Protein AF-A0A2V1C523-F1 (afdb_monomer_lite)

Radius of gyration: 30.16 Å; chains: 1; bounding box: 106×84×99 Å

Secondary structure (DSSP, 8-state):
---------PPP---------------PPPP---------------------------------PPP--------SSSTTTSSSS-S---HHHHHHHHHHHHHHTSTTTTTTSS-BGGGEESTT--TTS-----EE--PPBTTBSS--EEE--S--TTSHHHHTTB-S---PPEETTEEPPPEEEEESEEGGGSS-SBS-SGGGT--TTEEB-HHHHHGGGT---TT-SSSS--TTS-S-PPPP-GGG--HHHHHHHHHHHHGGGBS------S-TT---S------------S---------------------------PPP-TTS-----BPBP-EEEEEEEETTPPPPHHHHHHHHHHIIIIIITTTSSEEEEEEEE-S-S----STT-HHHHHHHHHHS-GGGGGGEEEE-HHHHHHH-TTS-TTT-STTT-THHHHHHHHHH-TT-SEEEEEETT-EESS-HHHHHHHHHHHHHH--STTHHHHHTS---HHHH-SHHHHHHHHHHHHTT----SPPP-TT----SPPPPSS-TTT--S-TTTTPPPSEEESS--B--TTS--TTTT-EESSSGGGS---B-SS--EEEEHHHHHHHHHHHHTT-EE-TTTHHHHHHHHHT--EEE----B-BSS---HHHHHHHH--STTS-SSSSTT-TTSTTTGGGGTTBSBSTT-SHHHHHHHHHTT--BTTB-SHHHHHHH--B-B-S-EEB---S--PPPTT---------

Foldseek 3Di:
DDDDDDDDDDDDDDDDDDDDDDDDDDDDDDDDDDDDDDDDDDDDDDDDDDDDDDDDDDDDDDDDDDDDDDDDDDPPPPVVVPPPPDDDDDPLNVVLVVVVVVLCPDPLFQVLFQFFPVAFPPFPVQPLFPQQDWAFDPADFPFDPHGWTFGHNAPPCADPVNQLQFWFGADFAQDLVGGDGTFTWGFGAHPQQPAFQFADPNLLSHRQRIWFFCCSQQVSLPDDDPPPPDDDPGVSPDPPDDRDPLLPAALLVSLVVLCVVGVRRADCPDPVPDDPPDDLDDDDDDDPPDDPDDPPDDDDDDDDDDDDDDDDDDDDDDPDPDDDPPDDPNNHHDRQAAEEEEAEEEQPDDQDSVLSSQQSLCSVQPRNRNSGSYDYAYEYEYPDLCQDDPPPDPVNVVSLPSRDRSNRSSRYDYDYLNVLCVLQVLAPSVQSDCFFNVCSSVLVVCVVVVRGQKYFYAYSQKDWSDRPNSVVVSLFLSLLQAFLQLFLQLLQFIHRCLQQPDPVSVSVLSNVLCDQVTQQFQDDWPPDDAPDDDRDPDDSVRDPRPHRRNPTAQKEAQFGFHQAPAEQFPQNQFWWLTPGNVQGWTFGADPRMMGGSVLSVQLSVCSNSSGGGGPRIRSRSSCRNNGTRHHYRTFRKHFSGDDRSVSCQCQQQVAPSRGLHPHRSRCNHPPNVVSQCGMQDDQQHFVQQSNVCLSSQADAQNHGDPVNCVVSGHRIRGGHMGPRHPDDDRDDPPHHTDRPDDD

pLDDT: mean 79.04, std 27.5, range [21.17, 98.88]

Sequence (743 aa):
MKDGGGLEVAPILDDIPLLLATTKASRPTPTYGHIYSTSVSSAAVKVSTKTSSAHVAPTSSLRRKPSTTASTAQSSSTKEASNTIQEGSSKLQDQFQKESDALGLGETAGLIYGKTLSRLVDVGAHEGFNAAHLTATKSLTAFHDTPPYTYNPYPDYNSKSWISGNQGVYRACNGPEGSIKDWTVFSGHPKVFGYPHIGSYVPFDIDSNLCFERETRLGSYGFQEAGVLGVGNSSFSRENKRSIDWDSVDWGFLQHDCLRENSNRYADIEEDKRKTGTPLVGMNSSSPSNSTTILRRLEKVNDTMSEDGTESQGEADDNDSGPALHGMPEFTITPKSRTAVLIRTHSNQTYTENDKQNIRSLITELCLRSGAEYQVFLLVQAKDDNLPSPAGSAAYNTILQASVPAEFQNMTVLWSDAQMKELYPLIPAEVNNVHQSQWLSVQKFAQDHPKFDHYFNWEFDTRFTGHHYNLLEKLTTFAKKQPRKGLWERNERYYIPSFHDRFSTFRLAVQKAAGDDTIWGPPPTPGVLPVGPKVPSLEPKDDSFHWGVGEEADYISLAPMFNPVNTSWVGKNDVWGYDGLDTPRRATIGTHSRCSKKLLDTMHAENLKGNHVSSEMTPQTVALLHGFKAVFAPVPMFMDRDWSGKSLEKFFNPGPKGESGSTVESPFSWGRESRFAGSTWYFRANPPMRLYNNWLGWEDSGIGGPEWEKSHGRMCLPAMLLHPIKNVVEPEPGFSSKSDLPY

Structure (mmCIF, N/CA/C/O backbone):
data_AF-A0A2V1C523-F1
#
_entry.id   AF-A0A2V1C523-F1
#
loop_
_atom_site.group_PDB
_atom_site.id
_atom_site.type_symbol
_atom_site.label_atom_id
_atom_site.label_alt_id
_atom_site.label_comp_id
_atom_site.label_asym_id
_atom_site.label_entity_id
_atom_site.label_seq_id
_atom_site.pdbx_PDB_ins_code
_atom_site.Cartn_x
_atom_site.Cartn_y
_atom_site.Cartn_z
_atom_site.occupancy
_atom_site.B_iso_or_equiv
_atom_site.auth_seq_id
_atom_site.auth_comp_id
_atom_site.auth_asym_id
_atom_site.auth_atom_id
_atom_site.pdbx_PDB_model_num
ATOM 1 N N . MET A 1 1 ? 0.162 -44.720 41.943 1.00 31.88 1 MET A N 1
ATOM 2 C CA . MET A 1 1 ? -0.735 -45.892 42.048 1.00 31.88 1 MET A CA 1
ATOM 3 C C . MET A 1 1 ? -2.085 -45.409 41.552 1.00 31.88 1 MET A C 1
ATOM 5 O O . MET A 1 1 ? -2.591 -44.468 42.140 1.00 31.88 1 MET A O 1
ATOM 9 N N . LYS A 1 2 ? -2.395 -45.697 40.282 1.00 28.11 2 LYS A N 1
ATOM 10 C CA . LYS A 1 2 ? -3.208 -46.849 39.824 1.00 28.11 2 LYS A CA 1
ATOM 11 C C . LYS A 1 2 ? -4.677 -46.650 40.195 1.00 28.11 2 LYS A C 1
ATOM 13 O O . LYS A 1 2 ? -4.932 -46.376 41.358 1.00 28.11 2 LYS A O 1
ATOM 18 N N . ASP A 1 3 ? -5.695 -46.820 39.366 1.00 30.92 3 ASP A N 1
ATOM 19 C CA . ASP A 1 3 ? -5.974 -47.169 37.954 1.00 30.92 3 ASP A CA 1
ATOM 20 C C . ASP A 1 3 ? -7.508 -46.876 37.848 1.00 30.92 3 ASP A C 1
ATOM 22 O O . ASP A 1 3 ? -8.174 -46.841 38.881 1.00 30.92 3 ASP A O 1
ATOM 26 N N . GLY A 1 4 ? -8.215 -46.616 36.749 1.00 28.20 4 GLY A N 1
ATOM 27 C CA . GLY A 1 4 ? -8.060 -46.940 35.335 1.00 28.20 4 GLY A CA 1
ATOM 28 C C . GLY A 1 4 ? -9.433 -47.398 34.787 1.00 28.20 4 GLY A C 1
ATOM 29 O O . GLY A 1 4 ? -10.131 -48.155 35.458 1.00 28.20 4 GLY A O 1
ATOM 30 N N . GLY A 1 5 ? -9.789 -46.948 33.573 1.00 26.00 5 GLY A N 1
ATOM 31 C CA . GLY A 1 5 ? -10.891 -47.451 32.725 1.00 26.00 5 GLY A CA 1
ATOM 32 C C . GLY A 1 5 ? -12.073 -46.475 32.574 1.00 26.00 5 GLY A C 1
ATOM 33 O O . GLY A 1 5 ? -12.790 -46.248 33.535 1.00 26.00 5 GLY A O 1
ATOM 34 N N . GLY A 1 6 ? -12.377 -45.839 31.438 1.00 25.55 6 GLY A N 1
ATOM 35 C CA . GLY A 1 6 ? -11.948 -46.023 30.049 1.00 25.55 6 GLY A CA 1
ATOM 36 C C . GLY A 1 6 ? -13.173 -46.272 29.159 1.00 25.55 6 GLY A C 1
ATOM 37 O O . GLY A 1 6 ? -13.659 -47.395 29.112 1.00 25.55 6 GLY A O 1
ATOM 38 N N . LEU A 1 7 ? -13.658 -45.240 28.458 1.00 25.56 7 LEU A N 1
ATOM 39 C CA . LEU A 1 7 ? -14.508 -45.385 27.271 1.00 25.56 7 LEU A CA 1
ATOM 40 C C . LEU A 1 7 ? -14.048 -44.362 26.219 1.00 25.56 7 LEU A C 1
ATOM 42 O O . LEU A 1 7 ? -14.096 -43.155 26.452 1.00 25.56 7 LEU A O 1
ATOM 46 N N . GLU A 1 8 ? -13.542 -44.876 25.099 1.00 26.45 8 GLU A N 1
ATOM 47 C CA . GLU A 1 8 ? -13.155 -44.135 23.895 1.00 26.45 8 GLU A CA 1
ATOM 48 C C . GLU A 1 8 ? -14.383 -43.547 23.189 1.00 26.45 8 GLU A C 1
ATOM 50 O O . GLU A 1 8 ? -15.379 -44.240 22.982 1.00 26.45 8 GLU A O 1
ATOM 55 N N . VAL A 1 9 ? -14.279 -42.291 22.747 1.00 27.89 9 VAL A N 1
ATOM 56 C CA . VAL A 1 9 ? -15.168 -41.704 21.737 1.00 27.89 9 VAL A CA 1
ATOM 57 C C . VAL A 1 9 ? -14.287 -41.191 20.602 1.00 27.89 9 VAL A C 1
ATOM 59 O O . VAL A 1 9 ? -13.477 -40.283 20.789 1.00 27.89 9 VAL A O 1
ATOM 62 N N . ALA A 1 10 ? -14.422 -41.824 19.439 1.00 24.97 10 ALA A N 1
ATOM 63 C CA . ALA A 1 10 ? -13.762 -41.449 18.195 1.00 24.97 10 ALA A CA 1
ATOM 64 C C . ALA A 1 10 ? -14.358 -40.146 17.614 1.00 24.97 10 ALA A C 1
ATOM 66 O O . ALA A 1 10 ? -15.573 -39.952 17.705 1.00 24.97 10 ALA A O 1
ATOM 67 N N . PRO A 1 11 ? -13.557 -39.267 16.982 1.00 28.81 11 PRO A N 1
ATOM 68 C CA . PRO A 1 11 ? -14.071 -38.115 16.252 1.00 28.81 11 PRO A CA 1
ATOM 69 C C . PRO A 1 11 ? -14.439 -38.507 14.813 1.00 28.81 11 PRO A C 1
ATOM 71 O O . PRO A 1 11 ? -13.605 -39.008 14.060 1.00 28.81 11 PRO A O 1
ATOM 74 N N . ILE A 1 12 ? -15.694 -38.260 14.437 1.00 25.66 12 ILE A N 1
ATOM 75 C CA . ILE A 1 12 ? -16.200 -38.352 13.063 1.00 25.66 12 ILE A CA 1
ATOM 76 C C . ILE A 1 12 ? -15.994 -36.982 12.406 1.00 25.66 12 ILE A C 1
ATOM 78 O O . ILE A 1 12 ? -16.530 -35.981 12.882 1.00 25.66 12 ILE A O 1
ATOM 82 N N . LEU A 1 13 ? -15.210 -36.953 11.331 1.00 26.88 13 LEU A N 1
ATOM 83 C CA . LEU A 1 13 ? -15.068 -35.839 10.398 1.00 26.88 13 LEU A CA 1
ATOM 84 C C . LEU A 1 13 ? -15.335 -36.355 8.978 1.00 26.88 13 LEU A C 1
ATOM 86 O O . LEU A 1 13 ? -14.997 -37.495 8.666 1.00 26.88 13 LEU A O 1
ATOM 90 N N . ASP A 1 14 ? -15.873 -35.433 8.181 1.00 28.27 14 ASP A N 1
ATOM 91 C CA . ASP A 1 14 ? -15.985 -35.390 6.719 1.00 28.27 14 ASP A CA 1
ATOM 92 C C . ASP A 1 14 ? -17.181 -36.097 6.057 1.00 28.27 14 ASP A C 1
ATOM 94 O O . ASP A 1 14 ? -17.284 -37.316 6.058 1.00 28.27 14 ASP A O 1
ATOM 98 N N . ASP A 1 15 ? -18.083 -35.283 5.477 1.00 27.41 15 ASP A N 1
ATOM 99 C CA . ASP A 1 15 ? -18.538 -35.412 4.078 1.00 27.41 15 ASP A CA 1
ATOM 100 C C . ASP A 1 15 ? -19.565 -34.320 3.686 1.00 27.41 15 ASP A C 1
ATOM 102 O O . ASP A 1 15 ? -20.715 -34.344 4.121 1.00 27.41 15 ASP A O 1
ATOM 106 N N . ILE A 1 16 ? -19.180 -33.404 2.781 1.00 27.33 16 ILE A N 1
ATOM 107 C CA . ILE A 1 16 ? -20.052 -32.908 1.692 1.00 27.33 16 ILE A CA 1
ATOM 108 C C . ILE A 1 16 ? -19.196 -32.864 0.405 1.00 27.33 16 ILE A C 1
ATOM 110 O O . ILE A 1 16 ? -18.085 -32.329 0.450 1.00 27.33 16 ILE A O 1
ATOM 114 N N . PRO A 1 17 ? -19.655 -33.414 -0.741 1.00 29.34 17 PRO A N 1
ATOM 115 C CA . PRO A 1 17 ? -18.780 -33.835 -1.833 1.00 29.34 17 PRO A CA 1
ATOM 116 C C . PRO A 1 17 ? -18.632 -32.796 -2.954 1.00 29.34 17 PRO A C 1
ATOM 118 O O . PRO A 1 17 ? -19.614 -32.245 -3.452 1.00 29.34 17 PRO A O 1
ATOM 121 N N . LEU A 1 18 ? -17.395 -32.622 -3.432 1.00 28.38 18 LEU A N 1
ATOM 122 C CA . LEU A 1 18 ? -17.084 -32.001 -4.721 1.00 28.38 18 LEU A CA 1
ATOM 123 C C . LEU A 1 18 ? -17.031 -33.101 -5.799 1.00 28.38 18 LEU A C 1
ATOM 125 O O . LEU A 1 18 ? -16.169 -33.979 -5.767 1.00 28.38 18 LEU A O 1
ATOM 129 N N . LEU A 1 19 ? -17.958 -33.063 -6.754 1.00 26.16 19 LEU A N 1
ATOM 130 C CA . LEU A 1 19 ? -17.986 -33.945 -7.923 1.00 26.16 19 LEU A CA 1
ATOM 131 C C . LEU A 1 19 ? -16.892 -33.540 -8.925 1.00 26.16 19 LEU A C 1
ATOM 133 O O . LEU A 1 19 ? -17.044 -32.545 -9.628 1.00 26.16 19 LEU A O 1
ATOM 137 N N . LEU A 1 20 ? -15.830 -34.342 -9.053 1.00 29.03 20 LEU A N 1
ATOM 138 C CA . LEU A 1 20 ? -14.974 -34.365 -10.244 1.00 29.03 20 LEU A CA 1
ATOM 139 C C . LEU A 1 20 ? -14.653 -35.811 -10.635 1.00 29.03 20 LEU A C 1
ATOM 141 O O . LEU A 1 20 ? -14.213 -36.627 -9.826 1.00 29.03 20 LEU A O 1
ATOM 145 N N . ALA A 1 21 ? -14.933 -36.113 -11.902 1.00 26.06 21 ALA A N 1
ATOM 146 C CA . ALA A 1 21 ? -14.805 -37.422 -12.512 1.00 26.06 21 ALA A CA 1
ATOM 147 C C . ALA A 1 21 ? -13.358 -37.940 -12.490 1.00 26.06 21 ALA A C 1
ATOM 149 O O . ALA A 1 21 ? -12.388 -37.226 -12.735 1.00 26.06 21 ALA A O 1
ATOM 150 N N . THR A 1 22 ? -13.249 -39.229 -12.200 1.00 26.56 22 THR A N 1
ATOM 151 C CA . THR A 1 22 ? -12.025 -39.996 -12.002 1.00 26.56 22 THR A CA 1
ATOM 152 C C . THR A 1 22 ? -11.303 -40.329 -13.308 1.00 26.56 22 THR A C 1
ATOM 154 O O . THR A 1 22 ? -11.893 -40.981 -14.163 1.00 26.56 22 THR A O 1
ATOM 157 N N . THR A 1 23 ? -9.987 -40.103 -13.364 1.00 26.67 23 THR A N 1
ATOM 158 C CA . THR A 1 23 ? -9.040 -41.095 -13.912 1.00 26.67 23 THR A CA 1
ATOM 159 C C . THR A 1 23 ? -7.751 -41.097 -13.090 1.00 26.67 23 THR A C 1
ATOM 161 O O . THR A 1 23 ? -7.074 -40.082 -12.958 1.00 26.67 23 THR A O 1
ATOM 164 N N . LYS A 1 24 ? -7.452 -42.264 -12.508 1.00 26.11 24 LYS A N 1
ATOM 165 C CA . LYS A 1 24 ? -6.325 -42.576 -11.620 1.00 26.11 24 LYS A CA 1
ATOM 166 C C . LYS A 1 24 ? -4.964 -42.420 -12.312 1.00 26.11 24 LYS A C 1
ATOM 168 O O . LYS A 1 24 ? -4.698 -43.124 -13.279 1.00 26.11 24 LYS A O 1
ATOM 173 N N . ALA A 1 25 ? -4.064 -41.651 -11.703 1.00 25.81 25 ALA A N 1
ATOM 174 C CA . ALA A 1 25 ? -2.634 -41.959 -11.641 1.00 25.81 25 ALA A CA 1
ATOM 175 C C . ALA A 1 25 ? -2.028 -41.258 -10.412 1.00 25.81 25 ALA A C 1
ATOM 177 O O . ALA A 1 25 ? -2.006 -40.035 -10.322 1.00 25.81 25 ALA A O 1
ATOM 178 N N . SER A 1 26 ? -1.583 -42.050 -9.439 1.00 28.30 26 SER A N 1
ATOM 179 C CA . SER A 1 26 ? -0.957 -41.620 -8.184 1.00 28.30 26 SER A CA 1
ATOM 180 C C . SER A 1 26 ? 0.298 -40.767 -8.416 1.00 28.30 26 SER A C 1
ATOM 182 O O . SER A 1 26 ? 1.215 -41.218 -9.106 1.00 28.30 26 SER A O 1
ATOM 184 N N . ARG A 1 27 ? 0.383 -39.588 -7.786 1.00 25.28 27 ARG A N 1
ATOM 185 C CA . ARG A 1 27 ? 1.615 -38.787 -7.657 1.00 25.28 27 ARG A CA 1
ATOM 186 C C . ARG A 1 27 ? 1.801 -38.307 -6.206 1.00 25.28 27 ARG A C 1
ATOM 188 O O . ARG A 1 27 ? 0.799 -38.099 -5.525 1.00 25.28 27 ARG A O 1
ATOM 195 N N . PRO A 1 28 ? 3.052 -38.205 -5.718 1.00 25.67 28 PRO A N 1
ATOM 196 C CA . PRO A 1 28 ? 3.359 -38.027 -4.301 1.00 25.67 28 PRO A CA 1
ATOM 197 C C . PRO A 1 28 ? 3.150 -36.586 -3.818 1.00 25.67 28 PRO A C 1
ATOM 199 O O . PRO A 1 28 ? 3.495 -35.625 -4.497 1.00 25.67 28 PRO A O 1
ATOM 202 N N . THR A 1 29 ? 2.614 -36.473 -2.607 1.00 24.22 29 THR A N 1
ATOM 203 C CA . THR A 1 29 ? 2.401 -35.247 -1.830 1.00 24.22 29 THR A CA 1
ATOM 204 C C . THR A 1 29 ? 3.740 -34.649 -1.364 1.00 24.22 29 THR A C 1
ATOM 206 O O . THR A 1 29 ? 4.586 -35.412 -0.889 1.00 24.22 29 THR A O 1
ATOM 209 N N . PRO A 1 30 ? 3.962 -33.320 -1.411 1.00 26.14 30 PRO A N 1
ATOM 210 C CA . PRO A 1 30 ? 5.196 -32.726 -0.902 1.00 26.14 30 PRO A CA 1
ATOM 211 C C . PRO A 1 30 ? 5.233 -32.764 0.631 1.00 26.14 30 PRO A C 1
ATOM 213 O O . PRO A 1 30 ? 4.391 -32.179 1.316 1.00 26.14 30 PRO A O 1
ATOM 216 N N . THR A 1 31 ? 6.228 -33.451 1.184 1.00 26.95 31 THR A N 1
ATOM 217 C CA . THR A 1 31 ? 6.565 -33.427 2.610 1.00 26.95 31 THR A CA 1
ATOM 218 C C . THR A 1 31 ? 7.325 -32.149 2.958 1.00 26.95 31 THR A C 1
ATOM 220 O O . THR A 1 31 ? 8.436 -31.936 2.478 1.00 26.95 31 THR A O 1
ATOM 223 N N . TYR A 1 32 ? 6.752 -31.335 3.846 1.00 37.84 32 TYR A N 1
ATOM 224 C CA . TYR A 1 32 ? 7.453 -30.268 4.562 1.00 37.84 32 TYR A CA 1
ATOM 225 C C . TYR A 1 32 ? 8.391 -30.904 5.597 1.00 37.84 32 TYR A C 1
ATOM 227 O O . TYR A 1 32 ? 7.930 -31.482 6.580 1.00 37.84 32 TYR A O 1
ATOM 235 N N . GLY A 1 33 ? 9.701 -30.839 5.353 1.00 25.39 33 GLY A N 1
ATOM 236 C CA . GLY A 1 33 ? 10.726 -31.461 6.190 1.00 25.39 33 GLY A CA 1
ATOM 237 C C . GLY A 1 33 ? 11.900 -30.525 6.478 1.00 25.39 33 GLY A C 1
ATOM 238 O O . GLY A 1 33 ? 12.490 -29.951 5.570 1.00 25.39 33 GLY A O 1
ATOM 239 N N . HIS A 1 34 ? 12.202 -30.405 7.769 1.00 26.91 34 HIS A N 1
ATOM 240 C CA . HIS A 1 34 ? 13.319 -29.734 8.434 1.00 26.91 34 HIS A CA 1
ATOM 241 C C . HIS A 1 34 ? 14.646 -29.612 7.661 1.00 26.91 34 HIS A C 1
ATOM 243 O O . HIS A 1 34 ? 15.258 -30.617 7.312 1.00 26.91 34 HIS A O 1
ATOM 249 N N . ILE A 1 35 ? 15.193 -28.390 7.597 1.00 25.91 35 ILE A N 1
ATOM 250 C CA . ILE A 1 35 ? 16.646 -28.159 7.517 1.00 25.91 35 ILE A CA 1
ATOM 251 C C . ILE A 1 35 ? 17.025 -27.069 8.528 1.00 25.91 35 ILE A C 1
ATOM 253 O O . ILE A 1 35 ? 17.187 -25.903 8.193 1.00 25.91 35 ILE A O 1
ATOM 257 N N . TYR A 1 36 ? 17.172 -27.463 9.790 1.00 28.16 36 TYR A N 1
ATOM 258 C CA . TYR A 1 36 ? 18.072 -26.790 10.724 1.00 28.16 36 TYR A CA 1
ATOM 259 C C . TYR A 1 36 ? 18.950 -27.877 11.334 1.00 28.16 36 TYR A C 1
ATOM 261 O O . TYR A 1 36 ? 18.434 -28.741 12.038 1.00 28.16 36 TYR A O 1
ATOM 269 N N . SER A 1 37 ? 20.250 -27.817 11.027 1.00 25.95 37 SER A N 1
ATOM 270 C CA . SER A 1 37 ? 21.380 -28.583 11.585 1.00 25.95 37 SER A CA 1
ATOM 271 C C . SER A 1 37 ? 22.147 -29.359 10.515 1.00 25.95 37 SER A C 1
ATOM 273 O O . SER A 1 37 ? 21.745 -30.452 10.136 1.00 25.95 37 SER A O 1
ATOM 275 N N . THR A 1 38 ? 23.304 -28.827 10.119 1.00 25.20 38 THR A N 1
ATOM 276 C CA . THR A 1 38 ? 24.541 -29.617 10.044 1.00 25.20 38 THR A CA 1
ATOM 277 C C . THR A 1 38 ? 25.729 -28.692 10.276 1.00 25.20 38 THR A C 1
ATOM 279 O O . THR A 1 38 ? 25.966 -27.755 9.515 1.00 25.20 38 THR A O 1
ATOM 282 N N . SER A 1 39 ? 26.467 -28.973 11.343 1.00 23.33 39 SER A N 1
ATOM 283 C CA . SER A 1 39 ? 27.824 -28.508 11.595 1.00 23.33 39 SER A CA 1
ATOM 284 C C . SER A 1 39 ? 28.784 -29.043 10.528 1.00 23.33 39 SER A C 1
ATOM 286 O O . SER A 1 39 ? 28.713 -30.215 10.163 1.00 23.33 39 SER A O 1
ATOM 288 N N . VAL A 1 40 ? 29.735 -28.220 10.079 1.00 25.02 40 VAL A N 1
ATOM 289 C CA . VAL A 1 40 ? 30.939 -28.705 9.391 1.00 25.02 40 VAL A CA 1
ATOM 290 C C . VAL A 1 40 ? 32.168 -28.034 10.000 1.00 25.02 40 VAL A C 1
ATOM 292 O O . VAL A 1 40 ? 32.258 -26.814 10.104 1.00 25.02 40 VAL A O 1
ATOM 295 N N . SER A 1 41 ? 33.096 -28.881 10.438 1.00 21.91 41 SER A N 1
ATOM 296 C CA . SER A 1 41 ? 34.409 -28.550 10.981 1.00 21.91 41 SER A CA 1
ATOM 297 C C . SER A 1 41 ? 35.438 -28.336 9.867 1.00 21.91 41 SER A C 1
ATOM 299 O O . SER A 1 41 ? 35.519 -29.138 8.943 1.00 21.91 41 SER A O 1
ATOM 301 N N . SER A 1 42 ? 36.279 -27.315 10.074 1.00 25.91 42 SER A N 1
ATOM 302 C CA . SER A 1 42 ? 37.708 -27.182 9.726 1.00 25.91 42 SER A CA 1
ATOM 303 C C . SER A 1 42 ? 38.191 -27.365 8.277 1.00 25.91 42 SER A C 1
ATOM 305 O O . SER A 1 42 ? 38.209 -28.477 7.764 1.00 25.91 42 SER A O 1
ATOM 307 N N . ALA A 1 43 ? 38.854 -26.332 7.741 1.00 23.78 43 ALA A N 1
ATOM 308 C CA . ALA A 1 43 ? 40.320 -26.319 7.593 1.00 23.78 43 ALA A CA 1
ATOM 309 C C . ALA A 1 43 ? 40.822 -24.921 7.185 1.00 23.78 43 ALA A C 1
ATOM 311 O O . ALA A 1 43 ? 40.343 -24.313 6.234 1.00 23.78 43 ALA A O 1
ATOM 312 N N . ALA A 1 44 ? 41.799 -24.419 7.937 1.00 22.94 44 ALA A N 1
ATOM 313 C CA . ALA A 1 44 ? 42.438 -23.128 7.743 1.00 22.94 44 ALA A CA 1
ATOM 314 C C . ALA A 1 44 ? 43.501 -23.167 6.634 1.00 22.94 44 ALA A C 1
ATOM 316 O O . ALA A 1 44 ? 44.297 -24.102 6.572 1.00 22.94 44 ALA A O 1
ATOM 317 N N . VAL A 1 45 ? 43.614 -22.077 5.871 1.00 22.97 45 VAL A N 1
ATOM 318 C CA . VAL A 1 45 ? 44.857 -21.696 5.188 1.00 22.97 45 VAL A CA 1
ATOM 319 C C . VAL A 1 45 ? 45.203 -20.270 5.612 1.00 22.97 45 VAL A C 1
ATOM 321 O O . VAL A 1 45 ? 44.542 -19.306 5.241 1.00 22.97 45 VAL A O 1
ATOM 324 N N . LYS A 1 46 ? 46.238 -20.152 6.450 1.00 22.16 46 LYS A N 1
ATOM 325 C CA . LYS A 1 46 ? 46.894 -18.887 6.797 1.00 22.16 46 LYS A CA 1
ATOM 326 C C . LYS A 1 46 ? 47.715 -18.413 5.600 1.00 22.16 46 LYS A C 1
ATOM 328 O O . LYS A 1 46 ? 48.645 -19.110 5.205 1.00 22.16 46 LYS A O 1
ATOM 333 N N . VAL A 1 47 ? 47.477 -17.189 5.135 1.00 23.84 47 VAL A N 1
ATOM 334 C CA . VAL A 1 47 ? 48.506 -16.395 4.453 1.00 23.84 47 VAL A CA 1
ATOM 335 C C . VAL A 1 47 ? 48.645 -15.066 5.187 1.00 23.84 47 VAL A C 1
ATOM 337 O O . VAL A 1 47 ? 47.685 -14.338 5.412 1.00 23.84 47 VAL A O 1
ATOM 340 N N . SER A 1 48 ? 49.871 -14.826 5.636 1.00 21.64 48 SER A N 1
ATOM 341 C CA . SER A 1 48 ? 50.343 -13.663 6.375 1.00 21.64 48 SER A CA 1
ATOM 342 C C . SER A 1 48 ? 51.025 -12.707 5.408 1.00 21.64 48 SER A C 1
ATOM 344 O O . SER A 1 48 ? 51.952 -13.145 4.737 1.00 21.64 48 SER A O 1
ATOM 346 N N . THR A 1 49 ? 50.710 -11.413 5.472 1.00 25.47 49 THR A N 1
ATOM 347 C CA . THR A 1 49 ? 51.685 -10.349 5.180 1.00 25.47 49 THR A CA 1
ATOM 348 C C . THR A 1 49 ? 51.373 -9.089 5.988 1.00 25.47 49 THR A C 1
ATOM 350 O O . THR A 1 49 ? 50.349 -8.440 5.799 1.00 25.47 49 THR A O 1
ATOM 353 N N . LYS A 1 50 ? 52.298 -8.758 6.897 1.00 21.17 50 LYS A N 1
ATOM 354 C CA . LYS A 1 50 ? 52.516 -7.428 7.482 1.00 21.17 50 LYS A CA 1
ATOM 355 C C . LYS A 1 50 ? 53.216 -6.523 6.462 1.00 21.17 50 LYS A C 1
ATOM 357 O O . LYS A 1 50 ? 54.112 -7.030 5.802 1.00 21.17 50 LYS A O 1
ATOM 362 N N . THR A 1 51 ? 52.896 -5.223 6.481 1.00 25.30 51 THR A N 1
ATOM 363 C CA . THR A 1 51 ? 53.800 -4.032 6.439 1.00 25.30 51 THR A CA 1
ATOM 364 C C . THR A 1 51 ? 52.910 -2.784 6.321 1.00 25.30 51 THR A C 1
ATOM 366 O O . THR A 1 51 ? 52.150 -2.676 5.370 1.00 25.30 51 THR A O 1
ATOM 369 N N . SER A 1 52 ? 52.721 -1.970 7.366 1.00 23.30 52 SER A N 1
ATOM 370 C CA . SER A 1 52 ? 53.516 -0.792 7.779 1.00 23.30 52 SER A CA 1
ATOM 371 C C . SER A 1 52 ? 53.725 0.272 6.696 1.00 23.30 52 SER A C 1
ATOM 373 O O . SER A 1 52 ? 54.454 0.012 5.743 1.00 23.30 52 SER A O 1
ATOM 375 N N . SER A 1 53 ? 53.205 1.486 6.918 1.00 25.75 53 SER A N 1
ATOM 376 C CA . SER A 1 53 ? 53.945 2.763 6.829 1.00 25.75 53 SER A CA 1
ATOM 377 C C . SER A 1 53 ? 53.059 3.930 7.279 1.00 25.75 53 SER A C 1
ATOM 379 O O . SER A 1 53 ? 51.940 4.095 6.806 1.00 25.75 53 SER A O 1
ATOM 381 N N . ALA A 1 54 ? 53.579 4.725 8.210 1.00 22.70 54 ALA A N 1
ATOM 382 C CA . ALA A 1 54 ? 53.052 6.021 8.615 1.00 22.70 54 ALA A CA 1
ATOM 383 C C . ALA A 1 54 ? 53.561 7.117 7.665 1.00 22.70 54 ALA A C 1
ATOM 385 O O . ALA A 1 54 ? 54.689 7.001 7.195 1.00 22.70 54 ALA A O 1
ATOM 386 N N . HIS A 1 55 ? 52.788 8.191 7.458 1.00 24.30 55 HIS A N 1
ATOM 387 C CA . HIS A 1 55 ? 53.249 9.569 7.696 1.00 24.30 55 HIS A CA 1
ATOM 388 C C . HIS A 1 55 ? 52.206 10.652 7.342 1.00 24.30 55 HIS A C 1
ATOM 390 O O . HIS A 1 55 ? 51.677 10.694 6.242 1.00 24.30 55 HIS A O 1
ATOM 396 N N . VAL A 1 56 ? 52.035 11.559 8.317 1.00 24.12 56 VAL A N 1
ATOM 397 C CA . VAL A 1 56 ? 52.006 13.036 8.220 1.00 24.12 56 VAL A CA 1
ATOM 398 C C . VAL A 1 56 ? 50.833 13.715 7.500 1.00 24.12 56 VAL A C 1
ATOM 400 O O . VAL A 1 56 ? 50.713 13.727 6.282 1.00 24.12 56 VAL A O 1
ATOM 403 N N . ALA A 1 57 ? 50.046 14.423 8.314 1.00 24.59 57 ALA A N 1
ATOM 404 C CA . ALA A 1 57 ? 49.142 15.495 7.915 1.00 24.59 57 ALA A CA 1
ATOM 405 C C . ALA A 1 57 ? 49.893 16.818 7.666 1.00 24.59 57 ALA A C 1
ATOM 407 O O . ALA A 1 57 ? 50.902 17.080 8.326 1.00 24.59 57 ALA A O 1
ATOM 408 N N . PRO A 1 58 ? 49.317 17.719 6.852 1.00 24.34 58 PRO A N 1
ATOM 409 C CA . PRO A 1 58 ? 49.470 19.146 7.090 1.00 24.34 58 PRO A CA 1
ATOM 410 C C . PRO A 1 58 ? 48.127 19.891 7.156 1.00 24.34 58 PRO A C 1
ATOM 412 O O . PRO A 1 58 ? 47.183 19.648 6.408 1.00 24.34 58 PRO A O 1
ATOM 415 N N . THR A 1 59 ? 48.086 20.848 8.076 1.00 24.28 59 THR A N 1
ATOM 416 C CA . THR A 1 59 ? 47.056 21.871 8.292 1.00 24.28 59 THR A CA 1
ATOM 417 C C . THR A 1 59 ? 47.294 23.123 7.442 1.00 24.28 59 THR A C 1
ATOM 419 O O . THR A 1 59 ? 48.424 23.597 7.399 1.00 24.28 59 THR A O 1
ATOM 422 N N . SER A 1 60 ? 46.232 23.705 6.864 1.00 23.73 60 SER A N 1
ATOM 423 C CA . SER A 1 60 ? 45.949 25.153 6.623 1.00 23.73 60 SER A CA 1
ATOM 424 C C . SER A 1 60 ? 44.902 25.270 5.490 1.00 23.73 60 SER A C 1
ATOM 426 O O . SER A 1 60 ? 44.846 24.384 4.651 1.00 23.73 60 SER A O 1
ATOM 428 N N . SER A 1 61 ? 44.032 26.269 5.311 1.00 24.27 61 SER A N 1
ATOM 429 C CA . SER A 1 61 ? 43.512 27.390 6.100 1.00 24.27 61 SER A CA 1
ATOM 430 C C . SER A 1 61 ? 42.387 28.076 5.284 1.00 24.27 61 SER A C 1
ATOM 432 O O . SER A 1 61 ? 42.561 28.285 4.092 1.00 24.27 61 SER A O 1
ATOM 434 N N . LEU A 1 62 ? 41.321 28.512 5.975 1.00 23.52 62 LEU A N 1
ATOM 435 C CA . LEU A 1 62 ? 40.541 29.765 5.813 1.00 23.52 62 LEU A CA 1
ATOM 436 C C . LEU A 1 62 ? 39.635 30.094 4.585 1.00 23.52 62 LEU A C 1
ATOM 438 O O . LEU A 1 62 ? 40.088 30.222 3.457 1.00 23.52 62 LEU A O 1
ATOM 442 N N . ARG A 1 63 ? 38.414 30.551 4.970 1.00 22.98 63 ARG A N 1
ATOM 443 C CA . ARG A 1 63 ? 37.432 31.490 4.342 1.00 22.98 63 ARG A CA 1
ATOM 444 C C . ARG A 1 63 ? 36.517 30.928 3.232 1.00 22.98 63 ARG A C 1
ATOM 446 O O . ARG A 1 63 ? 36.990 30.267 2.333 1.00 22.98 63 ARG A O 1
ATOM 453 N N . ARG A 1 64 ? 35.199 31.208 3.174 1.00 23.56 64 ARG A N 1
ATOM 454 C CA . ARG A 1 64 ? 34.332 32.238 3.805 1.00 23.56 64 ARG A CA 1
ATOM 455 C C . ARG A 1 64 ? 32.845 31.808 3.664 1.00 23.56 64 ARG A C 1
ATOM 457 O O . ARG A 1 64 ? 32.457 31.391 2.582 1.00 23.56 64 ARG A O 1
ATOM 464 N N . LYS A 1 65 ? 32.010 31.975 4.702 1.00 23.69 65 LYS A N 1
ATOM 465 C CA . LYS A 1 65 ? 30.528 31.997 4.605 1.00 23.69 65 LYS A CA 1
ATOM 466 C C . LYS A 1 65 ? 30.031 33.452 4.531 1.00 23.69 65 LYS A C 1
ATOM 468 O O . LYS A 1 65 ? 30.643 34.293 5.197 1.00 23.69 65 LYS A O 1
ATOM 473 N N . PRO A 1 66 ? 28.916 33.756 3.842 1.00 23.62 66 PRO A N 1
ATOM 474 C CA . PRO A 1 66 ? 28.102 34.936 4.114 1.00 23.62 66 PRO A CA 1
ATOM 475 C C . PRO A 1 66 ? 27.001 34.625 5.140 1.00 23.62 66 PRO A C 1
ATOM 477 O O . PRO A 1 66 ? 26.399 33.554 5.138 1.00 23.62 66 PRO A O 1
ATOM 480 N N . SER A 1 67 ? 26.770 35.593 6.019 1.00 21.25 67 SER A N 1
ATOM 481 C CA . SER A 1 67 ? 25.723 35.661 7.035 1.00 21.25 67 SER A CA 1
ATOM 482 C C . SER A 1 67 ? 24.458 36.325 6.494 1.00 21.25 67 SER A C 1
ATOM 484 O O . SER A 1 67 ? 24.582 37.364 5.853 1.00 21.25 67 SER A O 1
ATOM 486 N N . THR A 1 68 ? 23.280 35.867 6.917 1.00 24.84 68 THR A N 1
ATOM 487 C CA . THR A 1 68 ? 22.134 36.754 7.189 1.00 24.84 68 THR A CA 1
ATOM 488 C C . THR A 1 68 ? 21.289 36.184 8.324 1.00 24.84 68 THR A C 1
ATOM 490 O O . THR A 1 68 ? 20.908 35.019 8.336 1.00 24.84 68 THR A O 1
ATOM 493 N N . THR A 1 69 ? 21.078 37.050 9.304 1.00 21.97 69 THR A N 1
ATOM 494 C CA . THR A 1 69 ? 20.355 36.935 10.569 1.00 21.97 69 THR A CA 1
ATOM 495 C C . THR A 1 69 ? 18.836 36.969 10.399 1.00 21.97 69 THR A C 1
ATOM 497 O O . THR A 1 69 ? 18.344 37.830 9.676 1.00 21.97 69 THR A O 1
ATOM 500 N N . ALA A 1 70 ? 18.102 36.163 11.176 1.00 24.03 70 ALA A N 1
ATOM 501 C CA . ALA A 1 70 ? 16.727 36.470 11.585 1.00 24.03 70 ALA A CA 1
ATOM 502 C C . ALA A 1 70 ? 16.370 35.808 12.938 1.00 24.03 70 ALA A C 1
ATOM 504 O O . ALA A 1 70 ? 16.148 34.608 13.024 1.00 24.03 70 ALA A O 1
ATOM 505 N N . SER A 1 71 ? 16.359 36.649 13.980 1.00 24.75 71 SER A N 1
ATOM 506 C CA . SER A 1 71 ? 15.352 36.755 15.050 1.00 24.75 71 SER A CA 1
ATOM 507 C C . SER A 1 71 ? 14.843 35.493 15.771 1.00 24.75 71 SER A C 1
ATOM 509 O O . SER A 1 71 ? 13.845 34.884 15.396 1.00 24.75 71 SER A O 1
ATOM 511 N N . THR A 1 72 ? 15.452 35.235 16.927 1.00 22.95 72 THR A N 1
ATOM 512 C CA . THR A 1 72 ? 14.981 34.377 18.021 1.00 22.95 72 THR A CA 1
ATOM 513 C C . THR A 1 72 ? 13.958 35.115 18.896 1.00 22.95 72 THR A C 1
ATOM 515 O O . THR A 1 72 ? 14.311 36.135 19.482 1.00 22.95 72 THR A O 1
ATOM 518 N N . ALA A 1 73 ? 12.750 34.575 19.086 1.00 23.20 73 ALA A N 1
ATOM 519 C CA . ALA A 1 73 ? 11.970 34.779 20.313 1.00 23.20 73 ALA A CA 1
ATOM 520 C C . ALA A 1 73 ? 10.899 33.684 20.483 1.00 23.20 73 ALA A C 1
ATOM 522 O O . ALA A 1 73 ? 10.138 33.418 19.563 1.00 23.20 73 ALA A O 1
ATOM 523 N N . GLN A 1 74 ? 10.853 33.119 21.699 1.00 25.84 74 GLN A N 1
ATOM 524 C CA . GLN A 1 74 ? 9.892 32.152 22.265 1.00 25.84 74 GLN A CA 1
ATOM 525 C C . GLN A 1 74 ? 10.146 30.648 22.013 1.00 25.84 74 GLN A C 1
ATOM 527 O O . GLN A 1 74 ? 9.386 29.949 21.359 1.00 25.84 74 GLN A O 1
ATOM 532 N N . SER A 1 75 ? 11.197 30.126 22.668 1.00 29.00 75 SER A N 1
ATOM 533 C CA . SER A 1 75 ? 11.344 28.705 23.053 1.00 29.00 75 SER A CA 1
ATOM 534 C C . SER A 1 75 ? 11.675 28.572 24.549 1.00 29.00 75 SER A C 1
ATOM 536 O O . SER A 1 75 ? 12.750 28.121 24.942 1.00 29.00 75 SER A O 1
ATOM 538 N N . SER A 1 76 ? 10.766 29.017 25.420 1.00 28.05 76 SER A N 1
ATOM 539 C CA . SER A 1 76 ? 10.971 28.923 26.876 1.00 28.05 76 SER A CA 1
ATOM 540 C C . SER A 1 76 ? 9.975 28.029 27.615 1.00 28.05 76 SER A C 1
ATOM 542 O O . SER A 1 76 ? 10.072 27.947 28.830 1.00 28.05 76 SER A O 1
ATOM 544 N N . SER A 1 77 ? 9.076 27.310 26.931 1.00 27.47 77 SER A N 1
ATOM 545 C CA . SER A 1 77 ? 8.177 26.329 27.576 1.00 27.47 77 SER A CA 1
ATOM 546 C C . SER A 1 77 ? 8.412 24.870 27.156 1.00 27.47 77 SER A C 1
ATOM 548 O O . SER A 1 77 ? 7.892 23.962 27.791 1.00 27.47 77 SER A O 1
ATOM 550 N N . THR A 1 78 ? 9.251 24.608 26.148 1.00 32.41 78 THR A N 1
ATOM 551 C CA . THR A 1 78 ? 9.594 23.247 25.680 1.00 32.41 78 THR A CA 1
ATOM 552 C C . THR A 1 78 ? 10.861 22.661 26.309 1.00 32.41 78 THR A C 1
ATOM 554 O O . THR A 1 78 ? 11.115 21.468 26.172 1.00 32.41 78 THR A O 1
ATOM 557 N N . LYS A 1 79 ? 11.657 23.457 27.037 1.00 27.59 79 LYS A N 1
ATOM 558 C CA . LYS A 1 79 ? 12.911 22.980 27.651 1.00 27.59 79 LYS A CA 1
ATOM 559 C C . LYS A 1 79 ? 12.743 22.309 29.014 1.00 27.59 79 LYS A C 1
ATOM 561 O O . LYS A 1 79 ? 13.597 21.509 29.377 1.00 27.59 79 LYS A O 1
ATOM 566 N N . GLU A 1 80 ? 11.657 22.566 29.739 1.00 25.97 80 GLU A N 1
ATOM 567 C CA . GLU A 1 80 ? 11.432 21.925 31.046 1.00 25.97 80 GLU A CA 1
ATOM 568 C C . GLU A 1 80 ? 10.735 20.562 30.940 1.00 25.97 80 GLU A C 1
ATOM 570 O O . GLU A 1 80 ? 10.988 19.697 31.769 1.00 25.97 80 GLU A O 1
ATOM 575 N N . ALA A 1 81 ? 9.974 20.297 29.871 1.00 29.09 81 ALA A N 1
ATOM 576 C CA . ALA A 1 81 ? 9.404 18.968 29.610 1.00 29.09 81 ALA A CA 1
ATOM 577 C C . ALA A 1 81 ? 10.385 17.999 28.910 1.00 29.09 81 ALA A C 1
ATOM 579 O O . ALA A 1 81 ? 10.170 16.790 28.908 1.00 29.09 81 ALA A O 1
ATOM 580 N N . SER A 1 82 ? 11.478 18.514 28.333 1.00 31.25 82 SER A N 1
ATOM 581 C CA . SER A 1 82 ? 12.491 17.721 27.615 1.00 31.25 82 SER A CA 1
ATOM 582 C C . SER A 1 82 ? 13.601 17.163 28.518 1.00 31.25 82 SER A C 1
ATOM 584 O O . SER A 1 82 ? 14.375 16.324 28.065 1.00 31.25 82 SER A O 1
ATOM 586 N N . ASN A 1 83 ? 13.696 17.603 29.776 1.00 27.22 83 ASN A N 1
ATOM 587 C CA . ASN A 1 83 ? 14.816 17.279 30.670 1.00 27.22 83 ASN A CA 1
ATOM 588 C C . ASN A 1 83 ? 14.500 16.192 31.718 1.00 27.22 83 ASN A C 1
ATOM 590 O O . ASN A 1 83 ? 15.236 16.055 32.691 1.00 27.22 83 ASN A O 1
ATOM 594 N N . THR A 1 84 ? 13.429 15.402 31.555 1.00 32.94 84 THR A N 1
ATOM 595 C CA . THR A 1 84 ? 13.073 14.343 32.533 1.00 32.94 84 THR A CA 1
ATOM 596 C C . THR A 1 84 ? 12.803 12.964 31.916 1.00 32.94 84 THR A C 1
ATOM 598 O O . THR A 1 84 ? 12.387 12.050 32.617 1.00 32.94 84 THR A O 1
ATOM 601 N N . ILE A 1 85 ? 13.091 12.753 30.625 1.00 40.44 85 ILE A N 1
ATOM 602 C CA . ILE A 1 85 ? 13.050 11.414 30.005 1.00 40.44 85 ILE A CA 1
ATOM 603 C C . ILE A 1 85 ? 14.332 11.180 29.204 1.00 40.44 85 ILE A C 1
ATOM 605 O O . ILE A 1 85 ? 14.327 11.008 27.990 1.00 40.44 85 ILE A O 1
ATOM 609 N N . GLN A 1 86 ? 15.464 11.180 29.893 1.00 43.41 86 GLN A N 1
ATOM 610 C CA . GLN A 1 86 ? 16.665 10.535 29.388 1.00 43.41 86 GLN A CA 1
ATOM 611 C C . GLN A 1 86 ? 17.370 9.912 30.586 1.00 43.41 86 GLN A C 1
ATOM 613 O O . GLN A 1 86 ? 18.001 10.634 31.340 1.00 43.41 86 GLN A O 1
ATOM 618 N N . GLU A 1 87 ? 17.160 8.607 30.796 1.00 40.66 87 GLU A N 1
ATOM 619 C CA . GLU A 1 87 ? 18.136 7.650 31.352 1.00 40.66 87 GLU A CA 1
ATOM 620 C C . GLU A 1 87 ? 17.454 6.312 31.683 1.00 40.66 87 GLU A C 1
ATOM 622 O O . GLU A 1 87 ? 16.771 6.151 32.692 1.00 40.66 87 GLU A O 1
ATOM 627 N N . GLY A 1 88 ? 17.636 5.338 30.787 1.00 45.78 88 GLY A N 1
ATOM 628 C CA . GLY A 1 88 ? 17.195 3.956 30.957 1.00 45.78 88 GLY A CA 1
ATOM 629 C C . GLY A 1 88 ? 16.776 3.332 29.631 1.00 45.78 88 GLY A C 1
ATOM 630 O O . GLY A 1 88 ? 15.588 3.290 29.312 1.00 45.78 88 GLY A O 1
ATOM 631 N N . SER A 1 89 ? 17.738 2.840 28.841 1.00 60.59 89 SER A N 1
ATOM 632 C CA . SER A 1 89 ? 17.406 1.867 27.793 1.00 60.59 89 SER A CA 1
ATOM 633 C C . SER A 1 89 ? 16.673 0.705 28.460 1.00 60.59 89 SER A C 1
ATOM 635 O O . SER A 1 89 ? 17.079 0.237 29.528 1.00 60.59 89 SER A O 1
ATOM 637 N N . SER A 1 90 ? 15.533 0.289 27.906 1.00 81.00 90 SER A N 1
ATOM 638 C CA . SER A 1 90 ? 14.821 -0.834 28.502 1.00 81.00 90 SER A CA 1
ATOM 639 C C . SER A 1 90 ? 15.647 -2.100 28.305 1.00 81.00 90 SER A C 1
ATOM 641 O O . SER A 1 90 ? 16.319 -2.277 27.289 1.00 81.00 90 SER A O 1
ATOM 643 N N . LYS A 1 91 ? 15.545 -3.041 29.248 1.00 89.44 91 LYS A N 1
ATOM 644 C CA . LYS A 1 91 ? 16.225 -4.340 29.148 1.00 89.44 91 LYS A CA 1
ATOM 645 C C . LYS A 1 91 ? 15.935 -5.049 27.815 1.00 89.44 91 LYS A C 1
ATOM 647 O O . LYS A 1 91 ? 16.777 -5.803 27.334 1.00 89.44 91 LYS A O 1
ATOM 652 N N . LEU A 1 92 ? 14.748 -4.841 27.237 1.00 92.69 92 LEU A N 1
ATOM 653 C CA . LEU A 1 92 ? 14.383 -5.408 25.941 1.00 92.69 92 LEU A CA 1
ATOM 654 C C . LEU A 1 92 ? 15.041 -4.660 24.772 1.00 92.69 92 LEU A C 1
ATOM 656 O O . LEU A 1 92 ? 15.490 -5.311 23.833 1.00 92.69 92 LEU A O 1
ATOM 660 N N . GLN A 1 93 ? 15.165 -3.333 24.842 1.00 92.31 93 GLN A N 1
ATOM 661 C CA . GLN A 1 93 ? 15.891 -2.554 23.839 1.00 92.31 93 GLN A CA 1
ATOM 662 C C . GLN A 1 93 ? 17.388 -2.901 23.816 1.00 92.31 93 GLN A C 1
ATOM 664 O O . GLN A 1 93 ? 17.944 -3.113 22.741 1.00 92.31 93 GLN A O 1
ATOM 669 N N . ASP A 1 94 ? 18.021 -3.072 24.979 1.00 93.56 94 ASP A N 1
ATOM 670 C CA . ASP A 1 94 ? 19.421 -3.521 25.058 1.00 93.56 94 ASP A CA 1
ATOM 671 C C . ASP A 1 94 ? 19.609 -4.929 24.483 1.00 93.56 94 ASP A C 1
ATOM 673 O O . ASP A 1 94 ? 20.593 -5.214 23.796 1.00 93.56 94 ASP A O 1
ATOM 677 N N . GLN A 1 95 ? 18.650 -5.827 24.738 1.00 96.31 95 GLN A N 1
ATOM 678 C CA . GLN A 1 95 ? 18.648 -7.159 24.134 1.00 96.31 95 GLN A CA 1
ATOM 679 C C . GLN A 1 95 ? 18.506 -7.091 22.617 1.00 96.31 95 GLN A C 1
ATOM 681 O O . GLN A 1 95 ? 19.213 -7.823 21.929 1.00 96.31 95 GLN A O 1
ATOM 686 N N . PHE A 1 96 ? 17.617 -6.232 22.108 1.00 96.44 96 PHE A N 1
ATOM 687 C CA . PHE A 1 96 ? 17.460 -6.022 20.673 1.00 96.44 96 PHE A CA 1
ATOM 688 C C . PHE A 1 96 ? 18.772 -5.558 20.051 1.00 96.44 96 PHE A C 1
ATOM 690 O O . PHE A 1 96 ? 19.239 -6.179 19.100 1.00 96.44 96 PHE A O 1
ATOM 697 N N . GLN A 1 97 ? 19.398 -4.524 20.618 1.00 95.69 97 GLN A N 1
ATOM 698 C CA . GLN A 1 97 ? 20.638 -3.975 20.079 1.00 95.69 97 GLN A CA 1
ATOM 699 C C . GLN A 1 97 ? 21.757 -5.019 20.077 1.00 95.69 97 GLN A C 1
ATOM 701 O O . GLN A 1 97 ? 22.366 -5.266 19.042 1.00 95.69 97 GLN A O 1
ATOM 706 N N . LYS A 1 98 ? 21.962 -5.717 21.201 1.00 96.88 98 LYS A N 1
ATOM 707 C CA . LYS A 1 98 ? 22.980 -6.769 21.312 1.00 96.88 98 LYS A CA 1
ATOM 708 C C . LYS A 1 98 ? 22.770 -7.896 20.299 1.00 96.88 98 LYS A C 1
ATOM 710 O O . LYS A 1 98 ? 23.737 -8.404 19.736 1.00 96.88 98 LYS A O 1
ATOM 715 N N . GLU A 1 99 ? 21.524 -8.321 20.105 1.00 97.50 99 GLU A N 1
ATOM 716 C CA . GLU A 1 99 ? 21.185 -9.382 19.156 1.00 97.50 99 GLU A CA 1
ATOM 717 C C . GLU A 1 99 ? 21.345 -8.905 17.705 1.00 97.50 99 GLU A C 1
ATOM 719 O O . GLU A 1 99 ? 21.950 -9.605 16.898 1.00 97.50 99 GLU A O 1
ATOM 724 N N . SER A 1 100 ? 20.906 -7.683 17.399 1.00 96.69 100 SER A N 1
ATOM 725 C CA . SER A 1 100 ? 21.071 -7.040 16.090 1.00 96.69 100 SER A CA 1
ATOM 726 C C . SER A 1 100 ? 22.545 -6.876 15.708 1.00 96.69 100 SER A C 1
ATOM 728 O O . SER A 1 100 ? 22.928 -7.181 14.576 1.00 96.69 100 SER A O 1
ATOM 730 N N . ASP A 1 101 ? 23.387 -6.444 16.650 1.00 96.44 101 ASP A N 1
ATOM 731 C CA . ASP A 1 101 ? 24.829 -6.286 16.448 1.00 96.44 101 ASP A CA 1
ATOM 732 C C . ASP A 1 101 ? 25.504 -7.640 16.220 1.00 96.44 101 ASP A C 1
ATOM 734 O O . ASP A 1 101 ? 26.296 -7.793 15.291 1.00 96.44 101 ASP A O 1
ATOM 738 N N . ALA A 1 102 ? 25.149 -8.651 17.019 1.00 97.56 102 ALA A N 1
ATOM 739 C CA . ALA A 1 102 ? 25.672 -10.003 16.850 1.00 97.56 102 ALA A CA 1
ATOM 740 C C . ALA A 1 102 ? 25.290 -10.599 15.485 1.00 97.56 102 ALA A C 1
ATOM 742 O O . ALA A 1 102 ? 26.148 -11.154 14.800 1.00 97.56 102 ALA A O 1
ATOM 743 N N . LEU A 1 103 ? 24.029 -10.447 15.065 1.00 97.12 103 LEU A N 1
ATOM 744 C CA . LEU A 1 103 ? 23.564 -10.898 13.752 1.00 97.12 103 LEU A CA 1
ATOM 745 C C . LEU A 1 103 ? 24.217 -10.112 12.610 1.00 97.12 103 LEU A C 1
ATOM 747 O O . LEU A 1 103 ? 24.512 -10.696 11.574 1.00 97.12 103 LEU A O 1
ATOM 751 N N . GLY A 1 104 ? 24.487 -8.818 12.799 1.00 95.31 104 GLY A N 1
ATOM 752 C CA . GLY A 1 104 ? 25.171 -7.973 11.816 1.00 95.31 104 GLY A CA 1
ATOM 753 C C . GLY A 1 104 ? 26.640 -8.342 11.578 1.00 95.31 104 GLY A C 1
ATOM 754 O O . GLY A 1 104 ? 27.186 -7.998 10.534 1.00 95.31 104 GLY A O 1
ATOM 755 N N . LEU A 1 105 ? 27.271 -9.054 12.518 1.00 95.69 105 LEU A N 1
ATOM 756 C CA . LEU A 1 105 ? 28.623 -9.610 12.380 1.00 95.69 105 LEU A CA 1
ATOM 757 C C . LEU A 1 105 ? 28.630 -11.045 11.823 1.00 95.69 105 LEU A C 1
ATOM 759 O O . LEU A 1 105 ? 29.701 -11.592 11.561 1.00 95.69 105 LEU A O 1
ATOM 763 N N . GLY A 1 106 ? 27.458 -11.671 11.686 1.00 93.69 106 GLY A N 1
ATOM 764 C CA . GLY A 1 106 ? 27.319 -13.034 11.185 1.00 93.69 106 GLY A CA 1
ATOM 765 C C . GLY A 1 106 ? 27.506 -13.137 9.670 1.00 93.69 106 GLY A C 1
ATOM 766 O O . GLY A 1 106 ? 27.261 -12.189 8.928 1.00 93.69 106 GLY A O 1
ATOM 767 N N . GLU A 1 107 ? 27.871 -14.328 9.189 1.00 92.69 107 GLU A N 1
ATOM 768 C CA . GLU A 1 107 ? 28.049 -14.613 7.752 1.00 92.69 107 GLU A CA 1
ATOM 769 C C . GLU A 1 107 ? 26.752 -14.470 6.935 1.00 92.69 107 GLU A C 1
ATOM 771 O O . GLU A 1 107 ? 26.793 -14.335 5.713 1.00 92.69 107 GLU A O 1
ATOM 776 N N . THR A 1 108 ? 25.593 -14.499 7.601 1.00 91.25 108 THR A N 1
ATOM 777 C CA . THR A 1 108 ? 24.277 -14.336 6.975 1.00 91.25 108 THR A CA 1
ATOM 778 C C . THR A 1 108 ? 23.825 -12.875 6.864 1.00 91.25 108 THR A C 1
ATOM 780 O O . THR A 1 108 ? 22.806 -12.597 6.224 1.00 91.25 108 THR A O 1
ATOM 783 N N . ALA A 1 109 ? 24.574 -11.927 7.437 1.00 94.38 109 ALA A N 1
ATOM 784 C CA . ALA A 1 109 ? 24.263 -10.506 7.350 1.00 94.38 109 ALA A CA 1
ATOM 785 C C . ALA A 1 109 ? 24.338 -10.003 5.900 1.00 94.38 109 ALA A C 1
ATOM 787 O O . ALA A 1 109 ? 25.274 -10.290 5.156 1.00 94.38 109 ALA A O 1
ATOM 788 N N . GLY A 1 110 ? 23.337 -9.231 5.484 1.00 94.50 110 GLY A N 1
ATOM 789 C CA . GLY A 1 110 ? 23.259 -8.654 4.145 1.00 94.50 110 GLY A CA 1
ATOM 790 C C . GLY A 1 110 ? 22.998 -9.669 3.029 1.00 94.50 110 GLY A C 1
ATOM 791 O O . GLY A 1 110 ? 23.095 -9.314 1.854 1.00 94.50 110 GLY A O 1
ATOM 792 N N . LEU A 1 111 ? 22.619 -10.914 3.347 1.00 94.31 111 LEU A N 1
ATOM 793 C CA . LEU A 1 111 ? 22.337 -11.922 2.324 1.00 94.31 111 LEU A CA 1
ATOM 794 C C . LEU A 1 111 ? 21.158 -11.566 1.415 1.00 94.31 111 LEU A C 1
ATOM 796 O O . LEU A 1 111 ? 21.013 -12.216 0.392 1.00 94.31 111 LEU A O 1
ATOM 800 N N . ILE A 1 112 ? 20.341 -10.560 1.711 1.00 95.69 112 ILE A N 1
ATOM 801 C CA . ILE A 1 112 ? 19.291 -10.095 0.791 1.00 95.69 112 ILE A CA 1
ATOM 802 C C . ILE A 1 112 ? 19.843 -9.326 -0.423 1.00 95.69 112 ILE A C 1
ATOM 804 O O . ILE A 1 112 ? 19.178 -9.258 -1.451 1.00 95.69 112 ILE A O 1
ATOM 808 N N . TYR A 1 113 ? 21.063 -8.783 -0.349 1.00 96.12 113 TYR A N 1
ATOM 809 C CA . TYR A 1 113 ? 21.642 -7.970 -1.424 1.00 96.12 113 TYR A CA 1
ATOM 810 C C . TYR A 1 113 ? 22.303 -8.828 -2.519 1.00 96.12 113 TYR A C 1
ATOM 812 O O . TYR A 1 113 ? 22.696 -9.982 -2.289 1.00 96.12 113 TYR A O 1
ATOM 820 N N . GLY A 1 114 ? 22.433 -8.255 -3.723 1.00 93.62 114 GLY A N 1
ATOM 821 C CA . GLY A 1 114 ? 23.186 -8.846 -4.838 1.00 93.62 114 GLY A CA 1
ATOM 822 C C . GLY A 1 114 ? 22.627 -10.176 -5.339 1.00 93.62 114 GLY A C 1
ATOM 823 O O . GLY A 1 114 ? 23.387 -11.110 -5.600 1.00 93.62 114 GLY A O 1
ATOM 824 N N . LYS A 1 115 ? 21.299 -10.321 -5.389 1.00 95.12 115 LYS A N 1
ATOM 825 C CA . LYS A 1 115 ? 20.647 -11.557 -5.836 1.00 95.12 115 LYS A CA 1
ATOM 826 C C . LYS A 1 115 ? 20.253 -11.484 -7.296 1.00 95.12 115 LYS A C 1
ATOM 828 O O . LYS A 1 115 ? 19.637 -10.517 -7.728 1.00 95.12 115 LYS A O 1
ATOM 833 N N . THR A 1 116 ? 20.655 -12.511 -8.040 1.00 95.12 116 THR A N 1
ATOM 834 C CA . THR A 1 116 ? 20.702 -12.495 -9.501 1.00 95.12 116 THR A CA 1
ATOM 835 C C . THR A 1 116 ? 19.946 -13.662 -10.112 1.00 95.12 116 THR A C 1
ATOM 837 O O . THR A 1 116 ? 19.699 -14.681 -9.460 1.00 95.12 116 THR A O 1
ATOM 840 N N . LEU A 1 117 ? 19.622 -13.515 -11.397 1.00 93.94 117 LEU A N 1
ATOM 841 C CA . LEU A 1 117 ? 19.000 -14.559 -12.214 1.00 93.94 117 LEU A CA 1
ATOM 842 C C . LEU A 1 117 ? 19.861 -15.831 -12.325 1.00 93.94 117 LEU A C 1
ATOM 844 O O . LEU A 1 117 ? 19.337 -16.927 -12.486 1.00 93.94 117 LEU A O 1
ATOM 848 N N . SER A 1 118 ? 21.178 -15.723 -12.139 1.00 91.25 118 SER A N 1
ATOM 849 C CA . SER A 1 118 ? 22.111 -16.851 -12.252 1.00 91.25 118 SER A CA 1
ATOM 850 C C . SER A 1 118 ? 21.983 -17.894 -11.131 1.00 91.25 118 SER A C 1
ATOM 852 O O . SER A 1 118 ? 22.635 -18.935 -11.184 1.00 91.25 118 SER A O 1
ATOM 854 N N . ARG A 1 119 ? 21.225 -17.605 -10.062 1.00 90.50 119 ARG A N 1
ATOM 855 C CA . ARG A 1 119 ? 21.128 -18.449 -8.853 1.00 90.50 119 ARG A CA 1
ATOM 856 C C . ARG A 1 119 ? 19.687 -18.610 -8.363 1.00 90.50 119 ARG A C 1
ATOM 858 O O . ARG A 1 119 ? 19.426 -18.520 -7.160 1.00 90.50 119 ARG A O 1
ATOM 865 N N . LEU A 1 120 ? 18.761 -18.830 -9.291 1.00 94.62 120 LEU A N 1
ATOM 866 C CA . LEU A 1 120 ? 17.375 -19.151 -8.957 1.00 94.62 120 LEU A CA 1
ATOM 867 C C . LEU A 1 120 ? 17.253 -20.609 -8.496 1.00 94.62 120 LEU A C 1
ATOM 869 O O . LEU A 1 120 ? 17.882 -21.508 -9.054 1.00 94.62 120 LEU A O 1
ATOM 873 N N . VAL A 1 121 ? 16.441 -20.829 -7.468 1.00 95.56 121 VAL A N 1
ATOM 874 C CA . VAL A 1 121 ? 16.013 -22.156 -7.015 1.00 95.56 121 VAL A CA 1
ATOM 875 C C . VAL A 1 121 ? 14.539 -22.365 -7.355 1.00 95.56 121 VAL A C 1
ATOM 877 O O . VAL A 1 121 ? 13.848 -21.415 -7.720 1.00 95.56 121 VAL A O 1
ATOM 880 N N . ASP A 1 122 ? 14.084 -23.615 -7.265 1.00 93.38 122 ASP A N 1
ATOM 881 C CA . ASP A 1 122 ? 12.684 -24.014 -7.453 1.00 93.38 122 ASP A CA 1
ATOM 882 C C . ASP A 1 122 ? 12.077 -23.631 -8.816 1.00 93.38 122 ASP A C 1
ATOM 884 O O . ASP A 1 122 ? 10.868 -23.487 -8.951 1.00 93.38 122 ASP A O 1
ATOM 888 N N . VAL A 1 123 ? 12.895 -23.501 -9.865 1.00 91.31 123 VAL A N 1
ATOM 889 C CA . VAL A 1 123 ? 12.427 -23.187 -11.227 1.00 91.31 123 VAL A CA 1
ATOM 890 C C . VAL A 1 123 ? 11.328 -24.166 -11.667 1.00 91.31 123 VAL A C 1
ATOM 892 O O . VAL A 1 123 ? 11.493 -25.383 -11.606 1.00 91.31 123 VAL A O 1
ATOM 895 N N . GLY A 1 124 ? 10.201 -23.624 -12.127 1.00 88.12 124 GLY A N 1
ATOM 896 C CA . GLY A 1 124 ? 9.012 -24.363 -12.555 1.00 88.12 124 GLY A CA 1
ATOM 897 C C . GLY A 1 124 ? 8.047 -24.747 -11.429 1.00 88.12 124 GLY A C 1
ATOM 898 O O . GLY A 1 124 ? 6.943 -25.207 -11.721 1.00 88.12 124 GLY A O 1
ATOM 899 N N . ALA A 1 125 ? 8.407 -24.542 -10.158 1.00 89.56 125 ALA A N 1
ATOM 900 C CA . ALA A 1 125 ? 7.555 -24.856 -9.012 1.00 89.56 125 ALA A CA 1
ATOM 901 C C . ALA A 1 125 ? 6.501 -23.758 -8.775 1.00 89.56 125 ALA A C 1
ATOM 903 O O . ALA A 1 125 ? 6.610 -22.958 -7.850 1.00 89.56 125 ALA A O 1
ATOM 904 N N . HIS A 1 126 ? 5.492 -23.708 -9.644 1.00 87.00 126 HIS A N 1
ATOM 905 C CA . HIS A 1 126 ? 4.356 -22.777 -9.549 1.00 87.00 126 HIS A CA 1
ATOM 906 C C . HIS A 1 126 ? 3.081 -23.446 -9.003 1.00 87.00 126 HIS A C 1
ATOM 908 O O . HIS A 1 126 ? 2.032 -22.812 -8.893 1.00 87.00 126 HIS A O 1
ATOM 914 N N . GLU A 1 127 ? 3.145 -24.745 -8.686 1.00 74.81 127 GL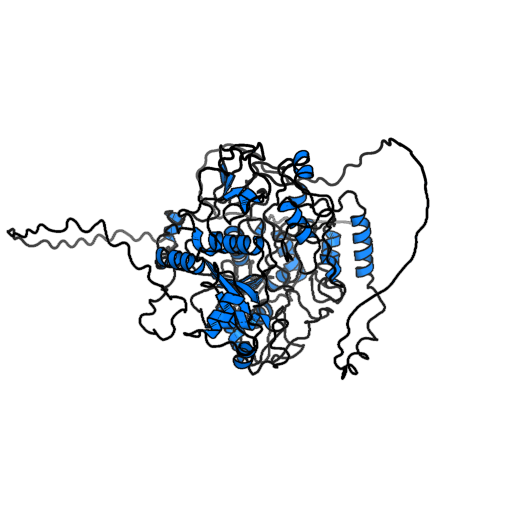U A N 1
ATOM 915 C CA . GLU A 1 127 ? 2.018 -25.493 -8.123 1.00 74.81 127 GLU A CA 1
ATOM 916 C C . GLU A 1 127 ? 1.585 -24.908 -6.768 1.00 74.81 127 GLU A C 1
ATOM 918 O O . GLU A 1 127 ? 2.411 -24.543 -5.935 1.00 74.81 127 GLU A O 1
ATOM 923 N N . GLY A 1 128 ? 0.272 -24.850 -6.528 1.00 69.12 128 GLY A N 1
ATOM 924 C CA . GLY A 1 128 ? -0.296 -24.351 -5.269 1.00 69.12 128 GLY A CA 1
ATOM 925 C C . GLY A 1 128 ? -0.604 -22.853 -5.251 1.00 69.12 128 GLY A C 1
ATOM 926 O O . GLY A 1 128 ? -1.308 -22.408 -4.346 1.00 69.12 128 GLY A O 1
ATOM 927 N N . PHE A 1 129 ? -0.170 -22.108 -6.266 1.00 73.06 129 PHE A N 1
ATOM 928 C CA . PHE A 1 129 ? -0.675 -20.770 -6.550 1.00 73.06 129 PHE A CA 1
ATOM 929 C C . PHE A 1 129 ? -1.695 -20.849 -7.685 1.00 73.06 129 PHE A C 1
ATOM 931 O O . PHE A 1 129 ? -1.533 -21.645 -8.615 1.00 73.06 129 PHE A O 1
ATOM 938 N N . ASN A 1 130 ? -2.739 -20.015 -7.662 1.00 64.94 130 ASN A N 1
ATOM 939 C CA . ASN A 1 130 ? -3.504 -19.741 -8.877 1.00 64.94 130 ASN A CA 1
ATOM 940 C C . ASN A 1 130 ? -2.588 -18.935 -9.797 1.00 64.94 130 ASN A C 1
ATOM 942 O O . ASN A 1 130 ? -2.633 -17.702 -9.807 1.00 64.94 130 ASN A O 1
ATOM 946 N N . ALA A 1 131 ? -1.706 -19.654 -10.493 1.00 53.91 131 ALA A N 1
ATOM 947 C CA . ALA A 1 131 ? -0.746 -19.140 -11.445 1.00 53.91 131 ALA A CA 1
ATOM 948 C C . ALA A 1 131 ? -1.520 -18.437 -12.558 1.00 53.91 131 ALA A C 1
ATOM 950 O O . ALA A 1 131 ? -1.956 -19.039 -13.535 1.00 53.91 131 ALA A O 1
ATOM 951 N N . ALA A 1 132 ? -1.741 -17.149 -12.340 1.00 56.66 132 ALA A N 1
ATOM 952 C CA . ALA A 1 132 ? -2.144 -16.168 -13.319 1.00 56.66 132 ALA A CA 1
ATOM 953 C C . ALA A 1 132 ? -1.384 -16.425 -14.632 1.00 56.66 132 ALA A C 1
ATOM 955 O O . ALA A 1 132 ? -0.185 -16.168 -14.711 1.00 56.66 132 ALA A O 1
ATOM 956 N N . HIS A 1 133 ? -2.089 -17.042 -15.585 1.00 73.31 133 HIS A N 1
ATOM 957 C CA . HIS A 1 133 ? -1.689 -17.492 -16.920 1.00 73.31 133 HIS A CA 1
ATOM 958 C C . HIS A 1 133 ? -0.203 -17.298 -17.281 1.00 73.31 133 HIS A C 1
ATOM 960 O O . HIS A 1 133 ? 0.143 -16.465 -18.120 1.00 73.31 133 HIS A O 1
ATOM 966 N N . LEU A 1 134 ? 0.683 -18.093 -16.667 1.00 88.38 134 LEU A N 1
ATOM 967 C CA . LEU A 1 134 ? 2.085 -18.167 -17.075 1.00 88.38 134 LEU A CA 1
ATOM 968 C C . LEU A 1 134 ? 2.177 -18.943 -18.387 1.00 88.38 134 LEU A C 1
ATOM 970 O O . LEU A 1 134 ? 1.813 -20.116 -18.454 1.00 88.38 134 LEU A O 1
ATOM 974 N N . THR A 1 135 ? 2.695 -18.299 -19.428 1.00 89.81 135 THR A N 1
ATOM 975 C CA . THR A 1 135 ? 2.923 -18.942 -20.726 1.00 89.81 135 THR A CA 1
ATOM 976 C C . THR A 1 135 ? 4.415 -18.975 -21.016 1.00 89.81 135 THR A C 1
ATOM 978 O O . THR A 1 135 ? 5.069 -17.935 -21.047 1.00 89.81 135 THR A O 1
ATOM 981 N N . ALA A 1 136 ? 4.971 -20.172 -21.211 1.00 87.38 136 ALA A N 1
ATOM 982 C CA . ALA A 1 136 ? 6.391 -20.331 -21.504 1.00 87.38 136 ALA A CA 1
ATOM 983 C C . ALA A 1 136 ? 6.758 -19.618 -22.813 1.00 87.38 136 ALA A C 1
ATOM 985 O O . ALA A 1 136 ? 6.126 -19.843 -23.850 1.00 87.38 136 ALA A O 1
ATOM 986 N N . THR A 1 137 ? 7.797 -18.782 -22.780 1.00 87.06 137 THR A N 1
ATOM 987 C CA . THR A 1 137 ? 8.329 -18.161 -23.997 1.00 87.06 137 THR A CA 1
ATOM 988 C C . THR A 1 137 ? 9.433 -19.027 -24.605 1.00 87.06 137 THR A C 1
ATOM 990 O O . THR A 1 137 ? 10.063 -19.838 -23.928 1.00 87.06 137 THR A O 1
ATOM 993 N N . LYS A 1 138 ? 9.662 -18.874 -25.914 1.00 81.12 138 LYS A N 1
ATOM 994 C CA . LYS A 1 138 ? 10.788 -19.511 -26.625 1.00 81.12 138 LYS A CA 1
ATOM 995 C C . LYS A 1 138 ? 11.959 -18.553 -26.860 1.00 81.12 138 LYS A C 1
ATOM 997 O O . LYS A 1 138 ? 13.002 -18.983 -27.342 1.00 81.12 138 LYS A O 1
ATOM 1002 N N . SER A 1 139 ? 11.770 -17.269 -26.567 1.00 81.25 139 SER A N 1
ATOM 1003 C CA . SER A 1 139 ? 12.745 -16.218 -26.849 1.00 81.25 139 SER A CA 1
ATOM 1004 C C . SER A 1 139 ? 13.646 -16.007 -25.644 1.00 81.25 139 SER A C 1
ATOM 1006 O O . SER A 1 139 ? 13.161 -15.786 -24.538 1.00 81.25 139 SER A O 1
ATOM 1008 N N . LEU A 1 140 ? 14.956 -16.049 -25.868 1.00 82.19 140 LEU A N 1
ATOM 1009 C CA . LEU A 1 140 ? 15.939 -15.685 -24.853 1.00 82.19 140 LEU A CA 1
ATOM 1010 C C . LEU A 1 140 ? 16.050 -14.164 -24.739 1.00 82.19 140 LEU A C 1
ATOM 1012 O O . LEU A 1 140 ? 15.811 -13.436 -25.708 1.00 82.19 140 LEU A O 1
ATOM 1016 N N . THR A 1 141 ? 16.432 -13.686 -23.558 1.00 83.50 141 THR A N 1
ATOM 1017 C CA . THR A 1 141 ? 16.842 -12.292 -23.384 1.00 83.50 141 THR A CA 1
ATOM 1018 C C . THR A 1 141 ? 18.337 -12.161 -23.674 1.00 83.50 141 THR A C 1
ATOM 1020 O O . THR A 1 141 ? 19.073 -13.143 -23.676 1.00 83.50 141 THR A O 1
ATOM 1023 N N . ALA A 1 142 ? 18.823 -10.942 -23.921 1.00 80.94 142 ALA A N 1
ATOM 1024 C CA . ALA A 1 142 ? 20.249 -10.721 -24.193 1.00 80.94 142 ALA A CA 1
ATOM 1025 C C . ALA A 1 142 ? 21.157 -10.919 -22.964 1.00 80.94 142 ALA A C 1
ATOM 1027 O O . ALA A 1 142 ? 22.377 -10.909 -23.091 1.00 80.94 142 ALA A O 1
ATOM 1028 N N . PHE A 1 143 ? 20.566 -11.067 -21.780 1.00 83.62 143 PHE A N 1
ATOM 1029 C CA . PHE A 1 143 ? 21.260 -11.030 -20.497 1.00 83.62 143 PHE A CA 1
ATOM 1030 C C . PHE A 1 143 ? 21.062 -12.291 -19.650 1.00 83.62 143 PHE A C 1
ATOM 1032 O O . PHE A 1 143 ? 21.576 -12.353 -18.532 1.00 83.62 143 PHE A O 1
ATOM 1039 N N . HIS A 1 144 ? 20.296 -13.274 -20.135 1.00 86.50 144 HIS A N 1
ATOM 1040 C CA . HIS A 1 144 ? 20.084 -14.526 -19.422 1.00 86.50 144 HIS A CA 1
ATOM 1041 C C . HIS A 1 144 ? 19.710 -15.682 -20.364 1.00 86.50 144 HIS A C 1
ATOM 1043 O O . HIS A 1 144 ? 18.881 -15.523 -21.259 1.00 86.50 144 HIS A O 1
ATOM 1049 N N . ASP A 1 145 ? 20.274 -16.865 -20.107 1.00 86.19 145 ASP A N 1
ATOM 1050 C CA . ASP A 1 145 ? 20.142 -18.047 -20.976 1.00 86.19 145 ASP A CA 1
ATOM 1051 C C . ASP A 1 145 ? 18.883 -18.890 -20.699 1.00 86.19 145 ASP A C 1
ATOM 1053 O O . ASP A 1 145 ? 18.566 -19.816 -21.447 1.00 86.19 145 ASP A O 1
ATOM 1057 N N . THR A 1 146 ? 18.138 -18.577 -19.635 1.00 85.94 146 THR A N 1
ATOM 1058 C CA . THR A 1 146 ? 16.821 -19.180 -19.371 1.00 85.94 146 THR A CA 1
ATOM 1059 C C . THR A 1 146 ? 15.724 -18.297 -19.957 1.00 85.94 146 THR A C 1
ATOM 1061 O O . THR A 1 146 ? 15.676 -17.114 -19.608 1.00 85.94 146 THR A O 1
ATOM 1064 N N . PRO A 1 147 ? 14.815 -18.839 -20.788 1.00 88.56 147 PRO A N 1
ATOM 1065 C CA . PRO A 1 147 ? 13.704 -18.066 -21.324 1.00 88.56 147 PRO A CA 1
ATOM 1066 C C . PRO A 1 147 ? 12.746 -17.626 -20.201 1.00 88.56 147 PRO A C 1
ATOM 1068 O O . PRO A 1 147 ? 12.447 -18.424 -19.305 1.00 88.56 147 PRO A O 1
ATOM 1071 N N . PRO A 1 148 ? 12.234 -16.384 -20.234 1.00 92.81 148 PRO A N 1
ATOM 1072 C CA . PRO A 1 148 ? 11.220 -15.932 -19.293 1.00 92.81 148 PRO A CA 1
ATOM 1073 C C . PRO A 1 148 ? 9.842 -16.539 -19.615 1.00 92.81 148 PRO A C 1
ATOM 1075 O O . PRO A 1 148 ? 9.633 -17.201 -20.635 1.00 92.81 148 PRO A O 1
ATOM 1078 N N . TYR A 1 149 ? 8.871 -16.272 -18.753 1.00 92.81 149 TYR A N 1
ATOM 1079 C CA . TYR A 1 149 ? 7.455 -16.560 -18.955 1.00 92.81 149 TYR A CA 1
ATOM 1080 C C . TYR A 1 149 ? 6.710 -15.270 -19.252 1.00 92.81 149 TYR A C 1
ATOM 1082 O O . TYR A 1 149 ? 6.984 -14.239 -18.643 1.00 92.81 149 TYR A O 1
ATOM 1090 N N . THR A 1 150 ? 5.735 -15.337 -20.149 1.00 92.81 150 THR A N 1
ATOM 1091 C CA . THR A 1 150 ? 4.702 -14.311 -20.249 1.00 92.81 150 THR A CA 1
ATOM 1092 C C . THR A 1 150 ? 3.783 -14.429 -19.037 1.00 92.81 150 THR A C 1
ATOM 1094 O O . THR A 1 150 ? 3.328 -15.529 -18.728 1.00 92.81 150 THR A O 1
ATOM 1097 N N . TYR A 1 151 ? 3.522 -13.314 -18.359 1.00 92.75 151 TYR A N 1
ATOM 1098 C CA . TYR A 1 151 ? 2.731 -13.244 -17.135 1.00 92.75 151 TYR A CA 1
ATOM 1099 C C . TYR A 1 151 ? 1.506 -12.349 -17.317 1.00 92.75 151 TYR A C 1
ATOM 1101 O O . TYR A 1 151 ? 1.626 -11.165 -17.646 1.00 92.75 151 TYR A O 1
ATOM 1109 N N . ASN A 1 152 ? 0.327 -12.924 -17.071 1.00 93.12 152 ASN A N 1
ATOM 1110 C CA . ASN A 1 152 ? -0.960 -12.257 -17.215 1.00 93.12 152 ASN A CA 1
ATOM 1111 C C . ASN A 1 152 ? -1.844 -12.532 -15.978 1.00 93.12 152 ASN A C 1
ATOM 1113 O O . ASN A 1 152 ? -2.424 -13.614 -15.865 1.00 93.12 152 ASN A O 1
ATOM 1117 N N . PRO A 1 153 ? -1.946 -11.567 -15.041 1.00 93.31 153 PRO A N 1
ATOM 1118 C CA . PRO A 1 153 ? -2.746 -11.704 -13.825 1.00 93.31 153 PRO A CA 1
ATOM 1119 C C . PRO A 1 153 ? -4.214 -11.317 -13.944 1.00 93.31 153 PRO A C 1
ATOM 1121 O O . PRO A 1 153 ? -4.904 -11.289 -12.924 1.00 93.31 153 PRO A O 1
ATOM 1124 N N . TYR A 1 154 ? -4.694 -11.012 -15.144 1.00 94.06 154 TYR A N 1
ATOM 1125 C CA . TYR A 1 154 ? -6.061 -10.559 -15.345 1.00 94.06 154 TYR A CA 1
ATOM 1126 C C . TYR A 1 154 ? -6.993 -11.758 -15.542 1.00 94.06 154 TYR A C 1
ATOM 1128 O O . TYR A 1 154 ? -6.585 -12.770 -16.119 1.00 94.06 154 TYR A O 1
ATOM 1136 N N . PRO A 1 155 ? -8.253 -11.663 -15.091 1.00 92.69 155 PRO A N 1
ATOM 1137 C CA . PRO A 1 155 ? -9.277 -12.618 -15.478 1.00 92.69 155 PRO A CA 1
ATOM 1138 C C . PRO A 1 155 ? -9.415 -12.699 -17.002 1.00 92.69 155 PRO A C 1
ATOM 1140 O O . PRO A 1 155 ? -9.266 -11.697 -17.703 1.00 92.69 155 PRO A O 1
ATOM 1143 N N . ASP A 1 156 ? -9.813 -13.865 -17.511 1.00 92.19 156 ASP A N 1
ATOM 1144 C CA . ASP A 1 156 ? -10.348 -13.962 -18.869 1.00 92.19 156 ASP A CA 1
ATOM 1145 C C . ASP A 1 156 ? -11.739 -13.305 -18.905 1.00 92.19 156 ASP A C 1
ATOM 1147 O O . ASP A 1 156 ? -12.776 -13.957 -18.728 1.00 92.19 156 ASP A O 1
ATOM 1151 N N . TYR A 1 157 ? -11.735 -11.979 -19.053 1.00 92.19 157 TYR A N 1
ATOM 1152 C CA . TYR A 1 157 ? -12.890 -11.099 -18.902 1.00 92.19 157 TYR A CA 1
ATOM 1153 C C . TYR A 1 157 ? -14.053 -11.405 -19.851 1.00 92.19 157 TYR A C 1
ATOM 1155 O O . TYR A 1 157 ? -15.171 -10.988 -19.584 1.00 92.19 157 TYR A O 1
ATOM 1163 N N . ASN A 1 158 ? -13.824 -12.131 -20.945 1.00 94.75 158 ASN A N 1
ATOM 1164 C CA . ASN A 1 158 ? -14.883 -12.496 -21.887 1.00 94.75 158 ASN A CA 1
ATOM 1165 C C . ASN A 1 158 ? -15.138 -14.014 -21.925 1.00 94.75 158 ASN A C 1
ATOM 1167 O O . ASN A 1 158 ? -15.860 -14.508 -22.794 1.00 94.75 158 ASN A O 1
ATOM 1171 N N . SER A 1 159 ? -14.580 -14.767 -20.972 1.00 93.88 159 SER A N 1
ATOM 1172 C CA . SER A 1 159 ? -14.923 -16.176 -20.783 1.00 93.88 159 SER A CA 1
ATOM 1173 C C . SER A 1 159 ? -16.388 -16.338 -20.373 1.00 93.88 159 SER A C 1
ATOM 1175 O O . SER A 1 159 ? -16.958 -15.505 -19.664 1.00 93.88 159 SER A O 1
ATOM 1177 N N . LYS A 1 160 ? -16.997 -17.473 -20.746 1.00 92.56 160 LYS A N 1
ATOM 1178 C CA . LYS A 1 160 ? -18.371 -17.815 -20.331 1.00 92.56 160 LYS A CA 1
ATOM 1179 C C . LYS A 1 160 ? -18.542 -17.780 -18.807 1.00 92.56 160 LYS A C 1
ATOM 1181 O O . LYS A 1 160 ? -19.570 -17.323 -18.325 1.00 92.56 160 LYS A O 1
ATOM 1186 N N . SER A 1 161 ? -17.527 -18.231 -18.066 1.00 90.25 161 SER A N 1
ATOM 1187 C CA . SER A 1 161 ? -17.500 -18.223 -16.599 1.00 90.25 161 SER A CA 1
ATOM 1188 C C . SER A 1 161 ? -17.401 -16.826 -15.996 1.00 90.25 161 SER A C 1
ATOM 1190 O O . SER A 1 161 ? -17.907 -16.600 -14.903 1.00 90.25 161 SER A O 1
ATOM 1192 N N . TRP A 1 162 ? -16.730 -15.885 -16.667 1.00 89.62 162 TRP A N 1
ATOM 1193 C CA . TRP A 1 162 ? -16.663 -14.512 -16.178 1.00 89.62 162 TRP A CA 1
ATOM 1194 C C . TRP A 1 162 ? -17.974 -13.781 -16.461 1.00 89.62 162 TRP A C 1
ATOM 1196 O O . TRP A 1 162 ? -18.551 -13.182 -15.554 1.00 89.62 162 TRP A O 1
ATOM 1206 N N . ILE A 1 163 ? -18.487 -13.894 -17.688 1.00 90.94 163 ILE A N 1
ATOM 1207 C CA . ILE A 1 163 ? -19.714 -13.213 -18.124 1.00 90.94 163 ILE A CA 1
ATOM 1208 C C . ILE A 1 163 ? -20.942 -13.694 -17.332 1.00 90.94 163 ILE A C 1
ATOM 1210 O O . ILE A 1 163 ? -21.865 -12.916 -17.118 1.00 90.94 163 ILE A O 1
ATOM 1214 N N . SER A 1 164 ? -20.958 -14.933 -16.823 1.00 90.19 164 SER A N 1
ATOM 1215 C CA . SER A 1 164 ? -22.107 -15.442 -16.058 1.00 90.19 164 SER A CA 1
ATOM 1216 C C . SER A 1 164 ? -22.388 -14.681 -14.760 1.00 90.19 164 SER A C 1
ATOM 1218 O O . SER A 1 164 ? -23.508 -14.745 -14.277 1.00 90.19 164 SER A O 1
ATOM 1220 N N . GLY A 1 165 ? -21.406 -13.984 -14.178 1.00 90.00 165 GLY A N 1
ATOM 1221 C CA . GLY A 1 165 ? -21.588 -13.230 -12.928 1.00 90.00 165 GLY A CA 1
ATOM 1222 C C . GLY A 1 165 ? -21.307 -11.732 -13.030 1.00 90.00 165 GLY A C 1
ATOM 1223 O O . GLY A 1 165 ? -21.442 -11.024 -12.034 1.00 90.00 165 GLY A O 1
ATOM 1224 N N . ASN A 1 166 ? -20.886 -11.237 -14.196 1.00 92.81 166 ASN A N 1
ATOM 1225 C CA . ASN A 1 166 ? -20.375 -9.876 -14.342 1.00 92.81 166 ASN A CA 1
ATOM 1226 C C . ASN A 1 166 ? -21.011 -9.161 -15.530 1.00 92.81 166 ASN A C 1
ATOM 1228 O O . ASN A 1 166 ? -21.182 -9.734 -16.604 1.00 92.81 166 ASN A O 1
ATOM 1232 N N . GLN A 1 167 ? -21.338 -7.890 -15.324 1.00 93.38 167 GLN A N 1
ATOM 1233 C CA . GLN A 1 167 ? -21.943 -7.039 -16.337 1.00 93.38 167 GLN A CA 1
ATOM 1234 C C . GLN A 1 167 ? -20.934 -6.605 -17.409 1.00 93.38 167 GLN A C 1
ATOM 1236 O O . GLN A 1 167 ? -19.752 -6.381 -17.134 1.00 93.38 167 GLN A O 1
ATOM 1241 N N . GLY A 1 168 ? -21.448 -6.384 -18.619 1.00 92.25 168 GLY A N 1
ATOM 1242 C CA . GLY A 1 168 ? -20.729 -5.725 -19.702 1.00 92.25 168 GLY A CA 1
ATOM 1243 C C . GLY A 1 168 ? -19.743 -6.632 -20.430 1.00 92.25 168 GLY A C 1
ATOM 1244 O O . GLY A 1 168 ? -19.638 -7.828 -20.172 1.00 92.25 168 GLY A O 1
ATOM 1245 N N . VAL A 1 169 ? -19.035 -6.044 -21.391 1.00 93.62 169 VAL A N 1
ATOM 1246 C CA . VAL A 1 169 ? -18.058 -6.746 -22.232 1.00 93.62 169 VAL A CA 1
ATOM 1247 C C . VAL A 1 169 ? -16.736 -6.021 -22.101 1.00 93.62 169 VAL A C 1
ATOM 1249 O O . VAL A 1 169 ? -16.686 -4.802 -22.248 1.00 93.62 169 VAL A O 1
ATOM 1252 N N . TYR A 1 170 ? -15.665 -6.764 -21.847 1.00 96.75 170 TYR A N 1
ATOM 1253 C CA . TYR A 1 170 ? -14.336 -6.178 -21.796 1.00 96.75 170 TYR A CA 1
ATOM 1254 C C . TYR A 1 170 ? -13.835 -5.823 -23.192 1.00 96.75 170 TYR A C 1
ATOM 1256 O O . TYR A 1 170 ? -13.839 -6.659 -24.104 1.00 96.75 170 TYR A O 1
ATOM 1264 N N . ARG A 1 171 ? -13.347 -4.588 -23.325 1.00 96.81 171 ARG A N 1
ATOM 1265 C CA . ARG A 1 171 ? -12.630 -4.094 -24.500 1.00 96.81 171 ARG A CA 1
ATOM 1266 C C . ARG A 1 171 ? -11.205 -3.742 -24.104 1.00 96.81 171 ARG A C 1
ATOM 1268 O O . ARG A 1 171 ? -10.986 -2.947 -23.192 1.00 96.81 171 ARG A O 1
ATOM 1275 N N . ALA A 1 172 ? -10.242 -4.329 -24.811 1.00 97.12 172 ALA A N 1
ATOM 1276 C CA . ALA A 1 172 ? -8.835 -4.025 -24.604 1.00 97.12 172 ALA A CA 1
ATOM 1277 C C . ALA A 1 172 ? -8.567 -2.541 -24.894 1.00 97.12 172 ALA A C 1
ATOM 1279 O O . ALA A 1 172 ? -8.945 -2.033 -25.951 1.00 97.12 172 ALA A O 1
ATOM 1280 N N . CYS A 1 173 ? -7.910 -1.866 -23.957 1.00 97.69 173 CYS A N 1
ATOM 1281 C CA . CYS A 1 173 ? -7.539 -0.465 -24.097 1.00 97.69 173 CYS A CA 1
ATOM 1282 C C . CYS A 1 173 ? -6.171 -0.322 -24.771 1.00 97.69 173 CYS A C 1
ATOM 1284 O O . CYS A 1 173 ? -5.312 -1.205 -24.683 1.00 97.69 173 CYS A O 1
ATOM 1286 N N . ASN A 1 174 ? -5.957 0.821 -25.419 1.00 95.25 174 ASN A N 1
ATOM 1287 C CA . ASN A 1 174 ? -4.660 1.176 -25.980 1.00 95.25 174 ASN A CA 1
ATOM 1288 C C . ASN A 1 174 ? -3.807 1.916 -24.943 1.00 95.25 174 ASN A C 1
ATOM 1290 O O . ASN A 1 174 ? -4.310 2.714 -24.156 1.00 95.25 174 ASN A O 1
ATOM 1294 N N . GLY A 1 175 ? -2.505 1.652 -24.965 1.00 94.25 175 GLY A N 1
ATOM 1295 C CA . GLY A 1 175 ? -1.484 2.493 -24.356 1.00 94.25 175 GLY A CA 1
ATOM 1296 C C . GLY A 1 175 ? -0.856 3.445 -25.384 1.00 94.25 175 GLY A C 1
ATOM 1297 O O . GLY A 1 175 ? -1.331 3.538 -26.519 1.00 94.25 175 GLY A O 1
ATOM 1298 N N . PRO A 1 176 ? 0.255 4.110 -25.025 1.00 91.31 176 PRO A N 1
ATOM 1299 C CA . PRO A 1 176 ? 0.907 5.107 -25.883 1.00 91.31 176 PRO A CA 1
ATOM 1300 C C . PRO A 1 176 ? 1.373 4.578 -27.251 1.00 91.31 176 PRO A C 1
ATOM 1302 O O . PRO A 1 176 ? 1.438 5.331 -28.216 1.00 91.31 176 PRO A O 1
ATOM 1305 N N . GLU A 1 177 ? 1.663 3.277 -27.357 1.00 86.06 177 GLU A N 1
ATOM 1306 C CA . GLU A 1 177 ? 2.071 2.611 -28.607 1.00 86.06 177 GLU A CA 1
ATOM 1307 C C . GLU A 1 177 ? 0.968 1.722 -29.215 1.00 86.06 177 GLU A C 1
ATOM 1309 O O . GLU A 1 177 ? 1.249 0.861 -30.050 1.00 86.06 177 GLU A O 1
ATOM 1314 N N . GLY A 1 178 ? -0.288 1.880 -28.786 1.00 89.75 178 GLY A N 1
ATOM 1315 C CA . GLY A 1 178 ? -1.386 0.990 -29.169 1.00 89.75 178 GLY A CA 1
ATOM 1316 C C . GLY A 1 178 ? -1.533 -0.188 -28.206 1.00 89.75 178 GLY A C 1
ATOM 1317 O O . GLY A 1 178 ? -1.580 0.003 -26.993 1.00 89.75 178 GLY A O 1
ATOM 1318 N N . SER A 1 179 ? -1.636 -1.415 -28.722 1.00 91.44 179 SER A N 1
ATOM 1319 C CA . SER A 1 179 ? -1.924 -2.598 -27.898 1.00 91.44 179 SER A CA 1
ATOM 1320 C C . SER A 1 179 ? -0.871 -2.829 -26.807 1.00 91.44 179 SER A C 1
ATOM 1322 O O . SER A 1 179 ? 0.327 -2.898 -27.095 1.00 91.44 179 SER A O 1
ATOM 1324 N N . ILE A 1 180 ? -1.319 -3.030 -25.569 1.00 93.12 180 ILE A N 1
ATOM 1325 C CA . ILE A 1 180 ? -0.442 -3.238 -24.413 1.00 93.12 180 ILE A CA 1
ATOM 1326 C C . ILE A 1 180 ? -0.064 -4.720 -24.313 1.00 93.12 180 ILE A C 1
ATOM 1328 O O . ILE A 1 180 ? -0.934 -5.584 -24.211 1.00 93.12 180 ILE A O 1
ATOM 1332 N N . LYS A 1 181 ? 1.238 -5.018 -24.315 1.00 88.38 181 LYS A N 1
ATOM 1333 C CA . LYS A 1 181 ? 1.760 -6.391 -24.220 1.00 88.38 181 LYS A CA 1
ATOM 1334 C C . LYS A 1 181 ? 1.741 -6.909 -22.782 1.00 88.38 181 LYS A C 1
ATOM 1336 O O . LYS A 1 181 ? 1.767 -6.128 -21.836 1.00 88.38 181 LYS A O 1
ATOM 1341 N N . ASP A 1 182 ? 1.700 -8.231 -22.641 1.00 89.88 182 ASP A N 1
ATOM 1342 C CA . ASP A 1 182 ? 1.916 -8.912 -21.362 1.00 89.88 182 ASP A CA 1
ATOM 1343 C C . ASP A 1 182 ? 3.362 -8.749 -20.883 1.00 89.88 182 ASP A C 1
ATOM 1345 O O . ASP A 1 182 ? 4.287 -8.555 -21.679 1.00 89.88 182 ASP A O 1
ATOM 1349 N N . TRP A 1 183 ? 3.551 -8.856 -19.572 1.00 90.69 183 TRP A N 1
ATOM 1350 C CA . TRP A 1 183 ? 4.863 -8.753 -18.946 1.00 90.69 183 TRP A CA 1
ATOM 1351 C C . TRP A 1 183 ? 5.622 -10.055 -19.065 1.00 90.69 183 TRP A C 1
ATOM 1353 O O . TRP A 1 183 ? 5.043 -11.123 -19.258 1.00 90.69 183 TRP A O 1
ATOM 1363 N N . THR A 1 184 ? 6.934 -9.953 -18.912 1.00 91.81 184 THR A N 1
ATOM 1364 C CA . THR A 1 184 ? 7.799 -11.123 -18.835 1.00 91.81 184 THR A CA 1
ATOM 1365 C C . THR A 1 184 ? 8.41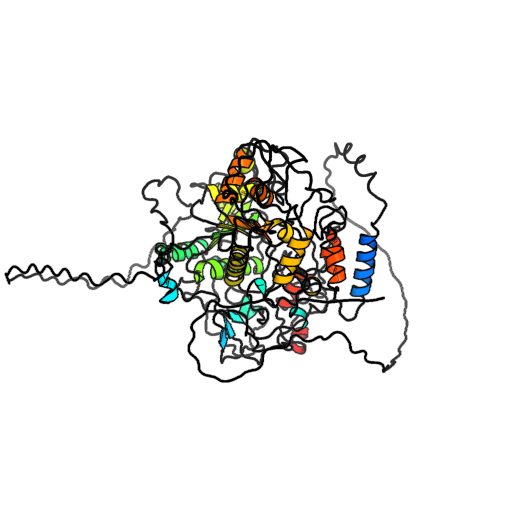6 -11.215 -17.451 1.00 91.81 184 THR A C 1
ATOM 1367 O O . THR A 1 184 ? 8.756 -10.201 -16.849 1.00 91.81 184 THR A O 1
ATOM 1370 N N . VAL A 1 185 ? 8.491 -12.430 -16.923 1.00 94.12 185 VAL A N 1
ATOM 1371 C CA . VAL A 1 185 ? 9.010 -12.732 -15.584 1.00 94.12 185 VAL A CA 1
ATOM 1372 C C . VAL A 1 185 ? 9.861 -13.991 -15.646 1.00 94.12 185 VAL A C 1
ATOM 1374 O O . VAL A 1 185 ? 9.657 -14.842 -16.512 1.00 94.12 185 VAL A O 1
ATOM 1377 N N . PHE A 1 186 ? 10.804 -14.143 -14.727 1.00 95.06 186 PHE A N 1
ATOM 1378 C CA . PHE A 1 186 ? 11.607 -15.357 -14.627 1.00 95.06 186 PHE A CA 1
ATOM 1379 C C . PHE A 1 186 ? 10.997 -16.313 -13.605 1.00 95.06 186 PHE A C 1
ATOM 1381 O O . PHE A 1 186 ? 10.502 -15.895 -12.560 1.00 95.06 186 PHE A O 1
ATOM 1388 N N . SER A 1 187 ? 11.026 -17.603 -13.928 1.00 94.44 187 SER A N 1
ATOM 1389 C CA . SER A 1 187 ? 10.594 -18.668 -13.025 1.00 94.44 187 SER A CA 1
ATOM 1390 C C . SER A 1 187 ? 11.722 -19.034 -12.066 1.00 94.44 187 SER A C 1
ATOM 1392 O O . SER A 1 187 ? 12.870 -19.181 -12.491 1.00 94.44 187 SER A O 1
ATOM 1394 N N . GLY A 1 188 ? 11.386 -19.209 -10.792 1.00 94.12 188 GLY A N 1
ATOM 1395 C CA . GLY A 1 188 ? 12.345 -19.406 -9.715 1.00 94.12 188 GLY A CA 1
ATOM 1396 C C . GLY A 1 188 ? 12.546 -18.135 -8.894 1.00 94.12 188 GLY A C 1
ATOM 1397 O O . GLY A 1 188 ? 12.231 -17.030 -9.332 1.00 94.12 188 GLY A O 1
ATOM 1398 N N . HIS A 1 189 ? 13.126 -18.278 -7.707 1.00 94.50 189 HIS A N 1
ATOM 1399 C CA . HIS A 1 189 ? 13.489 -17.152 -6.845 1.00 94.50 189 HIS A CA 1
ATOM 1400 C C . HIS A 1 189 ? 14.906 -17.332 -6.279 1.00 94.50 189 HIS A C 1
ATOM 1402 O O . HIS A 1 189 ? 15.392 -18.459 -6.155 1.00 94.50 189 HIS A O 1
ATOM 1408 N N . PRO A 1 190 ? 15.615 -16.254 -5.902 1.00 95.06 190 PRO A N 1
ATOM 1409 C CA . PRO A 1 190 ? 16.848 -16.392 -5.137 1.00 95.06 190 PRO A CA 1
ATOM 1410 C C . PRO A 1 190 ? 16.560 -16.979 -3.750 1.00 95.06 190 PRO A C 1
ATOM 1412 O O . PRO A 1 190 ? 15.732 -16.436 -3.030 1.00 95.06 190 PRO A O 1
ATOM 1415 N N . LYS A 1 191 ? 17.289 -18.022 -3.328 1.00 93.88 191 LYS A N 1
ATOM 1416 C CA . LYS A 1 191 ? 17.019 -18.807 -2.097 1.00 93.88 191 LYS A CA 1
ATOM 1417 C C . LYS A 1 191 ? 16.690 -17.989 -0.834 1.00 93.88 191 LYS A C 1
ATOM 1419 O O . LYS A 1 191 ? 15.859 -18.407 -0.036 1.00 93.88 191 LYS A O 1
ATOM 1424 N N . VAL A 1 192 ? 17.334 -16.835 -0.637 1.00 93.62 192 VAL A N 1
ATOM 1425 C CA . VAL A 1 192 ? 17.097 -15.956 0.529 1.00 93.62 192 VAL A CA 1
ATOM 1426 C C . VAL A 1 192 ? 15.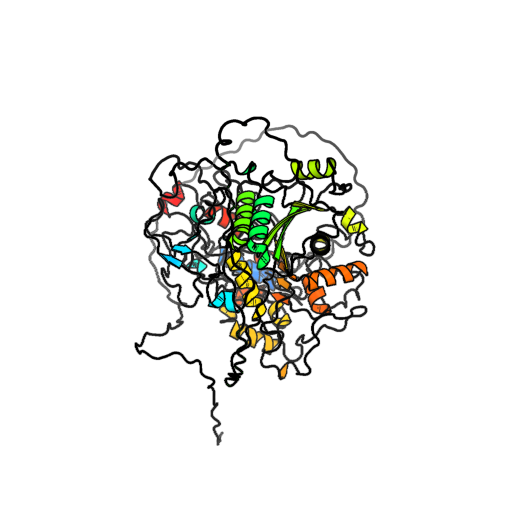669 -15.392 0.577 1.00 93.62 192 VAL A C 1
ATOM 1428 O O . VAL A 1 192 ? 15.172 -15.057 1.646 1.00 93.62 192 VAL A O 1
ATOM 1431 N N . PHE A 1 193 ? 14.999 -15.307 -0.571 1.00 95.00 193 PHE A N 1
ATOM 1432 C CA . PHE A 1 193 ? 13.661 -14.749 -0.709 1.00 95.00 193 PHE A CA 1
ATOM 1433 C C . PHE A 1 193 ? 12.538 -15.795 -0.663 1.00 95.00 193 PHE A C 1
ATOM 1435 O O . PHE A 1 193 ? 11.373 -15.429 -0.791 1.00 95.00 193 PHE A O 1
ATOM 1442 N N . GLY A 1 194 ? 12.859 -17.075 -0.441 1.00 89.06 194 GLY A N 1
ATOM 1443 C CA . GLY A 1 194 ? 11.849 -18.137 -0.375 1.00 89.06 194 GLY A CA 1
ATOM 1444 C C . GLY A 1 194 ? 10.934 -18.042 0.848 1.00 89.06 194 GLY A C 1
ATOM 1445 O O . GLY A 1 194 ? 9.775 -18.444 0.790 1.00 89.06 194 GLY A O 1
ATOM 1446 N N . TYR A 1 195 ? 11.432 -17.468 1.949 1.00 90.62 195 TYR A N 1
ATOM 1447 C CA . TYR A 1 195 ? 10.691 -17.344 3.203 1.00 90.62 195 TYR A CA 1
ATOM 1448 C C . TYR A 1 195 ? 10.824 -15.925 3.773 1.00 90.62 195 TYR A C 1
ATOM 1450 O O . TYR A 1 195 ? 11.893 -15.561 4.268 1.00 90.62 195 TYR A O 1
ATOM 1458 N N . PRO A 1 196 ? 9.757 -15.108 3.720 1.00 96.44 196 PRO A N 1
ATOM 1459 C CA . PRO A 1 196 ? 9.725 -13.815 4.394 1.00 96.44 196 PRO A CA 1
ATOM 1460 C C . PRO A 1 196 ? 9.900 -13.972 5.907 1.00 96.44 196 PRO A C 1
ATOM 1462 O O . PRO A 1 196 ? 9.401 -14.924 6.509 1.00 96.44 196 PRO A O 1
ATOM 1465 N N . HIS A 1 197 ? 10.583 -13.012 6.529 1.00 97.81 197 HIS A N 1
ATOM 1466 C CA . HIS A 1 197 ? 10.780 -12.996 7.981 1.00 97.81 197 HIS A CA 1
ATOM 1467 C C . HIS A 1 197 ? 9.481 -12.618 8.704 1.00 97.81 197 HIS A C 1
ATOM 1469 O O . HIS A 1 197 ? 9.152 -13.169 9.754 1.00 97.81 197 HIS A O 1
ATOM 1475 N N . ILE A 1 198 ? 8.733 -11.682 8.118 1.00 98.19 198 ILE A N 1
ATOM 1476 C CA . ILE A 1 198 ? 7.416 -11.231 8.563 1.00 98.19 198 ILE A CA 1
ATOM 1477 C C . ILE A 1 198 ? 6.483 -11.249 7.344 1.00 98.19 198 ILE A C 1
ATOM 1479 O O . ILE A 1 198 ? 6.908 -10.970 6.226 1.00 98.19 198 ILE A O 1
ATOM 1483 N N . GLY A 1 199 ? 5.215 -11.594 7.548 1.00 97.69 199 GLY A N 1
ATOM 1484 C CA . GLY A 1 199 ? 4.230 -11.726 6.480 1.00 97.69 199 GLY A CA 1
ATOM 1485 C C . GLY A 1 199 ? 4.422 -12.972 5.620 1.00 97.69 199 GLY A C 1
ATOM 1486 O O . GLY A 1 199 ? 5.254 -13.830 5.907 1.00 97.69 199 GLY A O 1
ATOM 1487 N N . SER A 1 200 ? 3.602 -13.132 4.581 1.00 95.81 200 SER A N 1
ATOM 1488 C CA . SER A 1 200 ? 3.678 -14.314 3.712 1.00 95.81 200 SER A CA 1
ATOM 1489 C C . SER A 1 200 ? 2.982 -14.104 2.374 1.00 95.81 200 SER A C 1
ATOM 1491 O O . SER A 1 200 ? 1.961 -13.433 2.303 1.00 95.81 200 SER A O 1
ATOM 1493 N N . TYR A 1 201 ? 3.505 -14.738 1.327 1.00 94.81 201 TYR A N 1
ATOM 1494 C CA . TYR A 1 201 ? 2.891 -14.801 -0.002 1.00 94.81 201 TYR A CA 1
ATOM 1495 C C . TYR A 1 201 ? 1.700 -15.767 -0.070 1.00 94.81 201 TYR A C 1
ATOM 1497 O O . TYR A 1 201 ? 0.716 -15.517 -0.764 1.00 94.81 201 TYR A O 1
ATOM 1505 N N . VAL A 1 202 ? 1.776 -16.861 0.692 1.00 93.25 202 VAL A N 1
ATOM 1506 C CA . VAL A 1 202 ? 0.833 -17.987 0.655 1.00 93.25 202 VAL A CA 1
ATOM 1507 C C . VAL A 1 202 ? -0.617 -17.583 0.953 1.00 93.25 202 VAL A C 1
ATOM 1509 O O . VAL A 1 202 ? -1.486 -17.929 0.156 1.00 93.25 202 VAL A O 1
ATOM 1512 N N . PRO A 1 203 ? -0.945 -16.850 2.041 1.00 93.00 203 PRO A N 1
ATOM 1513 C CA . PRO A 1 203 ? -2.336 -16.493 2.320 1.00 93.00 203 PRO A CA 1
ATOM 1514 C C . PRO A 1 203 ? -2.931 -15.534 1.279 1.00 93.00 203 PRO A C 1
ATOM 1516 O O . PRO A 1 203 ? -4.153 -15.494 1.124 1.00 93.00 203 PRO A O 1
ATOM 1519 N N . PHE A 1 204 ? -2.087 -14.786 0.562 1.00 93.62 204 PHE A N 1
ATOM 1520 C CA . PHE A 1 204 ? -2.515 -13.939 -0.547 1.00 93.62 204 PHE A CA 1
ATOM 1521 C C . PHE A 1 204 ? -2.677 -14.698 -1.850 1.00 93.62 204 PHE A C 1
ATOM 1523 O O . PHE A 1 204 ? -3.294 -14.149 -2.752 1.00 93.62 204 PHE A O 1
ATOM 1530 N N . ASP A 1 205 ? -2.152 -15.922 -1.969 1.00 92.56 205 ASP A N 1
ATOM 1531 C CA . ASP A 1 205 ? -2.093 -16.629 -3.248 1.00 92.56 205 ASP A CA 1
ATOM 1532 C C . ASP A 1 205 ? -1.337 -15.795 -4.313 1.00 92.56 205 ASP A C 1
ATOM 1534 O O . ASP A 1 205 ? -1.759 -15.667 -5.463 1.00 92.56 205 ASP A O 1
ATOM 1538 N N . ILE A 1 206 ? -0.233 -15.164 -3.885 1.00 92.44 206 ILE A N 1
ATOM 1539 C CA . ILE A 1 206 ? 0.759 -14.514 -4.754 1.00 92.44 206 ILE A CA 1
ATOM 1540 C C . ILE A 1 206 ? 1.897 -15.508 -4.954 1.00 92.44 206 ILE A C 1
ATOM 1542 O O . ILE A 1 206 ? 2.451 -15.994 -3.973 1.00 92.44 206 ILE A O 1
ATOM 1546 N N . ASP A 1 207 ? 2.269 -15.783 -6.201 1.00 92.19 207 ASP A N 1
ATOM 1547 C CA . ASP A 1 207 ? 3.367 -16.699 -6.501 1.00 92.19 207 ASP A CA 1
ATOM 1548 C C . ASP A 1 207 ? 4.716 -16.090 -6.077 1.00 92.19 207 ASP A C 1
ATOM 1550 O O . ASP A 1 207 ? 5.218 -15.140 -6.684 1.00 92.19 207 ASP A O 1
ATOM 1554 N N . SER A 1 208 ? 5.296 -16.632 -5.002 1.00 89.94 208 SER A N 1
ATOM 1555 C CA . SER A 1 208 ? 6.603 -16.219 -4.478 1.00 89.94 208 SER A CA 1
ATOM 1556 C C . SER A 1 208 ? 7.775 -16.704 -5.328 1.00 89.94 208 SER A C 1
ATOM 1558 O O . SER A 1 208 ? 8.914 -16.318 -5.079 1.00 89.94 208 SER A O 1
ATOM 1560 N N . ASN A 1 209 ? 7.509 -17.567 -6.306 1.00 92.81 209 ASN A N 1
ATOM 1561 C CA . ASN A 1 209 ? 8.494 -18.210 -7.155 1.00 92.81 209 ASN A CA 1
ATOM 1562 C C . ASN A 1 209 ? 8.607 -17.549 -8.541 1.00 92.81 209 ASN A C 1
ATOM 1564 O O . ASN A 1 209 ? 9.019 -18.173 -9.523 1.00 92.81 209 ASN A O 1
ATOM 1568 N N . LEU A 1 210 ? 8.228 -16.273 -8.612 1.00 93.56 210 LEU A N 1
ATOM 1569 C CA . LEU A 1 210 ? 8.439 -15.399 -9.757 1.00 93.56 210 LEU A CA 1
ATOM 1570 C C . LEU A 1 210 ? 9.469 -14.337 -9.414 1.00 93.56 210 LEU A C 1
ATOM 1572 O O . LEU A 1 210 ? 9.403 -13.705 -8.359 1.00 93.56 210 LEU A O 1
ATOM 1576 N N . CYS A 1 211 ? 10.382 -14.105 -10.346 1.00 94.25 211 CYS A N 1
ATOM 1577 C CA . CYS A 1 211 ? 11.439 -13.128 -10.212 1.00 94.25 211 CYS A CA 1
ATOM 1578 C C . CYS A 1 211 ? 11.316 -12.052 -11.300 1.00 94.25 211 CYS A C 1
ATOM 1580 O O . CYS A 1 211 ? 11.219 -12.345 -12.495 1.00 94.25 211 CYS A O 1
ATOM 1582 N N . PHE A 1 212 ? 11.321 -10.793 -10.864 1.00 95.75 212 PHE A N 1
ATOM 1583 C CA . PHE A 1 212 ? 11.180 -9.598 -11.685 1.00 95.75 212 PHE A CA 1
ATOM 1584 C C . PHE A 1 212 ? 12.542 -8.926 -11.864 1.00 95.75 212 PHE A C 1
ATOM 1586 O O . PHE A 1 212 ? 13.205 -8.556 -10.891 1.00 95.75 212 PHE A O 1
ATOM 1593 N N . GLU A 1 213 ? 12.956 -8.759 -13.114 1.00 95.12 213 GLU A N 1
ATOM 1594 C CA . GLU A 1 213 ? 14.188 -8.077 -13.515 1.00 95.12 213 GLU A CA 1
ATOM 1595 C C . GLU A 1 213 ? 13.835 -6.677 -14.061 1.00 95.12 213 GLU A C 1
ATOM 1597 O O . GLU A 1 213 ? 12.735 -6.471 -14.574 1.00 95.12 213 GLU A O 1
ATOM 1602 N N . ARG A 1 214 ? 14.726 -5.688 -13.901 1.00 93.88 214 ARG A N 1
ATOM 1603 C CA . ARG A 1 214 ? 14.443 -4.263 -14.170 1.00 93.88 214 ARG A CA 1
ATOM 1604 C C . ARG A 1 214 ? 13.917 -3.964 -15.575 1.00 93.88 214 ARG A C 1
ATOM 1606 O O . ARG A 1 214 ? 12.954 -3.214 -15.701 1.00 93.88 214 ARG A O 1
ATOM 1613 N N . GLU A 1 215 ? 14.486 -4.540 -16.626 1.00 91.06 215 GLU A N 1
ATOM 1614 C CA . GLU A 1 215 ? 14.095 -4.258 -18.009 1.00 91.06 215 GLU A CA 1
ATOM 1615 C C . GLU A 1 215 ? 12.780 -4.949 -18.377 1.00 91.06 215 GLU A C 1
ATOM 1617 O O . GLU A 1 215 ? 11.877 -4.324 -18.931 1.00 91.06 215 GLU A O 1
ATOM 1622 N N . THR A 1 216 ? 12.618 -6.212 -17.989 1.00 91.12 216 THR A N 1
ATOM 1623 C CA . THR A 1 216 ? 11.356 -6.954 -18.168 1.00 91.12 216 THR A CA 1
ATOM 1624 C C . THR A 1 216 ? 10.204 -6.368 -17.345 1.00 91.12 216 THR A C 1
ATOM 1626 O O . THR A 1 216 ? 9.043 -6.446 -17.759 1.00 91.12 216 THR A O 1
ATOM 1629 N N . ARG A 1 217 ? 10.518 -5.730 -16.209 1.00 94.06 217 ARG A N 1
ATOM 1630 C CA . ARG A 1 217 ? 9.553 -5.086 -15.311 1.00 94.06 217 ARG A CA 1
ATOM 1631 C C . ARG A 1 217 ? 9.205 -3.654 -15.704 1.00 94.06 217 ARG A C 1
ATOM 1633 O O . ARG A 1 217 ? 8.031 -3.296 -15.608 1.00 94.06 217 ARG A O 1
ATOM 1640 N N . LEU A 1 218 ? 10.195 -2.832 -16.061 1.00 93.88 218 LEU A N 1
ATOM 1641 C CA . LEU A 1 218 ? 10.036 -1.386 -16.264 1.00 93.88 218 LEU A CA 1
ATOM 1642 C C . LEU A 1 218 ? 10.211 -0.923 -17.715 1.00 93.88 218 LEU A C 1
ATOM 1644 O O . LEU A 1 218 ? 9.866 0.218 -18.027 1.00 93.88 218 LEU A O 1
ATOM 1648 N N . GLY A 1 219 ? 10.705 -1.774 -18.619 1.00 91.00 219 GLY A N 1
ATOM 1649 C CA . GLY A 1 219 ? 10.977 -1.404 -20.012 1.00 91.00 219 GLY A CA 1
ATOM 1650 C C . GLY A 1 219 ? 9.737 -0.892 -20.751 1.00 91.00 219 GLY A C 1
ATOM 1651 O O . GLY A 1 219 ? 9.797 0.134 -21.425 1.00 91.00 219 GLY A O 1
ATOM 1652 N N . SER A 1 220 ? 8.574 -1.517 -20.525 1.00 90.06 220 SER A N 1
ATOM 1653 C CA . SER A 1 220 ? 7.278 -1.064 -21.069 1.00 90.06 220 SER A CA 1
ATOM 1654 C C . SER A 1 220 ? 6.844 0.328 -20.585 1.00 90.06 220 SER A C 1
ATOM 1656 O O . SER A 1 220 ? 5.906 0.897 -21.138 1.00 90.06 220 SER A O 1
ATOM 1658 N N . TYR A 1 221 ? 7.511 0.882 -19.571 1.00 93.06 221 TYR A N 1
ATOM 1659 C CA . TYR A 1 221 ? 7.216 2.191 -18.978 1.00 93.06 221 TYR A CA 1
ATOM 1660 C C . TYR A 1 221 ? 8.304 3.228 -19.244 1.00 93.06 221 TYR A C 1
ATOM 1662 O O . TYR A 1 221 ? 8.306 4.303 -18.641 1.00 93.06 221 TYR A O 1
ATOM 1670 N N . GLY A 1 222 ? 9.229 2.916 -20.153 1.00 90.75 222 GLY A N 1
ATOM 1671 C CA . GLY A 1 222 ? 10.291 3.825 -20.561 1.00 90.75 222 GLY A CA 1
ATOM 1672 C C . GLY A 1 222 ? 11.578 3.684 -19.760 1.00 90.75 222 GLY A C 1
ATOM 1673 O O . GLY A 1 222 ? 12.424 4.568 -19.854 1.00 90.75 222 GLY A O 1
ATOM 1674 N N . PHE A 1 223 ? 11.760 2.604 -18.992 1.00 90.50 223 PHE A N 1
ATOM 1675 C CA . PHE A 1 223 ? 13.091 2.276 -18.485 1.00 90.50 223 PHE A CA 1
ATOM 1676 C C . PHE A 1 223 ? 13.999 1.855 -19.639 1.00 90.50 223 PHE A C 1
ATOM 1678 O O . PHE A 1 223 ? 13.655 0.977 -20.429 1.00 90.50 223 PHE A O 1
ATOM 1685 N N . GLN A 1 224 ? 15.160 2.494 -19.722 1.00 81.56 224 GLN A N 1
ATOM 1686 C CA . GLN A 1 224 ? 16.212 2.177 -20.674 1.00 81.56 224 GLN A CA 1
ATOM 1687 C C . GLN A 1 224 ? 17.527 2.123 -19.913 1.00 81.56 224 GLN A C 1
ATOM 1689 O O . GLN A 1 224 ? 17.836 3.017 -19.127 1.00 81.56 224 GLN A O 1
ATOM 1694 N N . GLU A 1 225 ? 18.298 1.072 -20.147 1.00 72.75 225 GLU A N 1
ATOM 1695 C CA . GLU A 1 225 ? 19.608 0.934 -19.533 1.00 72.75 225 GLU A CA 1
ATOM 1696 C C . GLU A 1 225 ? 20.625 1.848 -20.227 1.00 72.75 225 GLU A C 1
ATOM 1698 O O . GLU A 1 225 ? 20.784 1.817 -21.452 1.00 72.75 225 GLU A O 1
ATOM 1703 N N . ALA A 1 226 ? 21.320 2.676 -19.445 1.00 62.00 226 ALA A N 1
ATOM 1704 C CA . ALA A 1 226 ? 22.376 3.537 -19.955 1.00 62.00 226 ALA A CA 1
ATOM 1705 C C . ALA A 1 226 ? 23.574 2.691 -20.431 1.00 62.00 226 ALA A C 1
ATOM 1707 O O . ALA A 1 226 ? 23.998 1.754 -19.764 1.00 62.00 226 ALA A O 1
ATOM 1708 N N . GLY A 1 227 ? 24.138 3.018 -21.598 1.00 53.66 227 GLY A N 1
ATOM 1709 C CA . GLY A 1 227 ? 25.390 2.411 -22.075 1.00 53.66 227 GLY A CA 1
ATOM 1710 C C . GLY A 1 227 ? 25.267 1.129 -22.909 1.00 53.66 227 GLY A C 1
ATOM 1711 O O . GLY A 1 227 ? 26.262 0.723 -23.508 1.00 53.66 227 GLY A O 1
ATOM 1712 N N . VAL A 1 228 ? 24.076 0.540 -23.088 1.00 48.69 228 VAL A N 1
ATOM 1713 C CA . VAL A 1 228 ? 23.862 -0.563 -24.055 1.00 48.69 228 VAL A CA 1
ATOM 1714 C C . VAL A 1 228 ? 23.598 -0.001 -25.460 1.00 48.69 228 VAL A C 1
ATOM 1716 O O . VAL A 1 228 ? 22.596 -0.277 -26.119 1.00 48.69 228 VAL A O 1
ATOM 1719 N N . LEU A 1 229 ? 24.539 0.801 -25.966 1.00 35.59 229 LEU A N 1
ATOM 1720 C CA . LEU A 1 229 ? 24.659 1.060 -27.400 1.00 35.59 229 LEU A CA 1
ATOM 1721 C C . LEU A 1 229 ? 25.450 -0.089 -28.036 1.00 35.59 229 LEU A C 1
ATOM 1723 O O . LEU A 1 229 ? 26.631 0.031 -28.339 1.00 35.59 229 LEU A O 1
ATOM 1727 N N . GLY A 1 230 ? 24.758 -1.203 -28.276 1.00 37.84 230 GLY A N 1
ATOM 1728 C CA . GLY A 1 230 ? 25.149 -2.163 -29.307 1.00 37.84 230 GLY A CA 1
ATOM 1729 C C . GLY A 1 230 ? 26.073 -3.306 -28.896 1.00 37.84 230 GLY A C 1
ATOM 1730 O O . GLY A 1 230 ? 27.186 -3.386 -29.399 1.00 37.84 230 GLY A O 1
ATOM 1731 N N . VAL A 1 231 ? 25.548 -4.292 -28.162 1.00 29.62 231 VAL A N 1
ATOM 1732 C CA . VAL A 1 231 ? 25.963 -5.696 -28.329 1.00 29.62 231 VAL A CA 1
ATOM 1733 C C . VAL A 1 231 ? 24.739 -6.601 -28.153 1.00 29.62 231 VAL A C 1
ATOM 1735 O O . VAL A 1 231 ? 24.165 -6.666 -27.075 1.00 29.62 231 VAL A O 1
ATOM 1738 N N . GLY A 1 232 ? 24.356 -7.301 -29.226 1.00 31.58 232 GLY A N 1
ATOM 1739 C CA . GLY A 1 232 ? 23.345 -8.364 -29.215 1.00 31.58 232 GLY A CA 1
ATOM 1740 C C . GLY A 1 232 ? 21.948 -7.920 -29.657 1.00 31.58 232 GLY A C 1
ATOM 1741 O O . GLY A 1 232 ? 21.322 -7.081 -29.022 1.00 31.58 232 GLY A O 1
ATOM 1742 N N . ASN A 1 233 ? 21.454 -8.508 -30.753 1.00 33.41 233 ASN A N 1
ATOM 1743 C CA . ASN A 1 233 ? 20.049 -8.452 -31.166 1.00 33.41 233 ASN A CA 1
ATOM 1744 C C . ASN A 1 233 ? 19.174 -9.042 -30.053 1.00 33.41 233 ASN A C 1
ATOM 1746 O O . ASN A 1 233 ? 18.902 -10.241 -30.049 1.00 33.41 233 ASN A O 1
ATOM 1750 N N . SER A 1 234 ? 18.734 -8.217 -29.109 1.00 36.34 234 SER A N 1
ATOM 1751 C CA . SER A 1 234 ? 17.599 -8.582 -28.282 1.00 36.34 234 SER A CA 1
ATOM 1752 C C . SER A 1 234 ? 16.340 -8.267 -29.090 1.00 36.34 234 SER A C 1
ATOM 1754 O O . SER A 1 234 ? 16.210 -7.194 -29.673 1.00 36.34 234 SER A O 1
ATOM 1756 N N . SER A 1 235 ? 15.369 -9.172 -29.115 1.00 38.44 235 SER A N 1
ATOM 1757 C CA . SER A 1 235 ? 14.025 -8.870 -29.630 1.00 38.44 235 SER A CA 1
ATOM 1758 C C . SER A 1 235 ? 13.294 -7.791 -28.806 1.00 38.44 235 SER A C 1
ATOM 1760 O O . SER A 1 235 ? 12.168 -7.427 -29.131 1.00 38.44 235 SER A O 1
ATOM 1762 N N . PHE A 1 236 ? 13.922 -7.289 -27.736 1.00 44.59 236 PHE A N 1
ATOM 1763 C CA . PHE A 1 236 ? 13.457 -6.188 -26.895 1.00 44.59 236 PHE A CA 1
ATOM 1764 C C . PHE A 1 236 ? 14.124 -4.842 -27.230 1.00 44.59 236 PHE A C 1
ATOM 1766 O O . PHE A 1 236 ? 13.590 -3.796 -26.872 1.00 44.59 236 PHE A O 1
ATOM 1773 N N . SER A 1 237 ? 15.218 -4.837 -27.997 1.00 45.47 237 SER A N 1
ATOM 1774 C CA . SER A 1 237 ? 15.957 -3.643 -28.397 1.00 45.47 237 SER A CA 1
ATOM 1775 C C . SER A 1 237 ? 16.267 -3.697 -29.897 1.00 45.47 237 SER A C 1
ATOM 1777 O O . SER A 1 237 ? 17.091 -4.484 -30.349 1.00 45.47 237 SER A O 1
ATOM 1779 N N . ARG A 1 238 ? 15.633 -2.792 -30.664 1.00 41.50 238 ARG A N 1
ATOM 1780 C CA . ARG A 1 238 ? 15.889 -2.449 -32.090 1.00 41.50 238 ARG A CA 1
ATOM 1781 C C . ARG A 1 238 ? 14.949 -2.971 -33.185 1.00 41.50 238 ARG A C 1
ATOM 1783 O O . ARG A 1 238 ? 15.317 -2.887 -34.354 1.00 41.50 238 ARG A O 1
ATOM 1790 N N . GLU A 1 239 ? 13.702 -3.338 -32.915 1.00 37.25 239 GLU A N 1
ATOM 1791 C CA . GLU A 1 239 ? 12.699 -3.196 -33.988 1.00 37.25 239 GLU A CA 1
ATOM 1792 C C . GLU A 1 239 ? 12.227 -1.743 -34.049 1.00 37.25 239 GLU A C 1
ATOM 1794 O O . GLU A 1 239 ? 11.188 -1.443 -33.488 1.00 37.25 239 GLU A O 1
ATOM 1799 N N . ASN A 1 240 ? 13.014 -0.839 -34.659 1.00 38.91 240 ASN A N 1
ATOM 1800 C CA . ASN A 1 240 ? 12.586 0.466 -35.210 1.00 38.91 240 ASN A CA 1
ATOM 1801 C C . ASN A 1 240 ? 11.450 1.219 -34.469 1.00 38.91 240 ASN A C 1
ATOM 1803 O O . ASN A 1 240 ? 10.616 1.875 -35.097 1.00 38.91 240 ASN A O 1
ATOM 1807 N N . LYS A 1 241 ? 11.390 1.154 -33.136 1.00 48.56 241 LYS A N 1
ATOM 1808 C CA . LYS A 1 241 ? 10.388 1.874 -32.361 1.00 48.56 241 LYS A CA 1
ATOM 1809 C C . LYS A 1 241 ? 10.851 3.312 -32.297 1.00 48.56 241 LYS A C 1
ATOM 1811 O O . LYS A 1 241 ? 11.940 3.599 -31.801 1.00 48.56 241 LYS A O 1
ATOM 1816 N N . ARG A 1 242 ? 10.042 4.215 -32.854 1.00 54.78 242 ARG A N 1
ATOM 1817 C CA . ARG A 1 242 ? 10.184 5.647 -32.586 1.00 54.78 242 ARG A CA 1
ATOM 1818 C C . ARG A 1 242 ? 10.276 5.793 -31.070 1.00 54.78 242 ARG A C 1
ATOM 1820 O O . ARG A 1 242 ? 9.410 5.270 -30.377 1.00 54.78 242 ARG A O 1
ATOM 1827 N N . SER A 1 243 ? 11.331 6.437 -30.575 1.00 69.62 243 SER A N 1
ATOM 1828 C CA . SER A 1 243 ? 11.405 6.803 -29.162 1.00 69.62 243 SER A CA 1
ATOM 1829 C C . SER A 1 243 ? 10.110 7.530 -28.818 1.00 69.62 243 SER A C 1
ATOM 1831 O O . SER A 1 243 ? 9.803 8.538 -29.456 1.00 69.62 243 SER A O 1
ATOM 1833 N N . ILE A 1 244 ?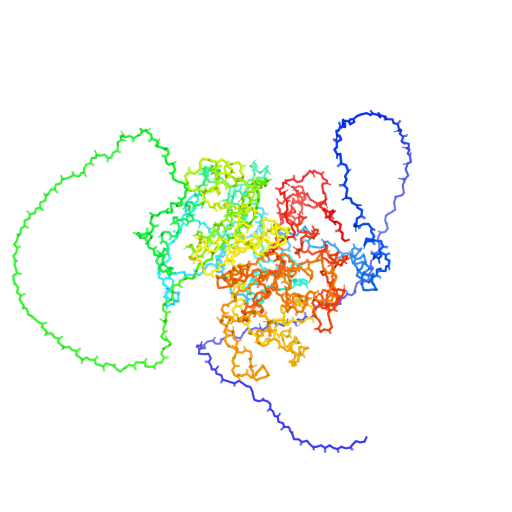 9.323 6.980 -27.894 1.00 83.94 244 ILE A N 1
ATOM 1834 C CA . ILE A 1 244 ? 8.108 7.642 -27.426 1.00 83.94 244 ILE A CA 1
ATOM 1835 C C . ILE A 1 244 ? 8.555 8.928 -26.747 1.00 83.94 244 ILE A C 1
ATOM 1837 O O . ILE A 1 244 ? 9.411 8.901 -25.860 1.00 83.94 244 ILE A O 1
ATOM 1841 N N . ASP A 1 245 ? 7.983 10.046 -27.171 1.00 90.38 245 ASP A N 1
ATOM 1842 C CA . ASP A 1 245 ? 8.067 11.280 -26.409 1.00 90.38 245 ASP A CA 1
ATOM 1843 C C . ASP A 1 245 ? 7.075 11.182 -25.249 1.00 90.38 245 ASP A C 1
ATOM 1845 O O . ASP A 1 245 ? 5.896 11.512 -25.391 1.00 90.38 245 ASP A O 1
ATOM 1849 N N . TRP A 1 246 ? 7.536 10.627 -24.128 1.00 92.50 246 TRP A N 1
ATOM 1850 C CA . TRP A 1 246 ? 6.682 10.378 -22.970 1.00 92.50 246 TRP A CA 1
ATOM 1851 C C . TRP A 1 246 ? 6.062 11.655 -22.410 1.00 92.50 246 TRP A C 1
ATOM 1853 O O . TRP A 1 246 ? 4.931 11.605 -21.945 1.00 92.50 246 TRP A O 1
ATOM 1863 N N . ASP A 1 247 ? 6.749 12.794 -22.505 1.00 92.31 247 ASP A N 1
ATOM 1864 C CA . ASP A 1 247 ? 6.238 14.064 -21.988 1.00 92.31 247 ASP A CA 1
ATOM 1865 C C . ASP A 1 247 ? 5.023 14.566 -22.797 1.00 92.31 247 ASP A C 1
ATOM 1867 O O . ASP A 1 247 ? 4.230 15.361 -22.292 1.00 92.31 247 ASP A O 1
ATOM 1871 N N . SER A 1 248 ? 4.832 14.064 -24.026 1.00 94.56 248 SER A N 1
ATOM 1872 C CA . SER A 1 248 ? 3.657 14.337 -24.868 1.00 94.56 248 SER A CA 1
ATOM 1873 C C . SER A 1 248 ? 2.471 13.390 -24.632 1.00 94.56 248 SER A C 1
ATOM 1875 O O . SER A 1 248 ? 1.383 13.617 -25.168 1.00 94.56 248 SER A O 1
ATOM 1877 N N . VAL A 1 249 ? 2.659 12.314 -23.859 1.00 96.94 249 VAL A N 1
ATOM 1878 C CA . VAL A 1 249 ? 1.618 11.310 -23.607 1.00 96.94 249 VAL A CA 1
ATOM 1879 C C . VAL A 1 249 ? 0.633 11.835 -22.575 1.00 96.94 249 VAL A C 1
ATOM 1881 O O . VAL A 1 249 ? 0.998 12.074 -21.435 1.00 96.94 249 VAL A O 1
ATOM 1884 N N . ASP A 1 250 ? -0.646 11.927 -22.925 1.00 97.81 250 ASP A N 1
ATOM 1885 C CA . ASP A 1 250 ? -1.689 12.265 -21.956 1.00 97.81 250 ASP A CA 1
ATOM 1886 C C . ASP A 1 250 ? -2.244 11.003 -21.274 1.00 97.81 250 ASP A C 1
ATOM 1888 O O . ASP A 1 250 ? -3.167 10.343 -21.765 1.00 97.81 250 ASP A O 1
ATOM 1892 N N . TRP A 1 251 ? -1.693 10.662 -20.107 1.00 98.31 251 TRP A N 1
ATOM 1893 C CA . TRP A 1 251 ? -2.171 9.517 -19.331 1.00 98.31 251 TRP A CA 1
ATOM 1894 C C . TRP A 1 251 ? -3.562 9.726 -18.731 1.00 98.31 251 TRP A C 1
ATOM 1896 O O . TRP A 1 251 ? -4.277 8.751 -18.489 1.00 98.31 251 TRP A O 1
ATOM 1906 N N . GLY A 1 252 ? -3.972 10.973 -18.493 1.00 98.00 252 GLY A N 1
ATOM 1907 C CA . GLY A 1 252 ? -5.330 11.284 -18.055 1.00 98.00 252 GLY A CA 1
ATOM 1908 C C . GLY A 1 252 ? -6.346 10.919 -19.133 1.00 98.00 252 GLY A C 1
ATOM 1909 O O . GLY A 1 252 ? -7.337 10.243 -18.845 1.00 98.00 252 GLY A O 1
ATOM 1910 N N . PHE A 1 253 ? -6.066 11.290 -20.381 1.00 98.06 253 PHE A N 1
ATOM 1911 C CA . PHE A 1 253 ? -6.882 10.938 -21.538 1.00 98.06 253 PHE A CA 1
ATOM 1912 C C . PHE A 1 253 ? -6.948 9.424 -21.765 1.00 98.06 253 PHE A C 1
ATOM 1914 O O . PHE A 1 253 ? -8.048 8.891 -21.886 1.00 98.06 253 PHE A O 1
ATOM 1921 N N . LEU A 1 254 ? -5.812 8.713 -21.751 1.00 98.44 254 LEU A N 1
ATOM 1922 C CA . LEU A 1 254 ? -5.790 7.256 -21.969 1.00 98.44 254 LEU A CA 1
ATOM 1923 C C . LEU A 1 254 ? -6.665 6.494 -20.959 1.00 98.44 254 LEU A C 1
ATOM 1925 O O . LEU A 1 254 ? -7.379 5.562 -21.329 1.00 98.44 254 LEU A O 1
ATOM 1929 N N . GLN A 1 255 ? -6.660 6.911 -19.689 1.00 98.44 255 GLN A N 1
ATOM 1930 C CA . GLN A 1 255 ? -7.530 6.322 -18.667 1.00 98.44 255 GLN A CA 1
ATOM 1931 C C . GLN A 1 255 ? -9.019 6.589 -18.940 1.00 98.44 255 GLN A C 1
ATOM 1933 O O . GLN A 1 255 ? -9.844 5.684 -18.800 1.00 98.44 255 GLN A O 1
ATOM 1938 N N . HIS A 1 256 ? -9.375 7.814 -19.342 1.00 97.31 256 HIS A N 1
ATOM 1939 C CA . HIS A 1 256 ? -10.760 8.166 -19.674 1.00 97.31 256 HIS A CA 1
ATOM 1940 C C . HIS A 1 256 ? -11.256 7.446 -20.928 1.00 97.31 256 HIS A C 1
ATOM 1942 O O . HIS A 1 256 ? -12.392 6.976 -20.947 1.00 97.31 256 HIS A O 1
ATOM 1948 N N . ASP A 1 257 ? -10.412 7.320 -21.949 1.00 97.69 257 ASP A N 1
ATOM 1949 C CA . ASP A 1 257 ? -10.742 6.589 -23.167 1.00 97.69 257 ASP A CA 1
ATOM 1950 C C . ASP A 1 257 ? -10.969 5.099 -22.873 1.00 97.69 257 ASP A C 1
ATOM 1952 O O . ASP A 1 257 ? -11.978 4.523 -23.280 1.00 97.69 257 ASP A O 1
ATOM 1956 N N . CYS A 1 258 ? -10.107 4.504 -22.044 1.00 98.25 258 CYS A N 1
ATOM 1957 C CA . CYS A 1 258 ? -10.281 3.132 -21.580 1.00 98.25 258 CYS A CA 1
ATOM 1958 C C . CYS A 1 258 ? -11.602 2.926 -20.819 1.00 98.25 258 CYS A C 1
ATOM 1960 O O . CYS A 1 258 ? -12.316 1.948 -21.063 1.00 98.25 258 CYS A O 1
ATOM 1962 N N . LEU A 1 259 ? -11.960 3.867 -19.935 1.00 97.12 259 LEU A N 1
ATOM 1963 C CA . LEU A 1 259 ? -13.239 3.857 -19.222 1.00 97.12 259 LEU A CA 1
ATOM 1964 C C . LEU A 1 259 ? -14.428 3.989 -20.177 1.00 97.12 259 LEU A C 1
ATOM 1966 O O . LEU A 1 259 ? -15.422 3.293 -19.998 1.00 97.12 259 LEU A O 1
ATOM 1970 N N . ARG A 1 260 ? -14.336 4.857 -21.189 1.00 96.31 260 ARG A N 1
ATOM 1971 C CA . ARG A 1 260 ? -15.394 5.063 -22.188 1.00 96.31 260 ARG A CA 1
ATOM 1972 C C . ARG A 1 260 ? -15.727 3.753 -22.902 1.00 96.31 260 ARG A C 1
ATOM 1974 O O . ARG A 1 260 ? -16.898 3.379 -22.967 1.00 96.31 260 ARG A O 1
ATOM 1981 N N . GLU A 1 261 ? -14.704 3.031 -23.356 1.00 96.38 261 GLU A N 1
ATOM 1982 C CA . GLU A 1 261 ? -14.845 1.748 -24.063 1.00 96.38 261 GLU A CA 1
ATOM 1983 C C . GLU A 1 261 ? -15.369 0.604 -23.174 1.00 96.38 261 GLU A C 1
ATOM 1985 O O . GLU A 1 261 ? -15.990 -0.333 -23.675 1.00 96.38 261 GLU A O 1
ATOM 1990 N N . ASN A 1 262 ? -15.158 0.685 -21.858 1.00 97.19 262 ASN A N 1
ATOM 1991 C CA . ASN A 1 262 ? -15.539 -0.344 -20.882 1.00 97.19 262 ASN A CA 1
ATOM 1992 C C . ASN A 1 262 ? -16.703 0.069 -19.965 1.00 97.19 262 ASN A C 1
ATOM 1994 O O . ASN A 1 262 ? -17.015 -0.627 -18.999 1.00 97.19 262 ASN A O 1
ATOM 1998 N N . SER A 1 263 ? -17.350 1.199 -20.251 1.00 94.75 263 SER A N 1
ATOM 1999 C CA . SER A 1 263 ? -18.334 1.843 -19.368 1.00 94.75 263 SER A CA 1
ATOM 2000 C C . SER A 1 263 ? -19.513 0.937 -19.003 1.00 94.75 263 SER A C 1
ATOM 2002 O O . SER A 1 263 ? -19.969 0.959 -17.864 1.00 94.75 263 SER A O 1
ATOM 2004 N N . ASN A 1 264 ? -19.946 0.068 -19.922 1.00 93.88 264 ASN A N 1
ATOM 2005 C CA . ASN A 1 264 ? -21.054 -0.867 -19.710 1.00 93.88 264 ASN A CA 1
ATOM 2006 C C . ASN A 1 264 ? -20.775 -1.975 -18.675 1.00 93.88 264 ASN A C 1
ATOM 2008 O O . ASN A 1 264 ? -21.693 -2.729 -18.349 1.00 93.88 264 ASN A O 1
ATOM 2012 N N . ARG A 1 265 ? -19.536 -2.105 -18.181 1.00 94.75 265 ARG A N 1
ATOM 2013 C CA . ARG A 1 265 ? -19.150 -3.067 -17.135 1.00 94.75 265 ARG A CA 1
ATOM 2014 C C . ARG A 1 265 ? -19.440 -2.568 -15.724 1.00 94.75 265 ARG A C 1
ATOM 2016 O O . ARG A 1 265 ? -19.443 -3.368 -14.792 1.00 94.75 265 ARG A O 1
ATOM 2023 N N . TYR A 1 266 ? -19.636 -1.267 -15.558 1.00 94.25 266 TYR A N 1
ATOM 2024 C CA . TYR A 1 266 ? -19.735 -0.607 -14.260 1.00 94.25 266 TYR A CA 1
ATOM 2025 C C . TYR A 1 266 ? -21.173 -0.176 -13.981 1.00 94.25 266 TYR A C 1
ATOM 2027 O O . TYR A 1 266 ? -21.963 -0.012 -14.911 1.00 94.25 266 TYR A O 1
ATOM 2035 N N . ALA A 1 267 ? -21.517 -0.025 -12.698 1.00 88.19 267 ALA A N 1
ATOM 2036 C CA . ALA A 1 267 ? -22.817 0.520 -12.308 1.00 88.19 267 ALA A CA 1
ATOM 2037 C C . ALA A 1 267 ? -22.968 1.908 -12.933 1.00 88.19 267 ALA A C 1
ATOM 2039 O O . ALA A 1 267 ? -21.955 2.610 -13.001 1.00 88.19 267 ALA A O 1
ATOM 2040 N N . ASP A 1 268 ? -24.185 2.241 -13.396 1.00 66.50 268 ASP A N 1
ATOM 2041 C CA . ASP A 1 268 ? -24.490 3.414 -14.223 1.00 66.50 268 ASP A CA 1
ATOM 2042 C C . ASP A 1 268 ? -23.550 4.574 -13.898 1.00 66.50 268 ASP A C 1
ATOM 2044 O O . ASP A 1 268 ? -23.707 5.295 -12.908 1.00 66.50 268 ASP A O 1
ATOM 2048 N N . ILE A 1 269 ? -22.532 4.733 -14.749 1.00 63.47 269 ILE A N 1
ATOM 2049 C CA . ILE A 1 269 ? -21.758 5.962 -14.836 1.00 63.47 269 ILE A CA 1
ATOM 2050 C C . ILE A 1 269 ? -22.748 6.922 -15.482 1.00 63.47 269 ILE A C 1
ATOM 2052 O O . ILE A 1 269 ? -22.694 7.109 -16.696 1.00 63.47 269 ILE A O 1
ATOM 2056 N N . GLU A 1 270 ? -23.755 7.368 -14.719 1.00 45.84 270 GLU A N 1
ATOM 2057 C CA . GLU A 1 270 ? -24.870 8.118 -15.274 1.00 45.84 270 GLU A CA 1
ATOM 2058 C C . GLU A 1 270 ? -24.298 9.229 -16.144 1.00 45.84 270 GLU A C 1
ATOM 2060 O O . GLU A 1 270 ? -23.421 9.993 -15.724 1.00 45.84 270 GLU A O 1
ATOM 2065 N N . GLU A 1 271 ? -24.766 9.253 -17.392 1.00 39.88 271 GLU A N 1
ATOM 2066 C CA . GLU A 1 271 ? -24.562 10.364 -18.294 1.00 39.88 271 GLU A CA 1
ATOM 2067 C C . GLU A 1 271 ? -24.878 11.647 -17.523 1.00 39.88 271 GLU A C 1
ATOM 2069 O O . GLU A 1 271 ? -26.032 11.914 -17.184 1.00 39.88 271 GLU A O 1
ATOM 2074 N N . ASP A 1 272 ? -23.856 12.465 -17.282 1.00 37.50 272 ASP A N 1
ATOM 2075 C CA . ASP A 1 272 ? -23.962 13.820 -16.748 1.00 37.50 272 ASP A CA 1
ATOM 2076 C C . ASP A 1 272 ? -24.622 14.757 -17.784 1.00 37.50 272 ASP A C 1
ATOM 2078 O O . ASP A 1 272 ? -24.081 15.770 -18.218 1.00 37.50 272 ASP A O 1
ATOM 2082 N N . LYS A 1 273 ? -25.816 14.385 -18.254 1.00 33.25 273 LYS A N 1
ATOM 2083 C CA . LYS A 1 273 ? -26.686 15.191 -19.116 1.00 33.25 273 LYS A CA 1
ATOM 2084 C C . LYS A 1 273 ? -27.637 16.065 -18.303 1.00 33.25 273 LYS A C 1
ATOM 2086 O O . LYS A 1 273 ? -28.400 16.829 -18.888 1.00 33.25 273 LYS A O 1
ATOM 2091 N N . ARG A 1 274 ? -27.616 15.991 -16.965 1.00 36.75 274 ARG A N 1
ATOM 2092 C CA . ARG A 1 274 ? -28.436 16.845 -16.088 1.00 36.75 274 ARG A CA 1
ATOM 2093 C C . ARG A 1 274 ? -27.706 17.284 -14.818 1.00 36.75 274 ARG A C 1
ATOM 2095 O O . ARG A 1 274 ? -28.281 17.201 -13.740 1.00 36.75 274 ARG A O 1
ATOM 2102 N N . LYS A 1 275 ? -26.476 17.790 -14.948 1.00 34.88 275 LYS A N 1
ATOM 2103 C CA . LYS A 1 275 ? -25.872 18.827 -14.085 1.00 34.88 275 LYS A CA 1
ATOM 2104 C C . LYS A 1 275 ? -24.559 19.337 -14.703 1.00 34.88 275 LYS A C 1
ATOM 2106 O O . LYS A 1 275 ? -23.545 19.488 -14.034 1.00 34.88 275 LYS A O 1
ATOM 2111 N N . THR A 1 276 ? -24.601 19.718 -15.982 1.00 35.09 276 THR A N 1
ATOM 2112 C CA . THR A 1 276 ? -23.528 20.499 -16.616 1.00 35.09 276 THR A CA 1
ATOM 2113 C C . THR A 1 276 ? -23.456 21.898 -15.997 1.00 35.09 276 THR A C 1
ATOM 2115 O O . THR A 1 276 ? -24.057 22.855 -16.482 1.00 35.09 276 THR A O 1
ATOM 2118 N N . GLY A 1 277 ? -22.731 21.977 -14.887 1.00 29.02 277 GLY A N 1
ATOM 2119 C CA . GLY A 1 277 ? -22.241 23.190 -14.243 1.00 29.02 277 GLY A CA 1
ATOM 2120 C C . GLY A 1 277 ? -20.805 23.046 -13.728 1.00 29.02 277 GLY A C 1
ATOM 2121 O O . GLY A 1 277 ? -20.251 24.026 -13.243 1.00 29.02 277 GLY A O 1
ATOM 2122 N N . THR A 1 278 ? -20.177 21.874 -13.883 1.00 29.67 278 THR A N 1
ATOM 2123 C CA . THR A 1 278 ? -18.772 21.662 -13.512 1.00 29.67 278 THR A CA 1
ATOM 2124 C C . THR A 1 278 ? -18.046 20.928 -14.641 1.00 29.67 278 THR A C 1
ATOM 2126 O O . THR A 1 278 ? -18.093 19.703 -14.717 1.00 29.67 278 THR A O 1
ATOM 2129 N N . PRO A 1 279 ? -17.385 21.645 -15.563 1.00 30.08 279 PRO A N 1
ATOM 2130 C CA . PRO A 1 279 ? -16.478 21.017 -16.511 1.00 30.08 279 PRO A CA 1
ATOM 2131 C C . PRO A 1 279 ? -15.294 20.411 -15.749 1.00 30.08 279 PRO A C 1
ATOM 2133 O O . PRO A 1 279 ? -14.653 21.103 -14.956 1.00 30.08 279 PRO A O 1
ATOM 2136 N N . LEU A 1 280 ? -14.964 19.149 -16.029 1.00 36.91 280 LEU A N 1
ATOM 2137 C CA . LEU A 1 280 ? -13.605 18.646 -15.835 1.00 36.91 280 LEU A CA 1
ATOM 2138 C C . LEU A 1 280 ? -12.690 19.507 -16.722 1.00 36.91 280 LEU A C 1
ATOM 2140 O O . LEU A 1 280 ? -12.806 19.510 -17.947 1.00 36.91 280 LEU A O 1
ATOM 2144 N N . VAL A 1 281 ? -11.871 20.342 -16.087 1.00 33.12 281 VAL A N 1
ATOM 2145 C CA . VAL A 1 281 ? -11.039 21.358 -16.739 1.00 33.12 281 VAL A CA 1
ATOM 2146 C C . VAL A 1 281 ? -9.824 20.691 -17.376 1.00 33.12 281 VAL A C 1
ATOM 2148 O O . VAL A 1 281 ? -9.054 20.040 -16.680 1.00 33.12 281 VAL A O 1
ATOM 2151 N N . GLY A 1 282 ? -9.653 20.881 -18.688 1.00 30.47 282 GLY A N 1
ATOM 2152 C CA . GLY A 1 282 ? -8.483 20.392 -19.427 1.00 30.47 282 GLY A CA 1
ATOM 2153 C C . GLY A 1 282 ? -8.659 20.212 -20.940 1.00 30.47 282 GLY A C 1
ATOM 2154 O O . GLY A 1 282 ? -7.925 19.438 -21.538 1.00 30.47 282 GLY A O 1
ATOM 2155 N N . MET A 1 283 ? -9.611 20.890 -21.592 1.00 30.73 283 MET A N 1
ATOM 2156 C CA . MET A 1 283 ? -9.716 20.908 -23.058 1.00 30.73 283 MET A CA 1
ATOM 2157 C C . MET A 1 283 ? -9.475 22.323 -23.582 1.00 30.73 283 MET A C 1
ATOM 2159 O O . MET A 1 283 ? -10.408 23.093 -23.773 1.00 30.73 283 MET A O 1
ATOM 2163 N N . ASN A 1 284 ? -8.210 22.646 -23.842 1.00 26.45 284 ASN A N 1
ATOM 2164 C CA . ASN A 1 284 ? -7.849 23.664 -24.824 1.00 26.45 284 ASN A CA 1
ATOM 2165 C C . ASN A 1 284 ? -7.161 22.950 -25.988 1.00 26.45 284 ASN A C 1
ATOM 2167 O O . ASN A 1 284 ? -5.944 22.794 -26.015 1.00 26.45 284 ASN A O 1
ATOM 2171 N N . SER A 1 285 ? -7.959 22.506 -26.955 1.00 29.30 285 SER A N 1
ATOM 2172 C CA . SER A 1 285 ? -7.473 22.157 -28.284 1.00 29.30 285 SER A CA 1
ATOM 2173 C C . SER A 1 285 ? -7.043 23.443 -28.991 1.00 29.30 285 SER A C 1
ATOM 2175 O O . SER A 1 285 ? -7.885 24.212 -29.461 1.00 29.30 285 SER A O 1
ATOM 2177 N N . SER A 1 286 ? -5.739 23.691 -29.076 1.00 27.95 286 SER A N 1
ATOM 2178 C CA . SER A 1 286 ? -5.199 24.544 -30.127 1.00 27.95 286 SER A CA 1
ATOM 2179 C C . SER A 1 286 ? -5.300 23.781 -31.448 1.00 27.95 286 SER A C 1
ATOM 2181 O O . SER A 1 286 ? -4.757 22.693 -31.624 1.00 27.95 286 SER A O 1
ATOM 2183 N N . SER A 1 287 ? -6.062 24.343 -32.378 1.00 26.45 287 SER A N 1
ATOM 2184 C CA . SER A 1 287 ? -6.187 23.864 -33.750 1.00 26.45 287 SER A CA 1
ATOM 2185 C C . SER A 1 287 ? -4.814 23.693 -34.419 1.00 26.45 287 SER A C 1
ATOM 2187 O O . SER A 1 287 ? -4.064 24.669 -34.479 1.00 26.45 287 SER A O 1
ATOM 2189 N N . PRO A 1 288 ? -4.507 22.554 -35.064 1.00 26.95 288 PRO A N 1
ATOM 2190 C CA . PRO A 1 288 ? -3.609 22.553 -36.201 1.00 26.95 288 PRO A CA 1
ATOM 2191 C C . PRO A 1 288 ? -4.431 22.963 -37.424 1.00 26.95 288 PRO A C 1
ATOM 2193 O O . PRO A 1 288 ? -5.243 22.208 -37.960 1.00 26.95 288 PRO A O 1
ATOM 2196 N N . SER A 1 289 ? -4.247 24.209 -37.844 1.00 25.69 289 SER A N 1
ATOM 2197 C CA . SER A 1 289 ? -4.670 24.639 -39.168 1.00 25.69 289 SER A CA 1
ATOM 2198 C C . SER A 1 289 ? -3.808 23.941 -40.230 1.00 25.69 289 SER A C 1
ATOM 2200 O O . SER A 1 289 ? -2.590 23.853 -40.106 1.00 25.69 289 SER A O 1
ATOM 2202 N N . ASN A 1 290 ? -4.485 23.493 -41.289 1.00 26.61 290 ASN A N 1
ATOM 2203 C CA . ASN A 1 290 ? -3.974 23.072 -42.598 1.00 26.61 290 ASN A CA 1
ATOM 2204 C C . ASN A 1 290 ? -3.335 21.678 -42.728 1.00 26.61 290 ASN A C 1
ATOM 2206 O O . ASN A 1 290 ? -2.119 21.512 -42.741 1.00 26.61 290 ASN A O 1
ATOM 2210 N N . SER A 1 291 ? -4.182 20.695 -43.047 1.00 25.72 291 SER A N 1
ATOM 2211 C CA . SER A 1 291 ? -3.896 19.687 -44.085 1.00 25.72 291 SER A CA 1
ATOM 2212 C C . SER A 1 291 ? -5.206 19.169 -44.691 1.00 25.72 291 SER A C 1
ATOM 2214 O O . SER A 1 291 ? -5.583 18.011 -44.564 1.00 25.72 291 SER A O 1
ATOM 2216 N N . THR A 1 292 ? -5.946 20.063 -45.347 1.00 26.31 292 THR A N 1
ATOM 2217 C CA . THR A 1 292 ? -7.054 19.724 -46.246 1.00 26.31 292 THR A CA 1
ATOM 2218 C C . THR A 1 292 ? -6.505 19.497 -47.646 1.00 26.31 292 THR A C 1
ATOM 2220 O O . THR A 1 292 ? -6.467 20.419 -48.449 1.00 26.31 292 THR A O 1
ATOM 2223 N N . THR A 1 293 ? -6.091 18.275 -47.973 1.00 30.09 293 THR A N 1
ATOM 2224 C CA . THR A 1 293 ? -6.195 17.707 -49.329 1.00 30.09 293 THR A CA 1
ATOM 2225 C C . THR A 1 293 ? -6.053 16.191 -49.197 1.00 30.09 293 THR A C 1
ATOM 2227 O O . THR A 1 293 ? -5.173 15.726 -48.487 1.00 30.09 293 THR A O 1
ATOM 2230 N N . ILE A 1 294 ? -6.873 15.449 -49.948 1.00 32.25 294 ILE A N 1
ATOM 2231 C CA . ILE A 1 294 ? -6.931 13.982 -50.090 1.00 32.25 294 ILE A CA 1
ATOM 2232 C C . ILE A 1 294 ? -8.002 13.328 -49.186 1.00 32.25 294 ILE A C 1
ATOM 2234 O O . ILE A 1 294 ? -7.857 13.238 -47.976 1.00 32.25 294 ILE A O 1
ATOM 2238 N N . LEU A 1 295 ? -9.072 12.853 -49.851 1.00 26.42 295 LEU A N 1
ATOM 2239 C CA . LEU A 1 295 ? -10.245 12.077 -49.381 1.00 26.42 295 LEU A CA 1
ATOM 2240 C C . LEU A 1 295 ? -11.607 12.795 -49.249 1.00 26.42 295 LEU A C 1
ATOM 2242 O O . LEU A 1 295 ? -12.470 12.381 -48.486 1.00 26.42 295 LEU A O 1
ATOM 2246 N N . ARG A 1 296 ? -11.891 13.770 -50.125 1.00 25.19 296 ARG A N 1
ATOM 2247 C CA . ARG A 1 296 ? -13.246 13.911 -50.703 1.00 25.19 296 ARG A CA 1
ATOM 2248 C C . ARG A 1 296 ? -13.234 13.433 -52.151 1.00 25.19 296 ARG A C 1
ATOM 2250 O O . ARG A 1 296 ? -12.994 14.213 -53.069 1.00 25.19 296 ARG A O 1
ATOM 2257 N N . ARG A 1 297 ? -13.505 12.148 -52.361 1.00 24.09 297 ARG A N 1
ATOM 2258 C CA . ARG A 1 297 ? -14.076 11.661 -53.618 1.00 24.09 297 ARG A CA 1
ATOM 2259 C C . ARG A 1 297 ? -14.848 10.379 -53.334 1.00 24.09 297 ARG A C 1
ATOM 2261 O O . ARG A 1 297 ? -14.256 9.421 -52.858 1.00 24.09 297 ARG A O 1
ATOM 2268 N N . LEU A 1 298 ? -16.120 10.414 -53.729 1.00 24.81 298 LEU A N 1
ATOM 2269 C CA . LEU A 1 298 ? -17.078 9.311 -53.859 1.00 24.81 298 LEU A CA 1
ATOM 2270 C C . LEU A 1 298 ? -18.004 9.069 -52.657 1.00 24.81 298 LEU A C 1
ATOM 2272 O O . LEU A 1 298 ? -17.919 8.062 -51.974 1.00 24.81 298 LEU A O 1
ATOM 2276 N N . GLU A 1 299 ? -18.993 9.954 -52.527 1.00 24.09 299 GLU A N 1
ATOM 2277 C CA . GLU A 1 299 ? -20.373 9.537 -52.266 1.00 24.09 299 GLU A CA 1
ATOM 2278 C C . GLU A 1 299 ? -21.273 10.125 -53.357 1.00 24.09 299 GLU A C 1
ATOM 2280 O O . GLU A 1 299 ? -21.290 11.344 -53.551 1.00 24.09 299 GLU A O 1
ATOM 2285 N N . LYS A 1 300 ? -21.971 9.237 -54.078 1.00 23.92 300 LYS A N 1
ATOM 2286 C CA . LYS A 1 300 ? -23.383 9.313 -54.504 1.00 23.92 300 LYS A CA 1
ATOM 2287 C C . LYS A 1 300 ? -23.613 8.477 -55.758 1.00 23.92 300 LYS A C 1
ATOM 2289 O O . LYS A 1 300 ? -23.155 8.863 -56.827 1.00 23.92 300 LYS A O 1
ATOM 2294 N N . VAL A 1 301 ? -24.440 7.443 -55.621 1.00 23.36 301 VAL A N 1
ATOM 2295 C CA . VAL A 1 301 ? -25.563 7.177 -56.532 1.00 23.36 301 VAL A CA 1
ATOM 2296 C C . VAL A 1 301 ? -26.735 6.671 -55.676 1.00 23.36 301 VAL A C 1
ATOM 2298 O O . VAL A 1 301 ? -26.562 5.761 -54.870 1.00 23.36 301 VAL A O 1
ATOM 2301 N N . ASN A 1 302 ? -27.885 7.335 -55.822 1.00 24.12 302 ASN A N 1
ATOM 2302 C CA . ASN A 1 302 ? -29.211 6.906 -55.370 1.00 24.12 302 ASN A CA 1
ATOM 2303 C C . ASN A 1 302 ? -29.695 5.730 -56.228 1.00 24.12 302 ASN A C 1
ATOM 2305 O O . ASN A 1 302 ? -29.461 5.762 -57.430 1.00 24.12 302 ASN A O 1
ATOM 2309 N N . ASP A 1 303 ? -30.516 4.837 -55.672 1.00 23.27 303 ASP A N 1
ATOM 2310 C CA . ASP A 1 303 ? -31.851 4.644 -56.249 1.00 23.27 303 ASP A CA 1
ATOM 2311 C C . ASP A 1 303 ? -32.832 3.993 -55.269 1.00 23.27 303 ASP A C 1
ATOM 2313 O O . ASP A 1 303 ? -32.479 3.157 -54.443 1.00 23.27 303 ASP A O 1
ATOM 2317 N N . THR A 1 304 ? -34.080 4.442 -55.375 1.00 25.27 304 THR A N 1
ATOM 2318 C CA . THR A 1 304 ? -35.276 3.941 -54.682 1.00 25.27 304 THR A CA 1
ATOM 2319 C C . THR A 1 304 ? -36.183 3.392 -55.771 1.00 25.27 304 THR A C 1
ATOM 2321 O O . THR A 1 304 ? -36.368 4.109 -56.744 1.00 25.27 304 THR A O 1
ATOM 2324 N N . MET A 1 305 ? -36.787 2.212 -55.609 1.00 25.42 305 MET A N 1
ATOM 2325 C CA . MET A 1 305 ? -38.064 1.845 -56.243 1.00 25.42 305 MET A CA 1
ATOM 2326 C C . MET A 1 305 ? -38.716 0.656 -55.515 1.00 25.42 305 MET A C 1
ATOM 2328 O O . MET A 1 305 ? -38.044 -0.172 -54.906 1.00 25.42 305 MET A O 1
ATOM 2332 N N . SER A 1 306 ? -40.043 0.685 -55.560 1.00 24.86 306 SER A N 1
ATOM 2333 C CA . SER A 1 306 ? -41.079 -0.004 -54.783 1.00 24.86 306 SER A CA 1
ATOM 2334 C C . SER A 1 306 ? -41.590 -1.307 -55.436 1.00 24.86 306 SER A C 1
ATOM 2336 O O . SER A 1 306 ? -41.153 -1.630 -56.534 1.00 24.86 306 SER A O 1
ATOM 2338 N N . GLU A 1 307 ? -42.602 -1.918 -54.783 1.00 27.58 307 GLU A N 1
ATOM 2339 C CA . GLU A 1 307 ? -43.496 -3.046 -55.178 1.00 27.58 307 GLU A CA 1
ATOM 2340 C C . GLU A 1 307 ? -43.048 -4.432 -54.682 1.00 27.58 307 GLU A C 1
ATOM 2342 O O . GLU A 1 307 ? -41.867 -4.749 -54.720 1.00 27.58 307 GLU A O 1
ATOM 2347 N N . ASP A 1 308 ? -43.888 -5.361 -54.219 1.00 24.44 308 ASP A N 1
ATOM 2348 C CA . ASP A 1 308 ? -45.300 -5.462 -53.803 1.00 24.44 308 ASP A CA 1
ATOM 2349 C C . ASP A 1 308 ? -45.413 -6.859 -53.123 1.00 24.44 308 ASP A C 1
ATOM 2351 O O . ASP A 1 308 ? -44.581 -7.730 -53.393 1.00 24.44 308 ASP A O 1
ATOM 2355 N N . GLY A 1 309 ? -46.389 -7.101 -52.240 1.00 25.47 309 GLY A N 1
ATOM 2356 C CA . GLY A 1 309 ? -46.590 -8.432 -51.639 1.00 25.47 309 GLY A CA 1
ATOM 2357 C C . GLY A 1 309 ? -47.255 -8.440 -50.264 1.00 25.47 309 GLY A C 1
ATOM 2358 O O . GLY A 1 309 ? -46.595 -8.471 -49.229 1.00 25.47 309 GLY A O 1
ATOM 2359 N N . THR A 1 310 ? -48.580 -8.432 -50.281 1.00 23.69 310 THR A N 1
ATOM 2360 C CA . THR A 1 310 ? -49.515 -8.681 -49.177 1.00 23.69 310 THR A CA 1
ATOM 2361 C C . THR A 1 310 ? -49.450 -10.140 -48.702 1.00 23.69 310 THR A C 1
ATOM 2363 O O . THR A 1 310 ? -49.348 -11.028 -49.536 1.00 23.69 310 THR A O 1
ATOM 2366 N N . GLU A 1 311 ? -49.566 -10.398 -47.392 1.00 25.23 311 GLU A N 1
ATOM 2367 C CA . GLU A 1 311 ? -50.594 -11.271 -46.786 1.00 25.23 311 GLU A CA 1
ATOM 2368 C C . GLU A 1 311 ? -50.371 -11.497 -45.279 1.00 25.23 311 GLU A C 1
ATOM 2370 O O . GLU A 1 311 ? -49.319 -11.232 -44.705 1.00 25.23 311 GLU A O 1
ATOM 2375 N N . SER A 1 312 ? -51.461 -11.892 -44.636 1.00 23.11 312 SER A N 1
ATOM 2376 C CA . SER A 1 312 ? -51.798 -11.768 -43.226 1.00 23.11 312 SER A CA 1
ATOM 2377 C C . SER A 1 312 ? -51.791 -13.100 -42.462 1.00 23.11 312 SER A C 1
ATOM 2379 O O . SER A 1 312 ? -51.980 -14.145 -43.068 1.00 23.11 312 SER A O 1
ATOM 2381 N N . GLN A 1 313 ? -51.820 -12.985 -41.128 1.00 25.34 313 GLN A N 1
ATOM 2382 C CA . GLN A 1 313 ? -52.323 -13.950 -40.129 1.00 25.34 313 GLN A CA 1
ATOM 2383 C C . GLN A 1 313 ? -51.444 -15.143 -39.726 1.00 25.34 313 GLN A C 1
ATOM 2385 O O . GLN A 1 313 ? -50.890 -15.864 -40.546 1.00 25.34 313 GLN A O 1
ATOM 2390 N N . GLY A 1 314 ? -51.420 -15.378 -38.409 1.00 24.66 314 GLY A N 1
ATOM 2391 C CA . GLY A 1 314 ? -50.908 -16.595 -37.789 1.00 24.66 314 GLY A CA 1
ATOM 2392 C C . GLY A 1 314 ? -50.548 -16.404 -36.319 1.00 24.66 314 GLY A C 1
ATOM 2393 O O . GLY A 1 314 ? -49.374 -16.470 -35.972 1.00 24.66 314 GLY A O 1
ATOM 2394 N N . GLU A 1 315 ? -51.545 -16.143 -35.468 1.00 31.39 315 GLU A N 1
ATOM 2395 C CA . GLU A 1 315 ? -51.450 -16.438 -34.034 1.00 31.39 315 GLU A CA 1
ATOM 2396 C C . GLU A 1 315 ? -51.160 -17.935 -33.858 1.00 31.39 315 GLU A C 1
ATOM 2398 O O . GLU A 1 315 ? -51.860 -18.778 -34.423 1.00 31.39 315 GLU A O 1
ATOM 2403 N N . ALA A 1 316 ? -50.145 -18.257 -33.064 1.00 27.11 316 ALA A N 1
ATOM 2404 C CA . ALA A 1 316 ? -49.982 -19.571 -32.467 1.00 27.11 316 ALA A CA 1
ATOM 2405 C C . ALA A 1 316 ? -49.506 -19.367 -31.027 1.00 27.11 316 ALA A C 1
ATOM 2407 O O . ALA A 1 316 ? -48.324 -19.143 -30.762 1.00 27.11 316 ALA A O 1
ATOM 2408 N N . ASP A 1 317 ? -50.485 -19.385 -30.124 1.00 30.94 317 ASP A N 1
ATOM 2409 C CA . ASP A 1 317 ? -50.303 -19.814 -28.745 1.00 30.94 317 ASP A CA 1
ATOM 2410 C C . ASP A 1 317 ? -49.607 -21.178 -28.748 1.00 30.94 317 ASP A C 1
ATOM 2412 O O . ASP A 1 317 ? -50.125 -22.128 -29.331 1.00 30.94 317 ASP A O 1
ATOM 2416 N N . ASP A 1 318 ? -48.482 -21.289 -28.047 1.00 28.47 318 ASP A N 1
ATOM 2417 C CA . ASP A 1 318 ? -48.062 -22.576 -27.502 1.00 28.47 318 ASP A CA 1
ATOM 2418 C C . ASP A 1 318 ? -47.518 -22.367 -26.086 1.00 28.47 318 ASP A C 1
ATOM 2420 O O . ASP A 1 318 ? -46.350 -22.059 -25.835 1.00 28.47 318 ASP A O 1
ATOM 2424 N N . ASN A 1 319 ? -48.452 -22.490 -25.143 1.00 32.28 319 ASN A N 1
ATOM 2425 C CA . ASN A 1 319 ? -48.180 -22.809 -23.753 1.00 32.28 319 ASN A CA 1
ATOM 2426 C C . ASN A 1 319 ? -47.543 -24.204 -23.698 1.00 32.28 319 ASN A C 1
ATOM 2428 O O . ASN A 1 319 ? -48.260 -25.197 -23.592 1.00 32.28 319 ASN A O 1
ATOM 2432 N N . ASP A 1 320 ? -46.213 -24.279 -23.679 1.00 28.47 320 ASP A N 1
ATOM 2433 C CA . ASP A 1 320 ? -45.519 -25.455 -23.151 1.00 28.47 320 ASP A CA 1
ATOM 2434 C C . ASP A 1 320 ? -44.756 -25.081 -21.878 1.00 28.47 320 ASP A C 1
ATOM 2436 O O . ASP A 1 320 ? -43.636 -24.567 -21.872 1.00 28.47 320 ASP A O 1
ATOM 2440 N N . SER A 1 321 ? -45.446 -25.295 -20.759 1.00 32.38 321 SER A N 1
ATOM 2441 C CA . SER A 1 321 ? -44.903 -25.195 -19.411 1.00 32.38 321 SER A CA 1
ATOM 2442 C C . SER A 1 321 ? -44.057 -26.435 -19.120 1.00 32.38 321 SER A C 1
ATOM 2444 O O . SER A 1 321 ? -44.512 -27.376 -18.471 1.00 32.38 321 SER A O 1
ATOM 2446 N N . GLY A 1 322 ? -42.808 -26.428 -19.585 1.00 29.89 322 GLY A N 1
ATOM 2447 C CA . GLY A 1 322 ? -41.790 -27.368 -19.121 1.00 29.89 322 GLY A CA 1
ATOM 2448 C C . GLY A 1 322 ? -41.446 -27.119 -17.641 1.00 29.89 322 GLY A C 1
ATOM 2449 O O . GLY A 1 322 ? -41.372 -25.963 -17.216 1.00 29.89 322 GLY A O 1
ATOM 2450 N N . PRO A 1 323 ? -41.248 -28.168 -16.820 1.00 32.59 323 PRO A N 1
ATOM 2451 C CA . PRO A 1 323 ? -41.096 -28.030 -15.376 1.00 32.59 323 PRO A CA 1
ATOM 2452 C C . PRO A 1 323 ? -39.839 -27.229 -15.025 1.00 32.59 323 PRO A C 1
ATOM 2454 O O . PRO A 1 323 ? -38.731 -27.557 -15.451 1.00 32.59 323 PRO A O 1
ATOM 2457 N N . ALA A 1 324 ? -40.028 -26.185 -14.214 1.00 31.03 324 ALA A N 1
ATOM 2458 C CA . ALA A 1 324 ? -38.962 -25.358 -13.672 1.00 31.03 324 ALA A CA 1
ATOM 2459 C C . ALA A 1 324 ? -37.897 -26.231 -12.991 1.00 31.03 324 ALA A C 1
ATOM 2461 O O . ALA A 1 324 ? -38.160 -26.916 -11.999 1.00 31.03 324 ALA A O 1
ATOM 2462 N N . LEU A 1 325 ? -36.679 -26.181 -13.526 1.00 32.34 325 LEU A N 1
ATOM 2463 C CA . LEU A 1 325 ? -35.494 -26.783 -12.933 1.00 32.34 325 LEU A CA 1
ATOM 2464 C C . LEU A 1 325 ? -35.091 -25.953 -11.696 1.00 32.34 325 LEU A C 1
ATOM 2466 O O . LEU A 1 325 ? -34.206 -25.102 -11.749 1.00 32.34 325 LEU A O 1
ATOM 2470 N N . HIS A 1 326 ? -35.793 -26.148 -10.579 1.00 33.59 326 HIS A N 1
ATOM 2471 C CA . HIS A 1 326 ? -35.395 -25.618 -9.276 1.00 33.59 326 HIS A CA 1
ATOM 2472 C C . HIS A 1 326 ? -34.052 -26.236 -8.860 1.00 33.59 326 HIS A C 1
ATOM 2474 O O . HIS A 1 326 ? -33.972 -27.447 -8.659 1.00 33.59 326 HIS A O 1
ATOM 2480 N N . GLY A 1 327 ? -33.006 -25.414 -8.708 1.00 38.78 327 GLY A N 1
ATOM 2481 C CA . GLY A 1 327 ? -31.766 -25.847 -8.047 1.00 38.78 327 GLY A CA 1
ATOM 2482 C C . GLY A 1 327 ? -30.444 -25.257 -8.543 1.00 38.78 327 GLY A C 1
ATOM 2483 O O . GLY A 1 327 ? -29.415 -25.553 -7.944 1.00 38.78 327 GLY A O 1
ATOM 2484 N N . MET A 1 328 ? -30.423 -24.427 -9.587 1.00 39.03 328 MET A N 1
ATOM 2485 C CA . MET A 1 328 ? -29.215 -23.671 -9.950 1.00 39.03 328 MET A CA 1
ATOM 2486 C C . MET A 1 328 ? -29.193 -22.346 -9.173 1.00 39.03 328 MET A C 1
ATOM 2488 O O . MET A 1 328 ? -30.239 -21.695 -9.121 1.00 39.03 328 MET A O 1
ATOM 2492 N N . PRO A 1 329 ? -28.061 -21.921 -8.571 1.00 44.94 329 PRO A N 1
ATOM 2493 C CA . PRO A 1 329 ? -27.969 -20.579 -8.011 1.00 44.94 329 PRO A CA 1
ATOM 2494 C C . PRO A 1 329 ? -28.281 -19.585 -9.128 1.00 44.94 329 PRO A C 1
ATOM 2496 O O . PRO A 1 329 ? -27.671 -19.629 -10.196 1.00 44.94 329 PRO A O 1
ATOM 2499 N N . GLU A 1 330 ? -29.281 -18.741 -8.900 1.00 47.09 330 GLU A N 1
ATOM 2500 C CA . GLU A 1 330 ? -29.631 -17.657 -9.805 1.00 47.09 330 GLU A CA 1
ATOM 2501 C C . GLU A 1 330 ? -28.398 -16.755 -9.910 1.00 47.09 330 GLU A C 1
ATOM 2503 O O . GLU A 1 330 ? -28.009 -16.093 -8.946 1.00 47.09 330 GLU A O 1
ATOM 2508 N N . PHE A 1 331 ? -27.691 -16.833 -11.040 1.00 57.03 331 PHE A N 1
ATOM 2509 C CA . PHE A 1 331 ? -26.498 -16.032 -11.254 1.00 57.03 331 PHE A CA 1
ATOM 2510 C C . PHE A 1 331 ? -26.938 -14.582 -11.421 1.00 57.03 331 PHE A C 1
ATOM 2512 O O . PHE A 1 331 ? -27.396 -14.166 -12.486 1.00 57.03 331 PHE A O 1
ATOM 2519 N N . THR A 1 332 ? -26.830 -13.813 -10.344 1.00 76.94 332 THR A N 1
ATOM 2520 C CA . THR A 1 332 ? -27.070 -12.379 -10.382 1.00 76.94 332 THR A CA 1
ATOM 2521 C C . THR A 1 332 ? -25.897 -11.721 -11.101 1.00 76.94 332 THR A C 1
ATOM 2523 O O . THR A 1 332 ? -24.762 -11.711 -10.623 1.00 76.94 332 THR A O 1
ATOM 2526 N N . ILE A 1 333 ? -26.162 -11.197 -12.298 1.00 83.12 333 ILE A N 1
ATOM 2527 C CA . ILE A 1 333 ? -25.197 -10.378 -13.034 1.00 83.12 333 ILE A CA 1
ATOM 2528 C C . ILE A 1 333 ? -24.988 -9.100 -12.224 1.00 83.12 333 ILE A C 1
ATOM 2530 O O . ILE A 1 333 ? -25.945 -8.369 -11.967 1.00 83.12 333 ILE A O 1
ATOM 2534 N N . THR A 1 334 ? -23.749 -8.832 -11.814 1.00 88.69 334 THR A N 1
ATOM 2535 C CA . THR A 1 334 ? -23.414 -7.638 -11.027 1.00 88.69 334 THR A CA 1
ATOM 2536 C C . THR A 1 334 ? -22.499 -6.696 -11.812 1.00 88.69 334 THR A C 1
ATOM 2538 O O . THR A 1 334 ? -21.587 -7.163 -12.507 1.00 88.69 334 THR A O 1
ATOM 2541 N N . PRO A 1 335 ? -22.709 -5.369 -11.725 1.00 91.88 335 PRO A N 1
ATOM 2542 C CA . PRO A 1 335 ? -21.729 -4.411 -12.206 1.00 91.88 335 PRO A CA 1
ATOM 2543 C C . PRO A 1 335 ? -20.405 -4.568 -11.458 1.00 91.88 335 PRO A C 1
ATOM 2545 O O . PRO A 1 335 ? -20.372 -4.872 -10.263 1.00 91.88 335 PRO A O 1
ATOM 2548 N N . LYS A 1 336 ? -19.293 -4.338 -12.157 1.00 92.19 336 LYS A N 1
ATOM 2549 C CA . LYS A 1 336 ? -17.973 -4.308 -11.535 1.00 92.19 336 LYS A CA 1
ATOM 2550 C C . LYS A 1 336 ? -17.816 -3.082 -10.644 1.00 92.19 336 LYS A C 1
ATOM 2552 O O . LYS A 1 336 ? -18.310 -2.001 -10.951 1.00 92.19 336 LYS A O 1
ATOM 2557 N N . SER A 1 337 ? -17.075 -3.274 -9.557 1.00 93.69 337 SER A N 1
ATOM 2558 C CA . SER A 1 337 ? -16.659 -2.190 -8.676 1.00 93.69 337 SER A CA 1
ATOM 2559 C C . SER A 1 337 ? -15.543 -1.361 -9.314 1.00 93.69 337 SER A C 1
ATOM 2561 O O . SER A 1 337 ? -14.760 -1.885 -10.114 1.00 93.69 337 SER A O 1
ATOM 2563 N N . ARG A 1 338 ? -15.455 -0.077 -8.946 1.00 96.44 338 ARG A N 1
ATOM 2564 C CA . ARG A 1 338 ? -14.358 0.813 -9.355 1.00 96.44 338 ARG A CA 1
ATOM 2565 C C . ARG A 1 338 ? -13.570 1.340 -8.165 1.00 96.44 338 ARG A C 1
ATOM 2567 O O . ARG A 1 338 ? -14.147 1.768 -7.166 1.00 96.44 338 ARG A O 1
ATOM 2574 N N . THR A 1 339 ? -12.248 1.401 -8.322 1.00 98.56 339 THR A N 1
ATOM 2575 C CA . THR A 1 339 ? -11.323 1.911 -7.297 1.00 98.56 339 THR A CA 1
ATOM 2576 C C . THR A 1 339 ? -10.536 3.125 -7.793 1.00 98.56 339 THR A C 1
ATOM 2578 O O . THR A 1 339 ? -9.911 3.078 -8.852 1.00 98.56 339 THR A O 1
ATOM 2581 N N . ALA A 1 340 ? -10.505 4.209 -7.019 1.00 98.81 340 ALA A N 1
ATOM 2582 C CA . ALA A 1 340 ? -9.564 5.306 -7.246 1.00 98.81 340 ALA A CA 1
ATOM 2583 C C . ALA A 1 340 ? -8.237 5.015 -6.535 1.00 98.81 340 ALA A C 1
ATOM 2585 O O . ALA A 1 340 ? -8.241 4.677 -5.356 1.00 98.81 340 ALA A O 1
ATOM 2586 N N . VAL A 1 341 ? -7.103 5.176 -7.210 1.00 98.88 341 VAL A N 1
ATOM 2587 C CA . VAL A 1 341 ? -5.768 5.108 -6.596 1.00 98.88 341 VAL A CA 1
ATOM 2588 C C . VAL A 1 341 ? -5.204 6.518 -6.536 1.00 98.88 341 VAL A C 1
ATOM 2590 O O . VAL A 1 341 ? -5.006 7.150 -7.568 1.00 98.88 341 VAL A O 1
ATOM 2593 N N . LEU A 1 342 ? -4.976 7.020 -5.327 1.00 98.75 342 LEU A N 1
ATOM 2594 C CA . LEU A 1 342 ? -4.550 8.389 -5.065 1.00 98.75 342 LEU A CA 1
ATOM 2595 C C . LEU A 1 342 ? -3.076 8.385 -4.683 1.00 98.75 342 LEU A C 1
ATOM 2597 O O . LEU A 1 342 ? -2.723 8.015 -3.564 1.00 98.75 342 LEU A O 1
ATOM 2601 N N . ILE A 1 343 ? -2.220 8.801 -5.610 1.00 98.50 343 ILE A N 1
ATOM 2602 C CA . ILE A 1 343 ? -0.798 8.996 -5.344 1.00 98.50 343 ILE A CA 1
ATOM 2603 C C . ILE A 1 343 ? -0.633 10.395 -4.758 1.00 98.50 343 ILE A C 1
ATOM 2605 O O . ILE A 1 343 ? -0.847 11.396 -5.447 1.00 98.50 343 ILE A O 1
ATOM 2609 N N . ARG A 1 344 ? -0.282 10.478 -3.475 1.00 94.81 344 ARG A N 1
ATOM 2610 C CA . ARG A 1 344 ? -0.159 11.767 -2.783 1.00 94.81 344 ARG A CA 1
ATOM 2611 C C . ARG A 1 344 ? 1.223 12.372 -2.946 1.00 94.81 344 ARG A C 1
ATOM 2613 O O . ARG A 1 344 ? 2.224 11.698 -2.746 1.00 94.81 344 ARG A O 1
ATOM 2620 N N . THR A 1 345 ? 1.266 13.665 -3.240 1.00 95.50 345 THR A N 1
ATOM 2621 C CA . THR A 1 345 ? 2.507 14.432 -3.417 1.00 95.50 345 THR A CA 1
ATOM 2622 C C . THR A 1 345 ? 2.261 15.916 -3.118 1.00 95.50 345 THR A C 1
ATOM 2624 O O . THR A 1 345 ? 1.186 16.285 -2.642 1.00 95.50 345 THR A O 1
ATOM 2627 N N . HIS A 1 346 ? 3.238 16.786 -3.359 1.00 95.06 346 HIS A N 1
ATOM 2628 C CA . HIS A 1 346 ? 3.139 18.224 -3.110 1.00 95.06 346 HIS A CA 1
ATOM 2629 C C . HIS A 1 346 ? 3.760 19.051 -4.239 1.00 95.06 346 HIS A C 1
ATOM 2631 O O . HIS A 1 346 ? 4.620 18.566 -4.968 1.00 95.06 346 HIS A O 1
ATOM 2637 N N . SER A 1 347 ? 3.394 20.331 -4.333 1.00 94.62 347 SER A N 1
ATOM 2638 C CA . SER A 1 347 ? 3.824 21.238 -5.411 1.00 94.62 347 SER A CA 1
ATOM 2639 C C . SER A 1 347 ? 5.342 21.399 -5.557 1.00 94.62 347 SER A C 1
ATOM 2641 O O . SER A 1 347 ? 5.825 21.729 -6.630 1.00 94.62 347 SER A O 1
ATOM 2643 N N . ASN A 1 348 ? 6.108 21.136 -4.494 1.00 94.12 348 ASN A N 1
ATOM 2644 C CA . ASN A 1 348 ? 7.574 21.219 -4.509 1.00 94.12 348 ASN A CA 1
ATOM 2645 C C . ASN A 1 348 ? 8.265 19.887 -4.871 1.00 94.12 348 ASN A C 1
ATOM 2647 O O . ASN A 1 348 ? 9.469 19.755 -4.662 1.00 94.12 348 ASN A O 1
ATOM 2651 N N . GLN A 1 349 ? 7.521 18.862 -5.298 1.00 95.12 349 GLN A N 1
ATOM 2652 C CA . GLN A 1 349 ? 8.091 17.548 -5.592 1.00 95.12 349 GLN A CA 1
ATOM 2653 C C . GLN A 1 349 ? 8.821 17.579 -6.934 1.00 95.12 349 GLN A C 1
ATOM 2655 O O . GLN A 1 349 ? 8.232 17.892 -7.965 1.00 95.12 349 GLN A O 1
ATOM 2660 N N . THR A 1 350 ? 10.083 17.159 -6.933 1.00 95.06 350 THR A N 1
ATOM 2661 C CA . THR A 1 350 ? 10.819 16.861 -8.165 1.00 95.06 350 THR A CA 1
ATOM 2662 C C . THR A 1 350 ? 10.555 15.412 -8.561 1.00 95.06 350 THR A C 1
ATOM 2664 O O . THR A 1 350 ? 10.829 14.502 -7.783 1.00 95.06 350 THR A O 1
ATOM 2667 N N . TYR A 1 351 ? 10.046 15.182 -9.767 1.00 97.06 351 TYR A N 1
ATOM 2668 C CA . TYR A 1 351 ? 9.803 13.835 -10.283 1.00 97.06 351 TYR A CA 1
ATOM 2669 C C . TYR A 1 351 ? 11.052 13.345 -11.011 1.00 97.06 351 TYR A C 1
ATOM 2671 O O . TYR A 1 351 ? 11.475 13.943 -11.999 1.00 97.06 351 TYR A O 1
ATOM 2679 N N . THR A 1 352 ? 11.639 12.255 -10.532 1.00 96.56 352 THR A N 1
ATOM 2680 C CA . THR A 1 352 ? 12.686 11.527 -11.255 1.00 96.56 352 THR A CA 1
ATOM 2681 C C . THR A 1 352 ? 12.072 10.714 -12.396 1.00 96.56 352 THR A C 1
ATOM 2683 O O . THR A 1 352 ? 10.886 10.381 -12.363 1.00 96.56 352 THR A O 1
ATOM 2686 N N . GLU A 1 353 ? 12.867 10.316 -13.393 1.00 95.12 353 GLU A N 1
ATOM 2687 C CA . GLU A 1 353 ? 12.378 9.406 -14.444 1.00 95.12 353 GLU A CA 1
ATOM 2688 C C . GLU A 1 353 ? 11.843 8.089 -13.868 1.00 95.12 353 GLU A C 1
ATOM 2690 O O . GLU A 1 353 ? 10.855 7.549 -14.366 1.00 95.12 353 GLU A O 1
ATOM 2695 N N . ASN A 1 354 ? 12.435 7.591 -12.778 1.00 96.50 354 ASN A N 1
ATOM 2696 C CA . ASN A 1 354 ? 11.932 6.393 -12.119 1.00 96.50 354 ASN A CA 1
ATOM 2697 C C . ASN A 1 354 ? 10.572 6.620 -11.439 1.00 96.50 354 ASN A C 1
ATOM 2699 O O . ASN A 1 354 ? 9.735 5.718 -11.468 1.00 96.50 354 ASN A O 1
ATOM 2703 N N . ASP A 1 355 ? 10.316 7.801 -10.865 1.00 98.00 355 ASP A N 1
ATOM 2704 C CA . ASP A 1 355 ? 8.980 8.147 -10.355 1.00 98.00 355 ASP A CA 1
ATOM 2705 C C . ASP A 1 355 ? 7.950 8.084 -11.489 1.00 98.00 355 ASP A C 1
ATOM 2707 O O . ASP A 1 355 ? 6.910 7.437 -11.347 1.00 98.00 355 ASP A O 1
ATOM 2711 N N . LYS A 1 356 ? 8.274 8.675 -12.649 1.00 98.06 356 LYS A N 1
ATOM 2712 C CA . LYS A 1 356 ? 7.401 8.650 -13.831 1.00 98.06 356 LYS A CA 1
ATOM 2713 C C . LYS A 1 356 ? 7.161 7.213 -14.306 1.00 98.06 356 LYS A C 1
ATOM 2715 O O . LYS A 1 356 ? 6.011 6.817 -14.459 1.00 98.06 356 LYS A O 1
ATOM 2720 N N . GLN A 1 357 ? 8.201 6.385 -14.432 1.00 97.31 357 GLN A N 1
ATOM 2721 C CA . GLN A 1 357 ? 8.076 4.957 -14.781 1.00 97.31 357 GLN A CA 1
ATOM 2722 C C . GLN A 1 357 ? 7.155 4.188 -13.819 1.00 97.31 357 GLN A C 1
ATOM 2724 O O . GLN A 1 357 ? 6.336 3.381 -14.261 1.00 97.31 357 GLN A O 1
ATOM 2729 N N . ASN A 1 358 ? 7.240 4.457 -12.513 1.00 97.81 358 ASN A N 1
ATOM 2730 C CA . ASN A 1 358 ? 6.368 3.824 -11.524 1.00 97.81 358 ASN A CA 1
ATOM 2731 C C . ASN A 1 358 ? 4.908 4.271 -11.674 1.00 97.81 358 ASN A C 1
ATOM 2733 O O . ASN A 1 358 ? 4.016 3.421 -11.682 1.00 97.81 358 ASN A O 1
ATOM 2737 N N . ILE A 1 359 ? 4.654 5.566 -11.875 1.00 98.69 359 ILE A N 1
ATOM 2738 C CA . ILE A 1 359 ? 3.301 6.091 -12.124 1.00 98.69 359 ILE A CA 1
ATOM 2739 C C . ILE A 1 359 ? 2.712 5.483 -13.409 1.00 98.69 359 ILE A C 1
ATOM 2741 O O . ILE A 1 359 ? 1.592 4.969 -13.391 1.00 98.69 359 ILE A O 1
ATOM 2745 N N . ARG A 1 360 ? 3.484 5.444 -14.504 1.00 98.44 360 ARG A N 1
ATOM 2746 C CA . ARG A 1 360 ? 3.095 4.791 -15.770 1.00 98.44 360 ARG A CA 1
ATOM 2747 C C . ARG A 1 360 ? 2.745 3.316 -15.563 1.00 98.44 360 ARG A C 1
ATOM 2749 O O . ARG A 1 360 ? 1.763 2.834 -16.135 1.00 98.44 360 ARG A O 1
ATOM 2756 N N . SER A 1 361 ? 3.513 2.611 -14.727 1.00 98.00 361 SER A N 1
ATOM 2757 C CA . SER A 1 361 ? 3.254 1.206 -14.396 1.00 98.00 361 SER A CA 1
ATOM 2758 C C . SER A 1 361 ? 1.932 1.017 -13.653 1.00 98.00 361 SER A C 1
ATOM 2760 O O . SER A 1 361 ? 1.142 0.159 -14.041 1.00 98.00 361 SER A O 1
ATOM 2762 N N . LEU A 1 362 ? 1.629 1.873 -12.670 1.00 98.69 362 LEU A N 1
ATOM 2763 C CA . LEU A 1 362 ? 0.353 1.867 -11.953 1.00 98.69 362 LEU A CA 1
ATOM 2764 C C . LEU A 1 362 ? -0.816 2.096 -12.914 1.00 98.69 362 LEU A C 1
ATOM 2766 O O . LEU A 1 362 ? -1.774 1.330 -12.900 1.00 98.69 362 LEU A O 1
ATOM 2770 N N . ILE A 1 363 ? -0.732 3.103 -13.786 1.00 98.81 363 ILE A N 1
ATOM 2771 C CA . ILE A 1 363 ? -1.803 3.424 -14.742 1.00 98.81 363 ILE A CA 1
ATOM 2772 C C . ILE A 1 363 ? -2.028 2.271 -15.722 1.00 98.81 363 ILE A C 1
ATOM 2774 O O . ILE A 1 363 ? -3.162 1.847 -15.949 1.00 98.81 363 ILE A O 1
ATOM 2778 N N . THR A 1 364 ? -0.948 1.744 -16.295 1.00 98.56 364 THR A N 1
ATOM 2779 C CA . THR A 1 364 ? -1.031 0.685 -17.304 1.00 98.56 364 THR A CA 1
ATOM 2780 C C . THR A 1 364 ? -1.586 -0.605 -16.710 1.00 98.56 364 THR A C 1
ATOM 2782 O O . THR A 1 364 ? -2.496 -1.200 -17.287 1.00 98.56 364 THR A O 1
ATOM 2785 N N . GLU A 1 365 ? -1.062 -1.024 -15.555 1.00 98.31 365 GLU A N 1
ATOM 2786 C CA . GLU A 1 365 ? -1.422 -2.286 -14.903 1.00 98.31 365 GLU A CA 1
ATOM 2787 C C . GLU A 1 365 ? -2.809 -2.222 -14.260 1.00 98.31 365 GLU A C 1
ATOM 2789 O O . GLU A 1 365 ? -3.587 -3.166 -14.352 1.00 98.31 365 GLU A O 1
ATOM 2794 N N . LEU A 1 366 ? -3.145 -1.112 -13.603 1.00 98.69 366 LEU A N 1
ATOM 2795 C CA . LEU A 1 366 ? -4.393 -1.010 -12.854 1.00 98.69 366 LEU A CA 1
ATOM 2796 C C . LEU A 1 366 ? -5.547 -0.503 -13.708 1.00 98.69 366 LEU A C 1
ATOM 2798 O O . LEU A 1 366 ? -6.649 -1.021 -13.569 1.00 98.69 366 LEU A O 1
ATOM 2802 N N . CYS A 1 367 ? -5.335 0.485 -14.579 1.00 98.62 367 CYS A N 1
ATOM 2803 C CA . CYS A 1 367 ? -6.410 1.085 -15.369 1.00 98.62 367 CYS A CA 1
ATOM 2804 C C . CYS A 1 367 ? -6.505 0.460 -16.761 1.00 98.62 367 CYS A C 1
ATOM 2806 O O . CYS A 1 367 ? -7.494 -0.200 -17.075 1.00 98.62 367 CYS A O 1
ATOM 2808 N N . LEU A 1 368 ? -5.477 0.629 -17.597 1.00 98.56 368 LEU A N 1
ATOM 2809 C CA . LEU A 1 368 ? -5.600 0.328 -19.027 1.00 98.56 368 LEU A CA 1
ATOM 2810 C C . LEU A 1 368 ? -5.825 -1.164 -19.290 1.00 98.56 368 LEU A C 1
ATOM 2812 O O . LEU A 1 368 ? -6.659 -1.554 -20.104 1.00 98.56 368 LEU A O 1
ATOM 2816 N N . ARG A 1 369 ? -5.104 -2.023 -18.575 1.00 97.44 369 ARG A N 1
ATOM 2817 C CA . ARG A 1 369 ? -5.146 -3.470 -18.800 1.00 97.44 369 ARG A CA 1
ATOM 2818 C C . ARG A 1 369 ? -6.342 -4.167 -18.164 1.00 97.44 369 ARG A C 1
ATOM 2820 O O . ARG A 1 369 ? -6.840 -5.129 -18.746 1.00 97.44 369 ARG A O 1
ATOM 2827 N N . SER A 1 370 ? -6.846 -3.651 -17.045 1.00 97.06 370 SER A N 1
ATOM 2828 C CA . SER A 1 370 ? -8.067 -4.154 -16.396 1.00 97.06 370 SER A CA 1
ATOM 2829 C C . SER A 1 370 ? -9.358 -3.656 -17.061 1.00 97.06 370 SER A C 1
ATOM 2831 O O . SER A 1 370 ? -10.451 -4.094 -16.705 1.00 97.06 370 SER A O 1
ATOM 2833 N N . GLY A 1 371 ? -9.256 -2.729 -18.022 1.00 97.38 371 GLY A N 1
ATOM 2834 C CA . GLY A 1 371 ? -10.411 -2.102 -18.663 1.00 97.38 371 GLY A CA 1
ATOM 2835 C C . GLY A 1 371 ? -11.090 -1.062 -17.772 1.00 97.38 371 GLY A C 1
ATOM 2836 O O . GLY A 1 371 ? -12.310 -0.981 -17.791 1.00 97.38 371 GLY A O 1
ATOM 2837 N N . ALA A 1 372 ? -10.303 -0.294 -17.010 1.00 97.62 372 ALA A N 1
ATOM 2838 C CA . ALA A 1 372 ? -10.699 0.786 -16.099 1.00 97.62 372 ALA A CA 1
ATOM 2839 C C . ALA A 1 372 ? -11.366 0.371 -14.768 1.00 97.62 372 ALA A C 1
ATOM 2841 O O . ALA A 1 372 ? -12.130 1.155 -14.187 1.00 97.62 372 ALA A O 1
ATOM 2842 N N . GLU A 1 373 ? -11.029 -0.817 -14.236 1.00 97.62 373 GLU A N 1
ATOM 2843 C CA . GLU A 1 373 ? -11.433 -1.236 -12.873 1.00 97.62 373 GLU A CA 1
ATOM 2844 C C . GLU A 1 373 ? -10.825 -0.315 -11.812 1.00 97.62 373 GLU A C 1
ATOM 2846 O O . GLU A 1 373 ? -11.436 -0.029 -10.781 1.00 97.62 373 GLU A O 1
ATOM 2851 N N . TYR A 1 374 ? -9.647 0.220 -12.116 1.00 98.62 374 TYR A N 1
ATOM 2852 C CA . TYR A 1 374 ? -8.992 1.254 -11.338 1.00 98.62 374 TYR A CA 1
ATOM 2853 C C . TYR A 1 374 ? -8.842 2.531 -12.163 1.00 98.62 374 TYR A C 1
ATOM 2855 O O . TYR A 1 374 ? -8.798 2.497 -13.395 1.00 98.62 374 TYR A O 1
ATOM 2863 N N . GLN A 1 375 ? -8.708 3.661 -11.478 1.00 98.69 375 GLN A N 1
ATOM 2864 C CA . GLN A 1 375 ? -8.276 4.925 -12.068 1.00 98.69 375 GLN A CA 1
ATOM 2865 C C . GLN A 1 375 ? -7.278 5.603 -11.131 1.00 98.69 375 GLN A C 1
ATOM 2867 O O . GLN A 1 375 ? -7.542 5.746 -9.939 1.00 98.69 375 GLN A O 1
ATOM 2872 N N . VAL A 1 376 ? -6.124 5.991 -11.664 1.00 98.88 376 VAL A N 1
ATOM 2873 C CA . VAL A 1 376 ? -5.017 6.585 -10.913 1.00 98.88 376 VAL A CA 1
ATOM 2874 C C . VAL A 1 376 ? -5.092 8.104 -11.014 1.00 98.88 376 VAL A C 1
ATOM 2876 O O . VAL A 1 376 ? -5.261 8.650 -12.106 1.00 98.88 376 VAL A O 1
ATOM 2879 N N . PHE A 1 377 ? -4.922 8.773 -9.877 1.00 98.81 377 PHE A N 1
ATOM 2880 C CA . PHE A 1 377 ? -4.885 10.224 -9.748 1.00 98.81 377 PHE A CA 1
ATOM 2881 C C . PHE A 1 377 ? -3.631 10.658 -8.994 1.00 98.81 377 PHE A C 1
ATOM 2883 O O . PHE A 1 377 ? -3.218 9.999 -8.036 1.00 98.81 377 PHE A O 1
ATOM 2890 N N . LEU A 1 378 ? -3.067 11.803 -9.379 1.00 98.75 378 LEU A N 1
ATOM 2891 C CA . LEU A 1 378 ? -2.132 12.522 -8.518 1.00 98.75 378 LEU A CA 1
ATOM 2892 C C . LEU A 1 378 ? -2.928 13.474 -7.627 1.00 98.75 378 LEU A C 1
ATOM 2894 O O . LEU A 1 378 ? -3.632 14.349 -8.128 1.00 98.75 378 LEU A O 1
ATOM 2898 N N . LEU A 1 379 ? -2.817 13.312 -6.311 1.00 97.75 379 LEU A N 1
ATOM 2899 C CA . LEU A 1 379 ? -3.435 14.202 -5.331 1.00 97.75 379 LEU A CA 1
ATOM 2900 C C . LEU A 1 379 ? -2.348 15.113 -4.748 1.00 97.75 379 LEU A C 1
ATOM 2902 O O . LEU A 1 379 ? -1.611 14.728 -3.837 1.00 97.75 379 LEU A O 1
ATOM 2906 N N . VAL A 1 380 ? -2.214 16.310 -5.320 1.00 96.94 380 VAL A N 1
ATOM 2907 C CA . VAL A 1 380 ? -1.068 17.203 -5.099 1.00 96.94 380 VAL A CA 1
ATOM 2908 C C . VAL A 1 380 ? -1.443 18.305 -4.115 1.00 96.94 380 VAL A C 1
ATOM 2910 O O . VAL A 1 380 ? -2.309 19.133 -4.392 1.00 96.94 380 VAL A O 1
ATOM 2913 N N . GLN A 1 381 ? -0.750 18.358 -2.981 1.00 95.31 381 GLN A N 1
ATOM 2914 C CA . GLN A 1 381 ? -0.869 19.474 -2.051 1.00 95.31 381 GLN A CA 1
ATOM 2915 C C . GLN A 1 381 ? -0.193 20.717 -2.644 1.00 95.31 381 GLN A C 1
ATOM 2917 O O . GLN A 1 381 ? 1.034 20.760 -2.780 1.00 95.31 381 GLN A O 1
ATOM 2922 N N . ALA A 1 382 ? -0.969 21.747 -2.956 1.00 93.38 382 ALA A N 1
ATOM 2923 C CA . ALA A 1 382 ? -0.449 23.079 -3.207 1.00 93.38 382 ALA A CA 1
ATOM 2924 C C . ALA A 1 382 ? 0.031 23.676 -1.878 1.00 93.38 382 ALA A C 1
ATOM 2926 O O . ALA A 1 382 ? -0.737 23.787 -0.924 1.00 93.38 382 ALA A O 1
ATOM 2927 N N . LYS A 1 383 ? 1.314 24.048 -1.808 1.00 88.56 383 LYS A N 1
ATOM 2928 C CA . LYS A 1 383 ? 1.870 24.761 -0.644 1.00 88.56 383 LYS A CA 1
ATOM 2929 C C . LYS A 1 383 ? 1.454 26.236 -0.584 1.00 88.56 383 LYS A C 1
ATOM 2931 O O . LYS A 1 383 ? 1.723 26.888 0.416 1.00 88.56 383 LYS A O 1
ATOM 2936 N N . ASP A 1 384 ? 0.833 26.746 -1.645 1.00 78.06 384 ASP A N 1
ATOM 2937 C CA . ASP A 1 384 ? 0.199 28.061 -1.660 1.00 78.06 384 ASP A CA 1
ATOM 2938 C C . ASP A 1 384 ? -1.187 27.976 -1.002 1.00 78.06 384 ASP A C 1
ATOM 2940 O O . ASP A 1 384 ? -2.052 27.213 -1.442 1.00 78.06 384 ASP A O 1
ATOM 2944 N N . ASP A 1 385 ? -1.393 28.769 0.050 1.00 74.31 385 ASP A N 1
ATOM 2945 C CA . ASP A 1 385 ? -2.659 28.830 0.783 1.00 74.31 385 ASP A CA 1
ATOM 2946 C C . ASP A 1 385 ? -3.791 29.459 -0.052 1.00 74.31 385 ASP A C 1
ATOM 2948 O O . ASP A 1 385 ? -4.962 29.179 0.199 1.00 74.31 385 ASP A O 1
ATOM 2952 N N . ASN A 1 386 ? -3.470 30.238 -1.091 1.00 77.31 386 ASN A N 1
ATOM 2953 C CA . ASN A 1 386 ? -4.441 30.880 -1.980 1.00 77.31 386 ASN A CA 1
ATOM 2954 C C . ASN A 1 386 ? -4.708 30.051 -3.245 1.00 77.31 386 ASN A C 1
ATOM 2956 O O . ASN A 1 386 ? -4.698 30.584 -4.357 1.00 77.31 386 ASN A O 1
ATOM 2960 N N . LEU A 1 387 ? -4.946 28.745 -3.093 1.00 83.00 387 LEU A N 1
ATOM 2961 C CA . LEU A 1 387 ? -5.259 27.868 -4.222 1.00 83.00 387 LEU A CA 1
ATOM 2962 C C . LEU A 1 387 ? -6.581 28.304 -4.896 1.00 83.00 387 LEU A C 1
ATOM 2964 O O . LEU A 1 387 ? -7.643 28.197 -4.276 1.00 83.00 387 LEU A O 1
ATOM 2968 N N . PRO A 1 388 ? -6.559 28.771 -6.160 1.00 81.88 388 PRO A N 1
ATOM 2969 C CA . PRO A 1 388 ? -7.768 29.201 -6.855 1.00 81.88 388 PRO A CA 1
ATOM 2970 C C . PRO A 1 388 ? -8.708 28.028 -7.140 1.00 81.88 388 PRO A C 1
ATOM 2972 O O . PRO A 1 388 ? -8.277 26.876 -7.226 1.00 81.88 388 PRO A O 1
ATOM 2975 N N . SER A 1 389 ? -9.989 28.317 -7.383 1.00 78.62 389 SER A N 1
ATOM 2976 C CA . SER A 1 389 ? -10.909 27.288 -7.869 1.00 78.62 389 SER A CA 1
ATOM 2977 C C . SER A 1 389 ? -10.436 26.734 -9.230 1.00 78.62 389 SER A C 1
ATOM 2979 O O . SER A 1 389 ? -9.911 27.493 -10.049 1.00 78.62 389 SER A O 1
ATOM 2981 N N . PRO A 1 390 ? -10.613 25.428 -9.512 1.00 75.75 390 PRO A N 1
ATOM 2982 C CA . PRO A 1 390 ? -10.136 24.834 -10.765 1.00 75.75 390 PRO A CA 1
ATOM 2983 C C . PRO A 1 390 ? -10.821 25.397 -12.021 1.00 75.75 390 PRO A C 1
ATOM 2985 O O . PRO A 1 390 ? -10.184 25.574 -13.058 1.00 75.75 390 PRO A O 1
ATOM 2988 N N . ALA A 1 391 ? -12.127 25.682 -11.941 1.00 65.06 391 ALA A N 1
ATOM 2989 C CA . ALA A 1 391 ? -12.972 26.033 -13.084 1.00 65.06 391 ALA A CA 1
ATOM 2990 C C . ALA A 1 391 ? -12.481 27.292 -13.828 1.00 65.06 391 ALA A C 1
ATOM 2992 O O . ALA A 1 391 ? -12.679 28.415 -13.371 1.00 65.06 391 ALA A O 1
ATOM 2993 N N . GLY A 1 392 ? -11.853 27.096 -14.995 1.00 63.97 392 GLY A N 1
ATOM 2994 C CA . GLY A 1 392 ? -11.421 28.175 -15.895 1.00 63.97 392 GLY A CA 1
ATOM 2995 C C . GLY A 1 392 ? -10.283 29.057 -15.362 1.00 63.97 392 GLY A C 1
ATOM 2996 O O . GLY A 1 392 ? -9.986 30.092 -15.958 1.00 63.97 392 GLY A O 1
ATOM 2997 N N . SER A 1 393 ? -9.640 28.672 -14.256 1.00 79.62 393 SER A N 1
ATOM 2998 C CA . SER A 1 393 ? -8.602 29.482 -13.620 1.00 79.62 393 SER A CA 1
ATOM 2999 C C . SER A 1 393 ? -7.245 29.286 -14.292 1.00 79.62 393 SER A C 1
ATOM 3001 O O . SER A 1 393 ? -6.603 28.243 -14.159 1.00 79.62 393 SER A O 1
ATOM 3003 N N . ALA A 1 394 ? -6.759 30.331 -14.969 1.00 84.94 394 ALA A N 1
ATOM 3004 C CA . ALA A 1 394 ? -5.390 30.365 -15.484 1.00 84.94 394 ALA A CA 1
ATOM 3005 C C . ALA A 1 394 ? -4.356 30.161 -14.361 1.00 84.94 394 ALA A C 1
ATOM 3007 O O . ALA A 1 394 ? -3.348 29.497 -14.568 1.00 84.94 394 ALA A O 1
ATOM 3008 N N . ALA A 1 395 ? -4.634 30.671 -13.157 1.00 85.12 395 ALA A N 1
ATOM 3009 C CA . ALA A 1 395 ? -3.744 30.540 -12.008 1.00 85.12 395 ALA A CA 1
ATOM 3010 C C . ALA A 1 395 ? -3.663 29.095 -11.476 1.00 85.12 395 ALA A C 1
ATOM 3012 O O . ALA A 1 395 ? -2.568 28.639 -11.158 1.00 85.12 395 ALA A O 1
ATOM 3013 N N . TYR A 1 396 ? -4.777 28.347 -11.456 1.00 90.38 396 TYR A N 1
ATOM 3014 C CA . TYR A 1 396 ? -4.761 26.915 -11.118 1.00 90.38 396 TYR A CA 1
ATOM 3015 C C . TYR A 1 396 ? -3.885 26.130 -12.104 1.00 90.38 396 TYR A C 1
ATOM 3017 O O . TYR A 1 396 ? -3.015 25.361 -11.696 1.00 90.38 396 TYR A O 1
ATOM 3025 N N . ASN A 1 397 ? -4.064 26.384 -13.405 1.00 90.56 397 ASN A N 1
ATOM 3026 C CA . ASN A 1 397 ? -3.285 25.725 -14.454 1.00 90.56 397 ASN A CA 1
ATOM 3027 C C . ASN A 1 397 ? -1.793 26.065 -14.374 1.00 90.56 397 ASN A C 1
ATOM 3029 O O . ASN A 1 397 ? -0.968 25.181 -14.580 1.00 90.56 397 ASN A O 1
ATOM 3033 N N . THR A 1 398 ? -1.432 27.301 -14.018 1.00 91.94 398 THR A N 1
ATOM 3034 C CA . THR A 1 398 ? -0.030 27.680 -13.789 1.00 91.94 398 THR A CA 1
ATOM 3035 C C . THR A 1 398 ? 0.597 26.869 -12.654 1.00 91.94 398 THR A C 1
ATOM 3037 O O . THR A 1 398 ? 1.704 26.358 -12.816 1.00 91.94 398 THR A O 1
ATOM 3040 N N . ILE A 1 399 ? -0.101 26.709 -11.521 1.00 92.12 399 ILE A N 1
ATOM 3041 C CA . ILE A 1 399 ? 0.399 25.904 -10.391 1.00 92.12 399 ILE A CA 1
ATOM 3042 C C . ILE A 1 399 ? 0.552 24.441 -10.814 1.00 92.12 399 ILE A C 1
ATOM 3044 O O . ILE A 1 399 ? 1.592 23.837 -10.554 1.00 92.12 399 ILE A O 1
ATOM 3048 N N . LEU A 1 400 ? -0.451 23.886 -11.499 1.00 93.75 400 LEU A N 1
ATOM 3049 C CA . LEU A 1 400 ? -0.423 22.516 -12.006 1.00 93.75 400 LEU A CA 1
ATOM 3050 C C . LEU A 1 400 ? 0.778 22.281 -12.934 1.00 93.75 400 LEU A C 1
ATOM 3052 O O . LEU A 1 400 ? 1.548 21.349 -12.713 1.00 93.75 400 LEU A O 1
ATOM 3056 N N . GLN A 1 401 ? 0.967 23.153 -13.927 1.00 94.56 401 GLN A N 1
ATOM 3057 C CA . GLN A 1 401 ? 2.043 23.043 -14.914 1.00 94.56 401 GLN A CA 1
ATOM 3058 C C . GLN A 1 401 ? 3.436 23.190 -14.302 1.00 94.56 401 GLN A C 1
ATOM 3060 O O . GLN A 1 401 ? 4.373 22.542 -14.757 1.00 94.56 401 GLN A O 1
ATOM 3065 N N . ALA A 1 402 ? 3.574 24.015 -13.262 1.00 94.44 402 ALA A N 1
ATOM 3066 C CA . ALA A 1 402 ? 4.833 24.172 -12.540 1.00 94.44 402 ALA A CA 1
ATOM 3067 C C . ALA A 1 402 ? 5.144 22.990 -11.603 1.00 94.44 402 ALA A C 1
ATOM 3069 O O . ALA A 1 402 ? 6.308 22.763 -11.281 1.00 94.44 402 ALA A O 1
ATOM 3070 N N . SER A 1 403 ? 4.119 22.260 -11.154 1.00 95.56 403 SER A N 1
ATOM 3071 C CA . SER A 1 403 ? 4.238 21.252 -10.092 1.00 95.56 403 SER A CA 1
ATOM 3072 C C . SER A 1 403 ? 4.268 19.808 -10.593 1.00 95.56 403 SER A C 1
ATOM 3074 O O . SER A 1 403 ? 4.688 18.922 -9.852 1.00 95.56 403 SER A O 1
ATOM 3076 N N . VAL A 1 404 ? 3.753 19.536 -11.796 1.00 97.69 404 VAL A N 1
ATOM 3077 C CA . VAL A 1 404 ? 3.505 18.170 -12.282 1.00 97.69 404 VAL A CA 1
ATOM 3078 C C . VAL A 1 404 ? 4.008 17.995 -13.719 1.00 97.69 404 VAL A C 1
ATOM 3080 O O . VAL A 1 404 ? 3.708 18.842 -14.569 1.00 97.69 404 VAL A O 1
ATOM 3083 N N . PRO A 1 405 ? 4.719 16.887 -14.029 1.00 98.06 405 PRO A N 1
ATOM 3084 C CA . PRO A 1 405 ? 5.119 16.554 -15.395 1.00 98.06 405 PRO A CA 1
ATOM 3085 C C . PRO A 1 405 ? 3.938 16.589 -16.368 1.00 98.06 405 PRO A C 1
ATOM 3087 O O . PRO A 1 405 ? 2.845 16.134 -16.026 1.00 98.06 405 PRO A O 1
ATOM 3090 N N . ALA A 1 406 ? 4.174 17.095 -17.583 1.00 97.50 406 ALA A N 1
ATOM 3091 C CA . ALA A 1 406 ? 3.146 17.290 -18.608 1.00 97.50 406 ALA A CA 1
ATOM 3092 C C . ALA A 1 406 ? 2.259 16.052 -18.815 1.00 97.50 406 ALA A C 1
ATOM 3094 O O . ALA A 1 406 ? 1.034 16.172 -18.853 1.00 97.50 406 ALA A O 1
ATOM 3095 N N . GLU A 1 407 ? 2.865 14.864 -18.814 1.00 97.88 407 GLU A N 1
ATOM 3096 C CA . GLU A 1 407 ? 2.177 13.599 -19.067 1.00 97.88 407 GLU A CA 1
ATOM 3097 C C . GLU A 1 407 ? 1.095 13.223 -18.026 1.00 97.88 407 GLU A C 1
ATOM 3099 O O . GLU A 1 407 ? 0.196 12.430 -18.312 1.00 97.88 407 GLU A O 1
ATOM 3104 N N . PHE A 1 408 ? 1.132 13.808 -16.819 1.00 98.50 408 PHE A N 1
ATOM 3105 C CA . PHE A 1 408 ? 0.206 13.489 -15.719 1.00 98.50 408 PHE A CA 1
ATOM 3106 C C . PHE A 1 408 ? -0.742 14.635 -15.335 1.00 98.50 408 PHE A C 1
ATOM 3108 O O . PHE A 1 408 ? -1.555 14.486 -14.415 1.00 98.50 408 PHE A O 1
ATOM 3115 N N . GLN A 1 409 ? -0.682 15.783 -16.015 1.00 96.88 409 GLN A N 1
ATOM 3116 C CA . GLN A 1 409 ? -1.464 16.966 -15.629 1.00 96.88 409 GLN A CA 1
ATOM 3117 C C . GLN A 1 409 ? -2.980 16.700 -15.662 1.00 96.88 409 GLN A C 1
ATOM 3119 O O . GLN A 1 409 ? -3.679 17.025 -14.704 1.00 96.88 409 GLN A O 1
ATOM 3124 N N . ASN A 1 410 ? -3.478 15.993 -16.682 1.00 95.88 410 ASN A N 1
ATOM 3125 C CA . ASN A 1 410 ? -4.909 15.692 -16.856 1.00 95.88 410 ASN A CA 1
ATOM 3126 C C . ASN A 1 410 ? -5.460 14.577 -15.942 1.00 95.88 410 ASN A C 1
ATOM 3128 O O . ASN A 1 410 ? -6.634 14.217 -16.030 1.00 95.88 410 ASN A O 1
ATOM 3132 N N . MET A 1 411 ? -4.638 14.029 -15.046 1.00 97.44 411 MET A N 1
ATOM 3133 C CA . MET A 1 411 ? -5.062 13.114 -13.975 1.00 97.44 411 MET A CA 1
ATOM 3134 C C . MET A 1 411 ? -4.754 13.665 -12.577 1.00 97.44 411 MET A C 1
ATOM 3136 O O . MET A 1 411 ? -4.747 12.921 -11.596 1.00 97.44 411 MET A O 1
ATOM 3140 N N . THR A 1 412 ? -4.474 14.964 -12.477 1.00 97.81 412 THR A N 1
ATOM 3141 C CA . THR A 1 412 ? -4.080 15.611 -11.227 1.00 97.81 412 THR A CA 1
ATOM 3142 C C . THR A 1 412 ? -5.225 16.398 -10.601 1.00 97.81 412 THR A C 1
ATOM 3144 O O . THR A 1 412 ? -5.915 17.167 -11.269 1.00 97.81 412 THR A O 1
ATOM 3147 N N . VAL A 1 413 ? -5.364 16.275 -9.282 1.00 96.25 413 VAL A N 1
ATOM 3148 C CA . VAL A 1 413 ? -6.230 17.110 -8.447 1.00 96.25 413 VAL A CA 1
ATOM 3149 C C . VAL A 1 413 ? -5.363 17.861 -7.437 1.00 96.25 413 VAL A C 1
ATOM 3151 O O . VAL A 1 413 ? -4.666 17.238 -6.632 1.00 96.25 413 VAL A O 1
ATOM 3154 N N . LEU A 1 414 ? -5.391 19.197 -7.483 1.00 95.56 414 LEU A N 1
ATOM 3155 C CA . LEU A 1 414 ? -4.729 20.044 -6.488 1.00 95.56 414 LEU A CA 1
ATOM 3156 C C . LEU A 1 414 ? -5.640 20.249 -5.269 1.00 95.56 414 LEU A C 1
ATOM 3158 O O . LEU A 1 414 ? -6.857 20.367 -5.409 1.00 95.56 414 LEU A O 1
ATOM 3162 N N . TRP A 1 415 ? -5.045 20.354 -4.084 1.00 93.69 415 TRP A N 1
ATOM 3163 C CA . TRP A 1 415 ? -5.729 20.720 -2.836 1.00 93.69 415 TRP A CA 1
ATOM 3164 C C . TRP A 1 415 ? -4.805 21.553 -1.936 1.00 93.69 415 TRP A C 1
ATOM 3166 O O . TRP A 1 415 ? -3.589 21.498 -2.108 1.00 93.69 415 TRP A O 1
ATOM 3176 N N . SER A 1 416 ? -5.339 22.305 -0.970 1.00 92.38 416 SER A N 1
ATOM 3177 C CA . SER A 1 416 ? -4.529 23.059 0.008 1.00 92.38 416 SER A CA 1
ATOM 3178 C C . SER A 1 416 ? -5.001 22.873 1.454 1.00 92.38 416 SER A C 1
ATOM 3180 O O . SER A 1 416 ? -6.155 22.516 1.709 1.00 92.38 416 SER A O 1
ATOM 3182 N N . ASP A 1 417 ? -4.118 23.150 2.421 1.00 90.81 417 ASP A N 1
ATOM 3183 C CA . ASP A 1 417 ? -4.464 23.107 3.852 1.00 90.81 417 ASP A CA 1
ATOM 3184 C C . ASP A 1 417 ? -5.544 24.148 4.191 1.00 90.81 417 ASP A C 1
ATOM 3186 O O . ASP A 1 417 ? -6.422 23.886 5.010 1.00 90.81 417 ASP A O 1
ATOM 3190 N N . ALA A 1 418 ? -5.530 25.310 3.527 1.00 90.69 418 ALA A N 1
ATOM 3191 C CA . ALA A 1 418 ? -6.561 26.336 3.677 1.00 90.69 418 ALA A CA 1
ATOM 3192 C C . ALA A 1 418 ? -7.961 25.810 3.314 1.00 90.69 418 ALA A C 1
ATOM 3194 O O . ALA A 1 418 ? -8.899 25.986 4.091 1.00 90.69 418 ALA A O 1
ATOM 3195 N N . GLN A 1 419 ? -8.090 25.080 2.199 1.00 91.75 419 GLN A N 1
ATOM 3196 C CA . GLN A 1 419 ? -9.355 24.446 1.811 1.00 91.75 419 GLN A CA 1
ATOM 3197 C C . GLN A 1 419 ? -9.811 23.398 2.835 1.00 91.75 419 GLN A C 1
ATOM 3199 O O . GLN A 1 419 ? -11.005 23.262 3.093 1.00 91.75 419 GLN A O 1
ATOM 3204 N N . MET A 1 420 ? -8.876 22.648 3.431 1.00 94.25 420 MET A N 1
ATOM 3205 C CA . MET A 1 420 ? -9.219 21.644 4.445 1.00 94.25 420 MET A CA 1
ATOM 3206 C C . MET A 1 420 ? -9.651 22.293 5.765 1.00 94.25 420 MET A C 1
ATOM 3208 O O . MET A 1 420 ? -10.550 21.779 6.429 1.00 94.25 420 MET A O 1
ATOM 3212 N N . LYS A 1 421 ? -9.064 23.436 6.135 1.00 93.56 421 LYS A N 1
ATOM 3213 C CA . LYS A 1 421 ? -9.481 24.246 7.293 1.00 93.56 421 LYS A CA 1
ATOM 3214 C C . LYS A 1 421 ? -10.866 24.851 7.104 1.00 93.56 421 LYS A C 1
ATOM 3216 O O . LYS A 1 421 ? -11.661 24.834 8.037 1.00 93.56 421 LYS A O 1
ATOM 3221 N N . GLU A 1 422 ? -11.167 25.337 5.903 1.00 93.88 422 GLU A N 1
ATOM 3222 C CA . GLU A 1 422 ? -12.497 25.848 5.562 1.00 93.88 422 GLU A CA 1
ATOM 3223 C C . GLU A 1 422 ? -13.558 24.739 5.600 1.00 93.88 422 GLU A C 1
ATOM 3225 O O . GLU A 1 422 ? -14.644 24.937 6.140 1.00 93.88 422 GLU A O 1
ATOM 3230 N N . LEU A 1 423 ? -13.232 23.557 5.069 1.00 95.31 423 LEU A N 1
ATOM 3231 C CA . LEU A 1 423 ? -14.153 22.423 5.023 1.00 95.31 423 LEU A CA 1
ATOM 3232 C C . LEU A 1 423 ? -14.428 21.808 6.403 1.00 95.31 423 LEU A C 1
ATOM 3234 O O . LEU A 1 423 ? -15.539 21.343 6.653 1.00 95.31 423 LEU A O 1
ATOM 3238 N N . TYR A 1 424 ? -13.433 21.795 7.291 1.00 96.75 424 TYR A N 1
ATOM 3239 C CA . TYR A 1 424 ? -13.523 21.184 8.619 1.00 96.75 424 TYR A CA 1
ATOM 3240 C C . TYR A 1 424 ? -13.203 22.195 9.734 1.00 96.75 424 TYR A C 1
ATOM 3242 O O . TYR A 1 424 ? -12.201 22.043 10.438 1.00 96.75 424 TYR A O 1
ATOM 3250 N N . PRO A 1 425 ? -14.055 23.216 9.944 1.00 96.44 425 PRO A N 1
ATOM 3251 C CA . PRO A 1 425 ? -13.764 24.329 10.852 1.00 96.44 425 PRO A CA 1
ATOM 3252 C C . PRO A 1 425 ? -13.820 23.953 12.340 1.00 96.44 425 PRO A C 1
ATOM 3254 O O . PRO A 1 425 ? -13.365 24.722 13.182 1.00 96.44 425 PRO A O 1
ATOM 3257 N N . LEU A 1 426 ? -14.399 22.794 12.680 1.00 96.75 426 LEU A N 1
ATOM 3258 C CA . LEU A 1 426 ? -14.457 22.288 14.057 1.00 96.75 426 LEU A CA 1
ATOM 3259 C C . LEU A 1 426 ? -13.205 21.498 14.463 1.00 96.75 426 LEU A C 1
ATOM 3261 O O . LEU A 1 426 ? -13.036 21.198 15.642 1.00 96.75 426 LEU A O 1
ATOM 3265 N N . ILE A 1 427 ? -12.328 21.168 13.511 1.00 95.62 427 ILE A N 1
ATOM 3266 C CA . ILE A 1 427 ? -11.010 20.609 13.815 1.00 95.62 427 ILE A CA 1
ATOM 3267 C C . ILE A 1 427 ? -10.083 21.777 14.173 1.00 95.62 427 ILE A C 1
ATOM 3269 O O . ILE A 1 427 ? -10.025 22.742 13.404 1.00 95.62 427 ILE A O 1
ATOM 3273 N N . PRO A 1 428 ? -9.331 21.715 15.290 1.00 94.00 428 PRO A N 1
ATOM 3274 C CA . PRO A 1 428 ? -8.401 22.779 15.649 1.00 94.00 428 PRO A CA 1
ATOM 3275 C C . PRO A 1 428 ? -7.428 23.096 14.502 1.00 94.00 428 PRO A C 1
ATOM 3277 O O . PRO A 1 428 ? -6.824 22.202 13.900 1.00 94.00 428 PRO A O 1
ATOM 3280 N N . ALA A 1 429 ? -7.293 24.379 14.163 1.00 91.00 429 ALA A N 1
ATOM 3281 C CA . ALA A 1 429 ? -6.567 24.812 12.970 1.00 91.00 429 ALA A CA 1
ATOM 3282 C C . ALA A 1 429 ? -5.075 24.433 13.004 1.00 91.00 429 ALA A C 1
ATOM 3284 O O . ALA A 1 429 ? -4.460 24.255 11.952 1.00 91.00 429 ALA A O 1
ATOM 3285 N N . GLU A 1 430 ? -4.504 24.293 14.200 1.00 91.19 430 GLU A N 1
ATOM 3286 C CA . GLU A 1 430 ? -3.128 23.874 14.441 1.00 91.19 430 GLU A CA 1
ATOM 3287 C C . GLU A 1 430 ? -2.868 22.409 14.063 1.00 91.19 430 GLU A C 1
ATOM 3289 O O . GLU A 1 430 ? -1.754 22.088 13.650 1.00 91.19 430 GLU A O 1
ATOM 3294 N N . VAL A 1 431 ? -3.889 21.544 14.123 1.00 91.25 431 VAL A N 1
ATOM 3295 C CA . VAL A 1 431 ? -3.770 20.116 13.768 1.00 91.25 431 VAL A CA 1
ATOM 3296 C C . VAL A 1 431 ? -4.320 19.786 12.383 1.00 91.25 431 VAL A C 1
ATOM 3298 O O . VAL A 1 431 ? -4.087 18.696 11.857 1.00 91.25 431 VAL A O 1
ATOM 3301 N N . ASN A 1 432 ? -4.991 20.744 11.740 1.00 89.50 432 ASN A N 1
ATOM 3302 C CA . ASN A 1 432 ? -5.427 20.657 10.348 1.00 89.50 432 ASN A CA 1
ATOM 3303 C C . ASN A 1 432 ? -4.248 20.941 9.396 1.00 89.50 432 ASN A C 1
ATOM 3305 O O . ASN A 1 432 ? -4.137 21.999 8.773 1.00 89.50 432 ASN A O 1
ATOM 3309 N N . ASN A 1 433 ? -3.305 20.001 9.378 1.00 88.00 433 ASN A N 1
ATOM 3310 C CA . ASN A 1 433 ? -2.079 20.028 8.589 1.00 88.00 433 ASN A CA 1
ATOM 3311 C C . ASN A 1 433 ? -1.775 18.627 8.029 1.00 88.00 433 ASN A C 1
ATOM 3313 O O . ASN A 1 433 ? -2.311 17.623 8.500 1.00 88.00 433 ASN A O 1
ATOM 3317 N N . VAL A 1 434 ? -0.875 18.536 7.048 1.00 82.38 434 VAL A N 1
ATOM 3318 C CA . VAL A 1 434 ? -0.550 17.261 6.378 1.00 82.38 434 VAL A CA 1
ATOM 3319 C C . VAL A 1 434 ? -0.002 16.168 7.309 1.00 82.38 434 VAL A C 1
ATOM 3321 O O . VAL A 1 434 ? -0.115 14.993 6.978 1.00 82.38 434 VAL A O 1
ATOM 3324 N N . HIS A 1 435 ? 0.575 16.506 8.465 1.00 82.25 435 HIS A N 1
ATOM 3325 C CA . HIS A 1 435 ? 1.133 15.511 9.384 1.00 82.25 435 HIS A CA 1
ATOM 3326 C C . HIS A 1 435 ? 0.041 14.846 10.230 1.00 82.25 435 HIS A C 1
ATOM 3328 O O . HIS A 1 435 ? 0.004 13.622 10.352 1.00 82.25 435 HIS A O 1
ATOM 3334 N N . GLN A 1 436 ? -0.886 15.633 10.773 1.00 89.94 436 GLN A N 1
ATOM 3335 C CA . GLN A 1 436 ? -1.926 15.133 11.679 1.00 89.94 436 GLN A CA 1
ATOM 3336 C C . GLN A 1 436 ? -3.257 14.849 10.979 1.00 89.94 436 GLN A C 1
ATOM 3338 O O . GLN A 1 436 ? -3.988 13.975 11.420 1.00 89.94 436 GLN A O 1
ATOM 3343 N N . SER A 1 437 ? -3.533 15.493 9.845 1.00 93.50 437 SER A N 1
ATOM 3344 C CA . SER A 1 437 ? -4.837 15.474 9.168 1.00 93.50 437 SER A CA 1
ATOM 3345 C C . SER A 1 437 ? -4.761 15.018 7.705 1.00 93.50 437 SER A C 1
ATOM 3347 O O . SER A 1 437 ? -5.561 15.414 6.859 1.00 93.50 437 SER A O 1
ATOM 3349 N N . GLN A 1 438 ? -3.796 14.161 7.369 1.00 92.62 438 GLN A N 1
ATOM 3350 C CA . GLN A 1 438 ? -3.490 13.809 5.976 1.00 92.62 438 GLN A CA 1
ATOM 3351 C C . GLN A 1 438 ? -4.669 13.204 5.184 1.00 92.62 438 GLN A C 1
ATOM 3353 O O . GLN A 1 438 ? -4.754 13.384 3.966 1.00 92.62 438 GLN A O 1
ATOM 3358 N N . TRP A 1 439 ? -5.606 12.539 5.872 1.00 96.81 439 TRP A N 1
ATOM 3359 C CA . TRP A 1 439 ? -6.801 11.926 5.280 1.00 96.81 439 TRP A CA 1
ATOM 3360 C C . TRP A 1 439 ? -7.884 12.918 4.851 1.00 96.81 439 TRP A C 1
ATOM 3362 O O . TRP A 1 439 ? -8.732 12.545 4.041 1.00 96.81 439 TRP A O 1
ATOM 3372 N N . LEU A 1 440 ? -7.856 14.172 5.319 1.00 96.69 440 LEU A N 1
ATOM 3373 C CA . LEU A 1 440 ? -8.880 15.160 4.957 1.00 96.69 440 LEU A CA 1
ATOM 3374 C C . LEU A 1 440 ? -8.934 15.390 3.439 1.00 96.69 440 LEU A C 1
ATOM 3376 O O . LEU A 1 440 ? -10.022 15.462 2.866 1.00 96.69 440 LEU A O 1
ATOM 3380 N N . SER A 1 441 ? -7.770 15.404 2.782 1.00 95.88 441 SER A N 1
ATOM 3381 C CA . SER A 1 441 ? -7.652 15.527 1.323 1.00 95.88 441 SER A CA 1
ATOM 3382 C C . SER A 1 441 ? -8.270 14.335 0.578 1.00 95.88 441 SER A C 1
ATOM 3384 O O . SER A 1 441 ? -8.998 14.518 -0.397 1.00 95.88 441 SER A O 1
ATOM 3386 N N . VAL A 1 442 ? -8.053 13.112 1.071 1.00 97.75 442 VAL A N 1
ATOM 3387 C CA . VAL A 1 442 ? -8.625 11.879 0.506 1.00 97.75 442 VAL A CA 1
ATOM 3388 C C . VAL A 1 442 ? -10.141 11.834 0.709 1.00 97.75 442 VAL A C 1
ATOM 3390 O O . VAL A 1 442 ? -10.878 11.487 -0.213 1.00 97.75 442 VAL A O 1
ATOM 3393 N N . GLN A 1 443 ? -10.624 12.244 1.884 1.00 97.00 443 GLN A N 1
ATOM 3394 C CA . GLN A 1 443 ? -12.055 12.378 2.158 1.00 97.00 443 GLN A CA 1
ATOM 3395 C C . GLN A 1 443 ? -12.705 13.392 1.218 1.00 97.00 443 GLN A C 1
ATOM 3397 O O . GLN A 1 443 ? -13.739 13.093 0.625 1.00 97.00 443 GLN A O 1
ATOM 3402 N N . LYS A 1 444 ? -12.092 14.572 1.043 1.00 96.31 444 LYS A N 1
ATOM 3403 C CA . LYS A 1 444 ? -12.592 15.588 0.111 1.00 96.31 444 LYS A CA 1
ATOM 3404 C C . LYS A 1 444 ? -12.631 15.055 -1.318 1.00 96.31 444 LYS A C 1
ATOM 3406 O O . LYS A 1 444 ? -13.658 15.192 -1.976 1.00 96.31 444 LYS A O 1
ATOM 3411 N N . PHE A 1 445 ? -11.566 14.387 -1.765 1.00 98.06 445 PHE A N 1
ATOM 3412 C CA . PHE A 1 445 ? -11.542 13.748 -3.080 1.00 98.06 445 PHE A CA 1
ATOM 3413 C C . PHE A 1 445 ? -12.720 12.781 -3.254 1.00 98.06 445 PHE A C 1
ATOM 3415 O O . PHE A 1 445 ? -13.400 12.836 -4.276 1.00 98.06 445 PHE A O 1
ATOM 3422 N N . ALA A 1 446 ? -12.995 11.932 -2.258 1.00 97.88 446 ALA A N 1
ATOM 3423 C CA . ALA A 1 446 ? -14.100 10.977 -2.311 1.00 97.88 446 ALA A CA 1
ATOM 3424 C C . ALA A 1 446 ? -15.483 11.646 -2.363 1.00 97.88 446 ALA A C 1
ATOM 3426 O O . ALA A 1 446 ? -16.348 11.169 -3.098 1.00 97.88 446 ALA A O 1
ATOM 3427 N N . GLN A 1 447 ? -15.679 12.767 -1.656 1.00 97.12 447 GLN A N 1
ATOM 3428 C CA . GLN A 1 447 ? -16.913 13.558 -1.757 1.00 97.12 447 GLN A CA 1
ATOM 3429 C C . GLN A 1 447 ? -17.092 14.169 -3.156 1.00 97.12 447 GLN A C 1
ATOM 3431 O O . GLN A 1 447 ? -18.195 14.154 -3.698 1.00 97.12 447 GLN A O 1
ATOM 3436 N N . ASP A 1 448 ? -16.010 14.661 -3.763 1.00 95.50 448 ASP A N 1
ATOM 3437 C CA . ASP A 1 448 ? -16.047 15.266 -5.102 1.00 95.50 448 ASP A CA 1
ATOM 3438 C C . ASP A 1 448 ? -16.148 14.223 -6.228 1.00 95.50 448 ASP A C 1
ATOM 3440 O O . ASP A 1 448 ? -16.624 14.520 -7.322 1.00 95.50 448 ASP A O 1
ATOM 3444 N N . HIS A 1 449 ? -15.704 12.991 -5.968 1.00 95.19 449 HIS A N 1
ATOM 3445 C CA . HIS A 1 449 ? -15.651 11.896 -6.936 1.00 95.19 449 HIS A CA 1
ATOM 3446 C C . HIS A 1 449 ? -16.367 10.651 -6.386 1.00 95.19 449 HIS A C 1
ATOM 3448 O O . HIS A 1 449 ? -15.722 9.617 -6.189 1.00 95.19 449 HIS A O 1
ATOM 3454 N N . PRO A 1 450 ? -17.697 10.691 -6.168 1.00 94.75 450 PRO A N 1
ATOM 3455 C CA . PRO A 1 450 ? -18.437 9.636 -5.464 1.00 94.75 450 PRO A CA 1
ATOM 3456 C C . PRO A 1 450 ? -18.662 8.356 -6.289 1.00 94.75 450 PRO A C 1
ATOM 3458 O O . PRO A 1 450 ? -19.278 7.416 -5.797 1.00 94.75 450 PRO A O 1
ATOM 3461 N N . LYS A 1 451 ? -18.176 8.318 -7.536 1.00 93.25 451 LYS A N 1
ATOM 3462 C CA . LYS A 1 451 ? -18.341 7.221 -8.510 1.00 93.25 451 LYS A CA 1
ATOM 3463 C C . LYS A 1 451 ? -17.456 5.989 -8.262 1.00 93.25 451 LYS A C 1
ATOM 3465 O O . LYS A 1 451 ? -17.417 5.098 -9.106 1.00 93.25 451 LYS A O 1
ATOM 3470 N N . PHE A 1 452 ? -16.671 5.984 -7.188 1.00 97.31 452 PHE A N 1
ATOM 3471 C CA . PHE A 1 452 ? -15.789 4.878 -6.824 1.00 97.31 452 PHE A CA 1
ATOM 3472 C C . PHE A 1 452 ? -16.301 4.222 -5.544 1.00 97.31 452 PHE A C 1
ATOM 3474 O O . PHE A 1 452 ? -16.699 4.912 -4.607 1.00 97.31 452 PHE A O 1
ATOM 3481 N N . ASP A 1 453 ? -16.238 2.897 -5.477 1.00 97.62 453 ASP A N 1
ATOM 3482 C CA . ASP A 1 453 ? -16.613 2.149 -4.272 1.00 97.62 453 ASP A CA 1
ATOM 3483 C C . ASP A 1 453 ? -15.461 2.100 -3.264 1.00 97.62 453 ASP A C 1
ATOM 3485 O O . ASP A 1 453 ? -15.675 1.954 -2.056 1.00 97.62 453 ASP A O 1
ATOM 3489 N N . HIS A 1 454 ? -14.228 2.234 -3.761 1.00 98.50 454 HIS A N 1
ATOM 3490 C CA . HIS A 1 454 ? -13.006 2.155 -2.976 1.00 98.50 454 HIS A CA 1
ATOM 3491 C C . HIS A 1 454 ? -11.982 3.212 -3.392 1.00 98.50 454 HIS A C 1
ATOM 3493 O O . HIS A 1 454 ? -11.916 3.642 -4.544 1.00 98.50 454 HIS A O 1
ATOM 3499 N N . TYR A 1 455 ? -11.138 3.589 -2.437 1.00 98.75 455 TYR A N 1
ATOM 3500 C CA . TYR A 1 455 ? -10.086 4.582 -2.593 1.00 98.75 455 TYR A CA 1
ATOM 3501 C C . TYR A 1 455 ? -8.812 4.036 -1.962 1.00 98.75 455 TYR A C 1
ATOM 3503 O O . TYR A 1 455 ? -8.778 3.715 -0.773 1.00 98.75 455 TYR A O 1
ATOM 3511 N N . PHE A 1 456 ? -7.764 3.902 -2.759 1.00 98.44 456 PHE A N 1
ATOM 3512 C CA . PHE A 1 456 ? -6.459 3.444 -2.323 1.00 98.44 456 PHE A CA 1
ATOM 3513 C C . PHE A 1 456 ? -5.542 4.650 -2.155 1.00 98.44 456 PHE A C 1
ATOM 3515 O O . PHE A 1 456 ? -5.196 5.310 -3.131 1.00 98.44 456 PHE A O 1
ATOM 3522 N N . ASN A 1 457 ? -5.152 4.946 -0.921 1.00 97.94 457 ASN A N 1
ATOM 3523 C CA . ASN A 1 457 ? -4.146 5.952 -0.628 1.00 97.94 457 ASN A CA 1
ATOM 3524 C C . ASN A 1 457 ? -2.757 5.343 -0.853 1.00 97.94 457 ASN A C 1
ATOM 3526 O O . ASN A 1 457 ? -2.360 4.434 -0.124 1.00 97.94 457 ASN A O 1
ATOM 3530 N N . TRP A 1 458 ? -2.047 5.821 -1.873 1.00 97.50 458 TRP A N 1
ATOM 3531 C CA . TRP A 1 458 ? -0.751 5.300 -2.301 1.00 97.50 458 TRP A CA 1
ATOM 3532 C C . TRP A 1 458 ? 0.362 6.296 -1.964 1.00 97.50 458 TRP A C 1
ATOM 3534 O O . TRP A 1 458 ? 0.345 7.449 -2.402 1.00 97.50 458 TRP A O 1
ATOM 3544 N N . GLU A 1 459 ? 1.341 5.854 -1.177 1.00 95.25 459 GLU A N 1
ATOM 3545 C CA . GLU A 1 459 ? 2.492 6.684 -0.802 1.00 95.25 459 GLU A CA 1
ATOM 3546 C C . GLU A 1 459 ? 3.512 6.764 -1.947 1.00 95.25 459 GLU A C 1
ATOM 3548 O O . GLU A 1 459 ? 3.898 5.749 -2.531 1.00 95.25 459 GLU A O 1
ATOM 3553 N N . PHE A 1 460 ? 3.930 7.986 -2.289 1.00 95.56 460 PHE A N 1
ATOM 3554 C CA . PHE A 1 460 ? 4.788 8.277 -3.446 1.00 95.56 460 PHE A CA 1
ATOM 3555 C C . PHE A 1 460 ? 6.163 7.596 -3.375 1.00 95.56 460 PHE A C 1
ATOM 3557 O O . PHE A 1 460 ? 6.725 7.199 -4.395 1.00 95.56 460 PHE A O 1
ATOM 3564 N N . ASP A 1 461 ? 6.690 7.423 -2.166 1.00 95.12 461 ASP A N 1
ATOM 3565 C CA . ASP A 1 461 ? 7.970 6.783 -1.858 1.00 95.12 461 ASP A CA 1
ATOM 3566 C C . ASP A 1 461 ? 7.857 5.266 -1.632 1.00 95.12 461 ASP A C 1
ATOM 3568 O O . ASP A 1 461 ? 8.780 4.634 -1.118 1.00 95.12 461 ASP A O 1
ATOM 3572 N N . THR A 1 462 ? 6.747 4.647 -2.041 1.00 96.69 462 THR A N 1
ATOM 3573 C CA . THR A 1 462 ? 6.627 3.187 -2.135 1.00 96.69 462 THR A CA 1
ATOM 3574 C C . THR A 1 462 ? 7.058 2.695 -3.517 1.00 96.69 462 THR A C 1
ATOM 3576 O O . THR A 1 462 ? 6.747 3.310 -4.543 1.00 96.69 462 THR A O 1
ATOM 3579 N N . ARG A 1 463 ? 7.731 1.542 -3.570 1.00 96.94 463 ARG A N 1
ATOM 3580 C CA . ARG A 1 463 ? 7.937 0.774 -4.808 1.00 96.94 463 ARG A CA 1
ATOM 3581 C C . ARG A 1 463 ? 7.417 -0.640 -4.669 1.00 96.94 463 ARG A C 1
ATOM 3583 O O . ARG A 1 463 ? 7.463 -1.224 -3.588 1.00 96.94 463 ARG A O 1
ATOM 3590 N N . PHE A 1 464 ? 6.966 -1.195 -5.788 1.00 97.50 464 PHE A N 1
ATOM 3591 C CA . PHE A 1 464 ? 6.582 -2.592 -5.886 1.00 97.50 464 PHE A CA 1
ATOM 3592 C C . PHE A 1 464 ? 7.254 -3.240 -7.095 1.00 97.50 464 PHE A C 1
ATOM 3594 O O . PHE A 1 464 ? 7.042 -2.833 -8.234 1.00 97.50 464 PHE A O 1
ATOM 3601 N N . THR A 1 465 ? 8.069 -4.262 -6.850 1.00 96.81 465 THR A N 1
ATOM 3602 C CA . THR A 1 465 ? 8.788 -4.984 -7.916 1.00 96.81 465 THR A CA 1
ATOM 3603 C C . THR A 1 465 ? 7.887 -5.955 -8.677 1.00 96.81 465 THR A C 1
ATOM 3605 O O . THR A 1 465 ? 8.173 -6.275 -9.825 1.00 96.81 465 THR A O 1
ATOM 3608 N N . GLY A 1 466 ? 6.784 -6.406 -8.069 1.00 95.88 466 GLY A N 1
ATOM 3609 C CA . GLY A 1 466 ? 5.799 -7.277 -8.712 1.00 95.88 466 GLY A CA 1
ATOM 3610 C C . GLY A 1 466 ? 4.795 -6.510 -9.577 1.00 95.88 466 GLY A C 1
ATOM 3611 O O . GLY A 1 466 ? 4.977 -5.334 -9.875 1.00 95.88 466 GLY A O 1
ATOM 3612 N N . HIS A 1 467 ? 3.698 -7.168 -9.954 1.00 96.19 467 HIS A N 1
ATOM 3613 C CA . HIS A 1 467 ? 2.627 -6.579 -10.766 1.00 96.19 467 HIS A CA 1
ATOM 3614 C C . HIS A 1 467 ? 1.486 -6.005 -9.899 1.00 96.19 467 HIS A C 1
ATOM 3616 O O . HIS A 1 467 ? 0.835 -6.745 -9.159 1.00 96.19 467 HIS A O 1
ATOM 3622 N N . HIS A 1 468 ? 1.177 -4.713 -10.030 1.00 97.94 468 HIS A N 1
ATOM 3623 C CA . HIS A 1 468 ? 0.259 -3.964 -9.162 1.00 97.94 468 HIS A CA 1
ATOM 3624 C C . HIS A 1 468 ? -1.167 -4.526 -9.147 1.00 97.94 468 HIS A C 1
ATOM 3626 O O . HIS A 1 468 ? -1.728 -4.694 -8.069 1.00 97.94 468 HIS A O 1
ATOM 3632 N N . TYR A 1 469 ? -1.737 -4.879 -10.310 1.00 97.50 469 TYR A N 1
ATOM 3633 C CA . TYR A 1 469 ? -3.077 -5.495 -10.368 1.00 97.50 469 TYR A CA 1
ATOM 3634 C C . TYR A 1 469 ? -3.161 -6.765 -9.518 1.00 97.50 469 TYR A C 1
ATOM 3636 O O . TYR A 1 469 ? -4.048 -6.900 -8.682 1.00 97.50 469 TYR A O 1
ATOM 3644 N N . ASN A 1 470 ? -2.181 -7.665 -9.665 1.00 96.31 470 ASN A N 1
ATOM 3645 C CA . ASN A 1 470 ? -2.123 -8.883 -8.869 1.00 96.31 470 ASN A CA 1
ATOM 3646 C C . ASN A 1 470 ? -2.041 -8.565 -7.370 1.00 96.31 470 ASN A C 1
ATOM 3648 O O . ASN A 1 470 ? -2.811 -9.122 -6.599 1.00 96.31 470 ASN A O 1
ATOM 3652 N N . LEU A 1 471 ? -1.184 -7.625 -6.957 1.00 97.12 471 LEU A N 1
ATOM 3653 C CA . LEU A 1 471 ? -1.099 -7.212 -5.555 1.00 97.12 471 LEU A CA 1
ATOM 3654 C C . LEU A 1 471 ? -2.457 -6.735 -5.018 1.00 97.12 471 LEU A C 1
ATOM 3656 O O . LEU A 1 471 ? -2.932 -7.271 -4.019 1.00 97.12 471 LEU A O 1
ATOM 3660 N N . LEU A 1 472 ? -3.097 -5.762 -5.672 1.00 97.94 472 LEU A N 1
ATOM 3661 C CA . LEU A 1 472 ? -4.326 -5.152 -5.153 1.00 97.94 472 LEU A CA 1
ATOM 3662 C C . LEU A 1 472 ? -5.513 -6.129 -5.129 1.00 97.94 472 LEU A C 1
ATOM 3664 O O . LEU A 1 472 ? -6.252 -6.175 -4.138 1.00 97.94 472 LEU A O 1
ATOM 3668 N N . GLU A 1 473 ? -5.650 -6.976 -6.150 1.00 96.50 473 GLU A N 1
ATOM 3669 C CA . GLU A 1 473 ? -6.689 -8.011 -6.189 1.00 96.50 473 GLU A CA 1
ATOM 3670 C C . GLU A 1 473 ? -6.473 -9.090 -5.122 1.00 96.50 473 GLU A C 1
ATOM 3672 O O . GLU A 1 473 ? -7.430 -9.546 -4.484 1.00 96.50 473 GLU A O 1
ATOM 3677 N N . LYS A 1 474 ? -5.220 -9.497 -4.875 1.00 96.62 474 LYS A N 1
ATOM 3678 C CA . LYS A 1 474 ? -4.906 -10.502 -3.850 1.00 96.62 474 LYS A CA 1
ATOM 3679 C C . LYS A 1 474 ? -5.060 -9.955 -2.431 1.00 96.62 474 LYS A C 1
ATOM 3681 O O . LYS A 1 474 ? -5.587 -10.670 -1.577 1.00 96.62 474 LYS A O 1
ATOM 3686 N N . LEU A 1 475 ? -4.713 -8.689 -2.184 1.00 98.06 475 LEU A N 1
ATOM 3687 C CA . LEU A 1 475 ? -5.006 -8.008 -0.916 1.00 98.06 475 LEU A CA 1
ATOM 3688 C C . LEU A 1 475 ? -6.517 -7.982 -0.643 1.00 98.06 475 LEU A C 1
ATOM 3690 O O . LEU A 1 475 ? -6.965 -8.374 0.437 1.00 98.06 475 LEU A O 1
ATOM 3694 N N . THR A 1 476 ? -7.307 -7.594 -1.645 1.00 97.31 476 THR A N 1
ATOM 3695 C CA . THR A 1 476 ? -8.772 -7.533 -1.552 1.00 97.31 476 THR A CA 1
ATOM 3696 C C . THR A 1 476 ? -9.377 -8.923 -1.340 1.00 97.31 476 THR A C 1
ATOM 3698 O O . THR A 1 476 ? -10.197 -9.124 -0.443 1.00 97.31 476 THR A O 1
ATOM 3701 N N . THR A 1 477 ? -8.924 -9.925 -2.096 1.00 97.12 477 THR A N 1
ATOM 3702 C CA . THR A 1 477 ? -9.375 -11.319 -1.962 1.00 97.12 477 THR A CA 1
ATOM 3703 C C . THR A 1 477 ? -9.052 -11.893 -0.583 1.00 97.12 477 THR A C 1
ATOM 3705 O O . THR A 1 477 ? -9.899 -12.545 0.033 1.00 97.12 477 THR A O 1
ATOM 3708 N N . PHE A 1 478 ? -7.847 -11.644 -0.069 1.00 98.12 478 PHE A N 1
ATOM 3709 C CA . PHE A 1 478 ? -7.468 -12.042 1.283 1.00 98.12 478 PHE A CA 1
ATOM 3710 C C . PHE A 1 478 ? -8.366 -11.381 2.330 1.00 98.12 478 PHE A C 1
ATOM 3712 O O . PHE A 1 478 ? -8.863 -12.074 3.220 1.00 98.12 478 PHE A O 1
ATOM 3719 N N . ALA A 1 479 ? -8.621 -10.076 2.201 1.00 98.50 479 ALA A N 1
ATOM 3720 C CA . ALA A 1 479 ? -9.456 -9.328 3.131 1.00 98.50 479 ALA A CA 1
ATOM 3721 C C . ALA A 1 479 ? -10.911 -9.825 3.141 1.00 98.50 479 ALA A C 1
ATOM 3723 O O . ALA A 1 479 ? -11.482 -10.031 4.218 1.00 98.50 479 ALA A O 1
ATOM 3724 N N . LYS A 1 480 ? -11.485 -10.135 1.968 1.00 97.88 480 LYS A N 1
ATOM 3725 C CA . LYS A 1 480 ? -12.819 -10.750 1.859 1.00 97.88 480 LYS A CA 1
ATOM 3726 C C . LYS A 1 480 ? -12.917 -12.084 2.594 1.00 97.88 480 LYS A C 1
ATOM 3728 O O . LYS A 1 480 ? -13.912 -12.345 3.265 1.00 97.88 480 LYS A O 1
ATOM 3733 N N . LYS A 1 481 ? -11.871 -12.913 2.528 1.00 97.69 481 LYS A N 1
ATOM 3734 C CA . LYS A 1 481 ? -11.825 -14.228 3.193 1.00 97.69 481 LYS A CA 1
ATOM 3735 C C . LYS A 1 481 ? -11.706 -14.148 4.719 1.00 97.69 481 LYS A C 1
ATOM 3737 O O . LYS A 1 481 ? -11.910 -15.163 5.383 1.00 97.69 481 LYS A O 1
ATOM 3742 N N . GLN A 1 482 ? -11.372 -12.988 5.291 1.00 97.62 482 GLN A N 1
ATOM 3743 C CA . GLN A 1 482 ? -11.209 -12.880 6.740 1.00 97.62 482 GLN A CA 1
ATOM 3744 C C . GLN A 1 482 ? -12.564 -12.865 7.468 1.00 97.62 482 GLN A C 1
ATOM 3746 O O . GLN A 1 482 ? -13.406 -12.024 7.146 1.00 97.62 482 GLN A O 1
ATOM 3751 N N . PRO A 1 483 ? -12.769 -13.725 8.481 1.00 96.31 483 PRO A N 1
ATOM 3752 C CA . PRO A 1 483 ? -13.928 -13.645 9.366 1.00 96.31 483 PRO A CA 1
ATOM 3753 C C . PRO A 1 483 ? -13.766 -12.492 10.360 1.00 96.31 483 PRO A C 1
ATOM 3755 O O . PRO A 1 483 ? -12.640 -12.158 10.737 1.00 96.31 483 PRO A O 1
ATOM 3758 N N . ARG A 1 484 ? -14.878 -11.937 10.850 1.00 95.38 484 ARG A N 1
ATOM 3759 C CA . ARG A 1 484 ? -14.881 -10.886 11.884 1.00 95.38 484 ARG A CA 1
ATOM 3760 C C . ARG A 1 484 ? -14.459 -11.403 13.264 1.00 95.38 484 ARG A C 1
ATOM 3762 O O . ARG A 1 484 ? -13.790 -10.681 13.995 1.00 95.38 484 ARG A O 1
ATOM 3769 N N . LYS A 1 485 ? -14.750 -12.670 13.589 1.00 94.00 485 LYS A N 1
ATOM 3770 C CA . LYS A 1 485 ? -14.293 -13.319 14.833 1.00 94.00 485 LYS A CA 1
ATOM 3771 C C . LYS A 1 485 ? -12.770 -13.259 14.960 1.00 94.00 485 LYS A C 1
ATOM 3773 O O . LYS A 1 485 ? -12.055 -13.749 14.075 1.00 94.00 485 LYS A O 1
ATOM 3778 N N . GLY A 1 486 ? -12.274 -12.658 16.040 1.00 95.12 486 GLY A N 1
ATOM 3779 C CA . GLY A 1 486 ? -10.843 -12.511 16.315 1.00 95.12 486 GLY A CA 1
ATOM 3780 C C . GLY A 1 486 ? -10.099 -11.556 15.366 1.00 95.12 486 GLY A C 1
ATOM 3781 O O . GLY A 1 486 ? -8.875 -11.649 15.254 1.00 95.12 486 GLY A O 1
ATOM 3782 N N . LEU A 1 487 ? -10.808 -10.765 14.547 1.00 97.12 487 LEU A N 1
ATOM 3783 C CA . LEU A 1 487 ? -10.195 -9.984 13.467 1.00 97.12 487 LEU A CA 1
ATOM 3784 C C . LEU A 1 487 ? -9.356 -8.827 13.998 1.00 97.12 487 LEU A C 1
ATOM 3786 O O . LEU A 1 487 ? -8.213 -8.674 13.574 1.00 97.12 487 LEU A O 1
ATOM 3790 N N . TRP A 1 488 ? -9.894 -8.052 14.938 1.00 97.56 488 TRP A N 1
ATOM 3791 C CA . TRP A 1 488 ? -9.170 -6.935 15.542 1.00 97.56 488 TRP A CA 1
ATOM 3792 C C . TRP A 1 488 ? -7.906 -7.409 16.260 1.00 97.56 488 TRP A C 1
ATOM 3794 O O . TRP A 1 488 ? -6.840 -6.829 16.081 1.00 97.56 488 TRP A O 1
ATOM 3804 N N . GLU A 1 489 ? -7.976 -8.543 16.950 1.00 97.19 489 GLU A N 1
ATOM 3805 C CA . GLU A 1 489 ? -6.845 -9.114 17.676 1.00 97.19 489 GLU A CA 1
ATOM 3806 C C . GLU A 1 489 ? -5.764 -9.629 16.723 1.00 97.19 489 GLU A C 1
ATOM 3808 O O . GLU A 1 489 ? -4.573 -9.497 17.014 1.00 97.19 489 GLU A O 1
ATOM 3813 N N . ARG A 1 490 ? -6.151 -10.183 15.562 1.00 97.12 490 ARG A N 1
ATOM 3814 C CA . ARG A 1 490 ? -5.199 -10.546 14.497 1.00 97.12 490 ARG A CA 1
ATOM 3815 C C . ARG A 1 490 ? -4.569 -9.319 13.856 1.00 97.12 490 ARG A C 1
ATOM 3817 O O . ARG A 1 490 ? -3.382 -9.353 13.552 1.00 97.12 490 ARG A O 1
ATOM 3824 N N . ASN A 1 491 ? -5.346 -8.258 13.657 1.00 98.19 491 ASN A N 1
ATOM 3825 C CA . ASN A 1 491 ? -4.862 -7.028 13.041 1.00 98.19 491 ASN A CA 1
ATOM 3826 C C . ASN A 1 491 ? -3.817 -6.309 13.903 1.00 98.19 491 ASN A C 1
ATOM 3828 O O . ASN A 1 491 ? -3.014 -5.551 13.371 1.00 98.19 491 ASN A O 1
ATOM 3832 N N . GLU A 1 492 ? -3.808 -6.544 15.214 1.00 97.06 492 GLU A N 1
ATOM 3833 C CA . GLU A 1 492 ? -2.948 -5.857 16.183 1.00 97.06 492 GLU A CA 1
ATOM 3834 C C . GLU A 1 492 ? -1.499 -6.351 16.241 1.00 97.06 492 GLU A C 1
ATOM 3836 O O . GLU A 1 492 ? -0.729 -5.849 17.062 1.00 97.06 492 GLU A O 1
ATOM 3841 N N . ARG A 1 493 ? -1.110 -7.332 15.420 1.00 96.75 493 ARG A N 1
ATOM 3842 C CA . ARG A 1 493 ? 0.201 -7.984 15.527 1.00 96.75 493 ARG A CA 1
ATOM 3843 C C . ARG A 1 493 ? 0.767 -8.427 14.187 1.00 96.75 493 ARG A C 1
ATOM 3845 O O . ARG A 1 493 ? 0.030 -8.729 13.251 1.00 96.75 493 ARG A O 1
ATOM 3852 N N . TYR A 1 494 ? 2.088 -8.526 14.111 1.00 98.19 494 TYR A N 1
ATOM 3853 C CA . TYR A 1 494 ? 2.769 -9.071 12.943 1.00 98.19 494 TYR A CA 1
ATOM 3854 C C . TYR A 1 494 ? 2.617 -10.592 12.863 1.00 98.19 494 TYR A C 1
ATOM 3856 O O . TYR A 1 494 ? 2.840 -11.313 13.835 1.00 98.19 494 TYR A O 1
ATOM 3864 N N . TYR A 1 495 ? 2.308 -11.102 11.672 1.00 98.44 495 TYR A N 1
ATOM 3865 C CA . TYR A 1 495 ? 2.370 -12.534 11.396 1.00 98.44 495 TYR A CA 1
ATOM 3866 C C . TYR A 1 495 ? 3.808 -12.934 11.049 1.00 98.44 495 TYR A C 1
ATOM 3868 O O . TYR A 1 495 ? 4.315 -12.577 9.992 1.00 98.44 495 TYR A O 1
ATOM 3876 N N . ILE A 1 496 ? 4.463 -13.670 11.945 1.00 98.56 496 ILE A N 1
ATOM 3877 C CA . ILE A 1 496 ? 5.810 -14.240 11.751 1.00 98.56 496 ILE A CA 1
ATOM 3878 C C . ILE A 1 496 ? 5.699 -15.744 11.444 1.00 98.56 496 ILE A C 1
ATOM 3880 O O . ILE A 1 496 ? 5.443 -16.517 12.373 1.00 98.56 496 ILE A O 1
ATOM 3884 N N . PRO A 1 497 ? 5.882 -16.197 10.187 1.00 97.25 497 PRO A N 1
ATOM 3885 C CA . PRO A 1 497 ? 5.638 -17.594 9.812 1.00 97.25 497 PRO A CA 1
ATOM 3886 C C . PRO A 1 497 ? 6.523 -18.603 10.552 1.00 97.25 497 PRO A C 1
ATOM 3888 O O . PRO A 1 497 ? 6.050 -19.657 10.962 1.00 97.25 497 PRO A O 1
ATOM 3891 N N . SER A 1 498 ? 7.797 -18.277 10.787 1.00 97.38 498 SER A N 1
ATOM 3892 C CA . SER A 1 498 ? 8.741 -19.176 11.473 1.00 97.38 498 SER A CA 1
ATOM 3893 C C . SER A 1 498 ? 8.450 -19.365 12.969 1.00 97.38 498 SER A C 1
ATOM 3895 O O . SER A 1 498 ? 9.026 -20.252 13.596 1.00 97.38 498 SER A O 1
ATOM 3897 N N . PHE A 1 499 ? 7.559 -18.551 13.545 1.00 97.94 499 PHE A N 1
ATOM 3898 C CA . PHE A 1 499 ? 7.091 -18.675 14.926 1.00 97.94 499 PHE A CA 1
ATOM 3899 C C . PHE A 1 499 ? 5.649 -19.188 15.005 1.00 97.94 499 PHE A C 1
ATOM 3901 O O . PHE A 1 499 ? 5.353 -20.079 15.797 1.00 97.94 499 PHE A O 1
ATOM 3908 N N . HIS A 1 500 ? 4.760 -18.648 14.170 1.00 97.38 500 HIS A N 1
ATOM 3909 C CA . HIS A 1 500 ? 3.330 -18.953 14.190 1.00 97.38 500 HIS A CA 1
ATOM 3910 C C . HIS A 1 500 ? 2.912 -20.122 13.289 1.00 97.38 500 HIS A C 1
ATOM 3912 O O . HIS A 1 500 ? 1.738 -20.499 13.314 1.00 97.38 500 HIS A O 1
ATOM 3918 N N . ASP A 1 501 ? 3.835 -20.670 12.493 1.00 96.06 501 ASP A N 1
ATOM 3919 C CA . ASP A 1 501 ? 3.551 -21.649 11.440 1.00 96.06 501 ASP A CA 1
ATOM 3920 C C . ASP A 1 501 ? 2.552 -21.068 10.414 1.00 96.06 501 ASP A C 1
ATOM 3922 O O . ASP A 1 501 ? 2.606 -19.878 10.093 1.00 96.06 501 ASP A O 1
ATOM 3926 N N . ARG A 1 502 ? 1.644 -21.871 9.854 1.00 95.88 502 ARG A N 1
ATOM 3927 C CA . ARG A 1 502 ? 0.633 -21.451 8.875 1.00 95.88 502 ARG A CA 1
ATOM 3928 C C . ARG A 1 502 ? -0.293 -20.358 9.416 1.00 95.88 502 ARG A C 1
ATOM 3930 O O . ARG A 1 502 ? -0.670 -20.351 10.586 1.00 95.88 502 ARG A O 1
ATOM 3937 N N . PHE A 1 503 ? -0.790 -19.501 8.521 1.00 95.94 503 PHE A N 1
ATOM 3938 C CA . PHE A 1 503 ? -1.727 -18.423 8.871 1.00 95.94 503 PHE A CA 1
ATOM 3939 C C . PHE A 1 503 ? -3.017 -18.934 9.551 1.00 95.94 503 PHE A C 1
ATOM 3941 O O . PHE A 1 503 ? -3.590 -18.266 10.411 1.00 95.94 503 PHE A O 1
ATOM 3948 N N . SER A 1 504 ? -3.465 -20.152 9.221 1.00 95.00 504 SER A N 1
ATOM 3949 C CA . SER A 1 504 ? -4.588 -20.813 9.898 1.00 95.00 504 SER A CA 1
ATOM 3950 C C . SER A 1 504 ? -4.293 -21.116 11.370 1.00 95.00 504 SER A C 1
ATOM 3952 O O . SER A 1 504 ? -5.162 -20.908 12.215 1.00 95.00 504 SER A O 1
ATOM 3954 N N . THR A 1 505 ? -3.076 -21.570 11.680 1.00 96.50 505 THR A N 1
ATOM 3955 C CA . THR A 1 505 ? -2.610 -21.852 13.045 1.00 96.50 505 THR A CA 1
ATOM 3956 C C . THR A 1 505 ? -2.458 -20.555 13.829 1.00 96.50 505 THR A C 1
ATOM 3958 O O . THR A 1 505 ? -2.981 -20.451 14.938 1.00 96.50 505 THR A O 1
ATOM 3961 N N . PHE A 1 506 ? -1.857 -19.531 13.211 1.00 96.94 506 PHE A N 1
ATOM 3962 C CA . PHE A 1 506 ? -1.807 -18.170 13.746 1.00 96.94 506 PHE A CA 1
ATOM 3963 C C . PHE A 1 506 ? -3.199 -17.666 14.154 1.00 96.94 506 PHE A C 1
ATOM 3965 O O . PHE A 1 506 ? -3.399 -17.259 15.296 1.00 96.94 506 PHE A O 1
ATOM 3972 N N . ARG A 1 507 ? -4.194 -17.769 13.261 1.00 95.00 507 ARG A N 1
ATOM 3973 C CA . ARG A 1 507 ? -5.576 -17.346 13.545 1.00 95.00 507 ARG A CA 1
ATOM 3974 C C . ARG A 1 507 ? -6.160 -18.032 14.782 1.00 95.00 507 ARG A C 1
ATOM 3976 O O . ARG A 1 507 ? -6.794 -17.365 15.597 1.00 95.00 507 ARG A O 1
ATOM 3983 N N . LEU A 1 508 ? -5.956 -19.342 14.924 1.00 94.62 508 LEU A N 1
ATOM 3984 C CA . LEU A 1 508 ? -6.454 -20.104 16.073 1.00 94.62 508 LEU A CA 1
ATOM 3985 C C . LEU A 1 508 ? -5.720 -19.734 17.370 1.00 94.62 508 LEU A C 1
ATOM 3987 O O . LEU A 1 508 ? -6.357 -19.602 18.414 1.00 94.62 508 LEU A O 1
ATOM 3991 N N . ALA A 1 509 ? -4.403 -19.526 17.306 1.00 95.25 509 ALA A N 1
ATOM 3992 C CA . ALA A 1 509 ? -3.602 -19.110 18.453 1.00 95.25 509 ALA A CA 1
ATOM 3993 C C . ALA A 1 509 ? -4.022 -17.724 18.969 1.00 95.25 509 ALA A C 1
ATOM 3995 O O . ALA A 1 509 ? -4.212 -17.555 20.172 1.00 95.25 509 ALA A O 1
ATOM 3996 N N . VAL A 1 510 ? -4.250 -16.765 18.064 1.00 95.69 510 VAL A N 1
ATOM 3997 C CA . VAL A 1 510 ? -4.738 -15.423 18.418 1.00 95.69 510 VAL A CA 1
ATOM 3998 C C . VAL A 1 510 ? -6.121 -15.488 19.057 1.00 95.69 510 VAL A C 1
ATOM 4000 O O . VAL A 1 510 ? -6.326 -14.892 20.109 1.00 95.69 510 VAL A O 1
ATOM 4003 N N . GLN A 1 511 ? -7.052 -16.261 18.485 1.00 92.12 511 GLN A N 1
ATOM 4004 C CA . GLN A 1 511 ? -8.383 -16.431 19.077 1.00 92.12 511 GLN A CA 1
ATOM 4005 C C . GLN A 1 511 ? -8.305 -17.010 20.496 1.00 92.12 511 GLN A C 1
ATOM 4007 O O . GLN A 1 511 ? -9.022 -16.568 21.390 1.00 92.12 511 GLN A O 1
ATOM 4012 N N . LYS A 1 512 ? -7.425 -17.994 20.710 1.00 92.69 512 LYS A N 1
ATOM 4013 C CA . LYS A 1 512 ? -7.209 -18.593 22.029 1.00 92.69 512 LYS A CA 1
ATOM 4014 C C . LYS A 1 512 ? -6.631 -17.586 23.028 1.00 92.69 512 LYS A C 1
ATOM 4016 O O . LYS A 1 512 ? -7.026 -17.609 24.187 1.00 92.69 512 LYS A O 1
ATOM 4021 N N . ALA A 1 513 ? -5.706 -16.730 22.593 1.00 92.56 513 ALA A N 1
ATOM 4022 C CA . ALA A 1 513 ? -5.107 -15.695 23.435 1.00 92.56 513 ALA A CA 1
ATOM 4023 C C . ALA A 1 513 ? -6.092 -14.560 23.769 1.00 92.56 513 ALA A C 1
ATOM 4025 O O . ALA A 1 513 ? -6.036 -14.009 24.866 1.00 92.56 513 ALA A O 1
ATOM 4026 N N . ALA A 1 514 ? -6.995 -14.227 22.842 1.00 90.69 514 ALA A N 1
ATOM 4027 C CA . ALA A 1 514 ? -8.037 -13.225 23.050 1.00 90.69 514 ALA A CA 1
ATOM 4028 C C . ALA A 1 514 ? -9.023 -13.647 24.151 1.00 90.69 514 ALA A C 1
ATOM 4030 O O . ALA A 1 514 ? -9.315 -12.851 25.044 1.00 90.69 514 ALA A O 1
ATOM 4031 N N . GLY A 1 515 ? -9.474 -14.908 24.122 1.00 86.69 515 GLY A N 1
ATOM 4032 C CA . GLY A 1 515 ? -10.465 -15.428 25.064 1.00 86.69 515 GLY A CA 1
ATOM 4033 C C . GLY A 1 515 ? -11.822 -14.736 24.900 1.00 86.69 515 GLY A C 1
ATOM 4034 O O . GLY A 1 515 ? -12.278 -14.537 23.772 1.00 86.69 515 GLY A O 1
ATOM 4035 N N . ASP A 1 516 ? -12.439 -14.368 26.023 1.00 84.50 516 ASP A N 1
ATOM 4036 C CA . ASP A 1 516 ? -13.736 -13.676 26.064 1.00 84.50 516 ASP A CA 1
ATOM 4037 C C . ASP A 1 516 ? -13.626 -12.169 25.753 1.00 84.50 516 ASP A C 1
ATOM 4039 O O . ASP A 1 516 ? -14.630 -11.531 25.452 1.00 84.50 516 ASP A O 1
ATOM 4043 N N . ASP A 1 517 ? -12.412 -11.604 25.736 1.00 85.19 517 ASP A N 1
ATOM 4044 C CA . ASP A 1 517 ? -12.157 -10.174 25.489 1.00 85.19 517 ASP A CA 1
ATOM 4045 C C . ASP A 1 517 ? -12.184 -9.802 23.989 1.00 85.19 517 ASP A C 1
ATOM 4047 O O . ASP A 1 517 ? -11.540 -8.840 23.568 1.00 85.19 517 ASP A O 1
ATOM 4051 N N . THR A 1 518 ? -12.863 -10.589 23.150 1.00 90.69 518 THR A N 1
ATOM 4052 C CA . THR A 1 518 ? -12.854 -10.375 21.697 1.00 90.69 518 THR A CA 1
ATOM 4053 C C . THR A 1 518 ? -13.754 -9.213 21.277 1.00 90.69 518 THR A C 1
ATOM 4055 O O . THR A 1 518 ? -14.899 -9.088 21.717 1.00 90.69 518 THR A O 1
ATOM 4058 N N . ILE A 1 519 ? -13.268 -8.375 20.362 1.00 93.75 519 ILE A N 1
ATOM 4059 C CA . ILE A 1 519 ? -14.044 -7.281 19.780 1.00 93.75 519 ILE A CA 1
ATOM 4060 C C . ILE A 1 519 ? -15.009 -7.850 18.738 1.00 93.75 519 ILE A C 1
ATOM 4062 O O . ILE A 1 519 ? -14.664 -8.048 17.570 1.00 93.75 519 ILE A O 1
ATOM 4066 N N . TRP A 1 520 ? -16.242 -8.104 19.175 1.00 92.56 520 TRP A N 1
ATOM 4067 C CA . TRP A 1 520 ? -17.321 -8.604 18.319 1.00 92.56 520 TRP A CA 1
ATOM 4068 C C . TRP A 1 520 ? -18.103 -7.496 17.617 1.00 92.56 520 TRP A C 1
ATOM 4070 O O . TRP A 1 520 ? -18.492 -7.630 16.462 1.00 92.56 520 TRP A O 1
ATOM 4080 N N . GLY A 1 521 ? -18.317 -6.378 18.305 1.00 93.88 521 GLY A N 1
ATOM 4081 C CA . GLY A 1 521 ? -19.051 -5.226 17.799 1.00 93.88 521 GLY A CA 1
ATOM 4082 C C . GLY A 1 521 ? -18.295 -3.919 18.020 1.00 93.88 521 GLY A C 1
ATOM 4083 O O . GLY A 1 521 ? -17.233 -3.923 18.647 1.00 93.88 521 GLY A O 1
ATOM 4084 N N . PRO A 1 522 ? -18.835 -2.797 17.517 1.00 96.50 522 PRO A N 1
ATOM 4085 C CA . PRO A 1 522 ? -18.290 -1.479 17.817 1.00 96.50 522 PRO A CA 1
ATOM 4086 C C . PRO A 1 522 ? -18.287 -1.242 19.336 1.00 96.50 522 PRO A C 1
ATOM 4088 O O . PRO A 1 522 ? -19.316 -1.471 19.982 1.00 96.50 522 PRO A O 1
ATOM 4091 N N . PRO A 1 523 ? -17.167 -0.792 19.927 1.00 95.62 523 PRO A N 1
ATOM 4092 C CA . PRO A 1 523 ? -17.126 -0.485 21.348 1.00 95.62 523 PRO A CA 1
ATOM 4093 C C . PRO A 1 523 ? -18.028 0.727 21.658 1.00 95.62 523 PRO A C 1
ATOM 4095 O O . PRO A 1 523 ? -18.040 1.689 20.882 1.00 95.62 523 PRO A O 1
ATOM 4098 N N . PRO A 1 524 ? -18.771 0.724 22.784 1.00 94.75 524 PRO A N 1
ATOM 4099 C CA . PRO A 1 524 ? -19.584 1.869 23.185 1.00 94.75 524 PRO A CA 1
ATOM 4100 C C . PRO A 1 524 ? -18.728 3.131 23.287 1.00 94.75 524 PRO A C 1
ATOM 4102 O O . PRO A 1 524 ? -17.741 3.146 24.016 1.00 94.75 524 PRO A O 1
ATOM 4105 N N . THR A 1 525 ? -19.102 4.176 22.551 1.00 95.69 525 THR A N 1
ATOM 4106 C CA . THR A 1 525 ? -18.351 5.436 22.504 1.00 95.69 525 THR A CA 1
ATOM 4107 C C . THR A 1 525 ? -19.331 6.609 22.532 1.00 95.69 525 THR A C 1
ATOM 4109 O O . THR A 1 525 ? -20.199 6.683 21.656 1.00 95.69 525 THR A O 1
ATOM 4112 N N . PRO A 1 526 ? -19.249 7.514 23.525 1.00 94.69 526 PRO A N 1
ATOM 4113 C CA . PRO A 1 526 ? -20.136 8.671 23.610 1.00 94.69 526 PRO A CA 1
ATOM 4114 C C . PRO A 1 526 ? -20.136 9.504 22.323 1.00 94.69 526 PRO A C 1
ATOM 4116 O O . PRO A 1 526 ? -19.095 9.748 21.722 1.00 94.69 526 PRO A O 1
ATOM 4119 N N . GLY A 1 527 ? -21.322 9.930 21.881 1.00 92.38 527 GLY A N 1
ATOM 4120 C CA . GLY A 1 527 ? -21.478 10.754 20.675 1.00 92.38 527 GLY A CA 1
ATOM 4121 C C . GLY A 1 527 ? -21.326 10.011 19.340 1.00 92.38 527 GLY A C 1
ATOM 4122 O O . GLY A 1 527 ? -21.617 10.596 18.296 1.00 92.38 527 GLY A O 1
ATOM 4123 N N . VAL A 1 528 ? -20.953 8.727 19.353 1.00 96.19 528 VAL A N 1
ATOM 4124 C CA . VAL A 1 528 ? -20.837 7.899 18.148 1.00 96.19 528 VAL A CA 1
ATOM 4125 C C . VAL A 1 528 ? -22.048 6.982 18.017 1.00 96.19 528 VAL A C 1
ATOM 4127 O O . VAL A 1 528 ? -22.366 6.198 18.909 1.00 96.19 528 VAL A O 1
ATOM 4130 N N . LEU A 1 529 ? -22.709 7.052 16.861 1.00 95.38 529 LEU A N 1
ATOM 4131 C CA . LEU A 1 529 ? -23.743 6.102 16.457 1.00 95.38 529 LEU A CA 1
ATOM 4132 C C . LEU A 1 529 ? -23.162 5.184 15.371 1.00 95.38 529 LEU A C 1
ATOM 4134 O O . LEU A 1 529 ? -22.923 5.650 14.252 1.00 95.38 529 LEU A O 1
ATOM 4138 N N . PRO A 1 530 ? -22.907 3.895 15.667 1.00 97.25 530 PRO A N 1
ATOM 4139 C CA . PRO A 1 530 ? -22.343 2.979 14.685 1.00 97.25 530 PRO A CA 1
ATOM 4140 C C . PRO A 1 530 ? -23.241 2.811 13.454 1.00 97.25 530 PRO A C 1
ATOM 4142 O O . PRO A 1 530 ? -24.452 2.630 13.572 1.00 97.25 530 PRO A O 1
ATOM 4145 N N . VAL A 1 531 ? -22.631 2.837 12.265 1.00 97.00 531 VAL A N 1
ATOM 4146 C CA . VAL A 1 531 ? -23.319 2.697 10.961 1.00 97.00 531 VAL A CA 1
ATOM 4147 C C . VAL A 1 531 ? -22.893 1.430 10.195 1.00 97.00 531 VAL A C 1
ATOM 4149 O O . VAL A 1 531 ? -23.287 1.195 9.046 1.00 97.00 531 VAL A O 1
ATOM 4152 N N . GLY A 1 532 ? -22.040 0.607 10.806 1.00 94.31 532 GLY A N 1
ATOM 4153 C CA . GLY A 1 532 ? -21.658 -0.719 10.333 1.00 94.31 532 GLY A CA 1
ATOM 4154 C C . GLY A 1 532 ? -22.799 -1.734 10.413 1.00 94.31 532 GLY A C 1
ATOM 4155 O O . GLY A 1 532 ? -23.908 -1.410 10.848 1.00 94.31 532 GLY A O 1
ATOM 4156 N N . PRO A 1 533 ? -22.559 -2.971 9.949 1.00 92.94 533 PRO A N 1
ATOM 4157 C CA . PRO A 1 533 ? -23.546 -4.033 10.061 1.00 92.94 533 PRO A CA 1
ATOM 4158 C C . PRO A 1 533 ? -23.905 -4.288 11.527 1.00 92.94 533 PRO A C 1
ATOM 4160 O O . PRO A 1 533 ? -23.058 -4.211 12.419 1.00 92.94 533 PRO A O 1
ATOM 4163 N N . LYS A 1 534 ? -25.176 -4.625 11.768 1.00 91.31 534 LYS A N 1
ATOM 4164 C CA . LYS A 1 534 ? -25.620 -5.051 13.095 1.00 91.31 534 LYS A CA 1
ATOM 4165 C C . LYS A 1 534 ? -24.910 -6.347 13.470 1.00 91.31 534 LYS A C 1
ATOM 4167 O O . LYS A 1 534 ? -24.797 -7.257 12.649 1.00 91.31 534 LYS A O 1
ATOM 4172 N N . VAL A 1 535 ? -24.462 -6.410 14.718 1.00 90.56 535 VAL A N 1
ATOM 4173 C CA . VAL A 1 535 ? -23.872 -7.617 15.291 1.00 90.56 535 VAL A CA 1
ATOM 4174 C C . VAL A 1 535 ? -24.911 -8.750 15.227 1.00 90.56 535 VAL A C 1
ATOM 4176 O O . VAL A 1 535 ? -26.076 -8.506 15.565 1.00 90.56 535 VAL A O 1
ATOM 4179 N N . PRO A 1 536 ? -24.542 -9.959 14.766 1.00 90.81 536 PRO A N 1
ATOM 4180 C CA . PRO A 1 536 ? -25.433 -11.111 14.782 1.00 90.81 536 PRO A CA 1
ATOM 4181 C C . PRO A 1 536 ? -25.907 -11.429 16.202 1.00 90.81 536 PRO A C 1
ATOM 4183 O O . PRO A 1 536 ? -25.200 -11.174 17.170 1.00 90.81 536 PRO A O 1
ATOM 4186 N N . SER A 1 537 ? -27.068 -12.073 16.331 1.00 89.31 537 SER A N 1
ATOM 4187 C CA . SER A 1 537 ? -27.531 -12.602 17.624 1.00 89.31 537 SER A CA 1
ATOM 4188 C C . SER A 1 537 ? -26.688 -13.776 18.136 1.00 89.31 537 SER A C 1
ATOM 4190 O O . SER A 1 537 ? -26.886 -14.224 19.259 1.00 89.31 537 SER A O 1
ATOM 4192 N N . LEU A 1 538 ? -25.803 -14.316 17.292 1.00 90.06 538 LEU A N 1
ATOM 4193 C CA . LEU A 1 538 ? -24.876 -15.381 17.646 1.00 90.06 538 LEU A CA 1
ATOM 4194 C C . LEU A 1 538 ? -23.703 -14.804 18.443 1.00 90.06 538 LEU A C 1
ATOM 4196 O O . LEU A 1 538 ? -23.054 -13.851 18.003 1.00 90.06 538 LEU A O 1
ATOM 4200 N N . GLU A 1 539 ? -23.416 -15.413 19.588 1.00 89.31 539 GLU A N 1
ATOM 4201 C CA . GLU A 1 539 ? -22.264 -15.053 20.410 1.00 89.31 539 GLU A CA 1
ATOM 4202 C C . GLU A 1 539 ? -20.944 -15.423 19.711 1.00 89.31 539 GLU A C 1
ATOM 4204 O O . GLU A 1 539 ? -20.883 -16.426 18.988 1.00 89.31 539 GLU A O 1
ATOM 4209 N N . PRO A 1 540 ? -19.839 -14.694 19.968 1.00 88.62 540 PRO A N 1
ATOM 4210 C CA . PRO A 1 540 ? -18.549 -14.967 19.335 1.00 88.62 540 PRO A CA 1
ATOM 4211 C C . PRO A 1 540 ? -18.092 -16.411 19.520 1.00 88.62 540 PRO A C 1
ATOM 4213 O O . PRO A 1 540 ? -17.543 -17.010 18.600 1.00 88.62 540 PRO A O 1
ATOM 4216 N N . LYS A 1 541 ? -18.307 -16.991 20.706 1.00 89.00 541 LYS A N 1
ATOM 4217 C CA . LYS A 1 541 ? -17.914 -18.371 21.030 1.00 89.00 541 LYS A CA 1
ATOM 4218 C C . LYS A 1 541 ? -18.619 -19.411 20.151 1.00 89.00 541 LYS A C 1
ATOM 4220 O O . LYS A 1 541 ? -17.994 -20.416 19.821 1.00 89.00 541 LYS A O 1
ATOM 4225 N N . ASP A 1 542 ? -19.842 -19.115 19.716 1.00 90.62 542 ASP A N 1
ATOM 4226 C CA . ASP A 1 542 ? -20.705 -20.019 18.956 1.00 90.62 542 ASP A CA 1
ATOM 4227 C C . ASP A 1 542 ? -20.546 -19.829 17.430 1.00 90.62 542 ASP A C 1
ATOM 4229 O O . ASP A 1 542 ? -20.930 -20.700 16.649 1.00 90.62 542 ASP A O 1
ATOM 4233 N N . ASP A 1 543 ? -19.919 -18.735 16.974 1.00 90.31 543 ASP A N 1
ATOM 4234 C CA . ASP A 1 543 ? -19.562 -18.541 15.562 1.00 90.31 543 ASP A CA 1
ATOM 4235 C C . ASP A 1 543 ? -18.351 -19.397 15.150 1.00 90.31 543 ASP A C 1
ATOM 4237 O O . ASP A 1 543 ? -17.240 -19.264 15.675 1.00 90.31 543 ASP A O 1
ATOM 4241 N N . SER A 1 544 ? -18.535 -20.242 14.136 1.00 91.94 544 SER A N 1
ATOM 4242 C CA . SER A 1 544 ? -17.470 -21.068 13.546 1.00 91.94 544 SER A CA 1
ATOM 4243 C C . SER A 1 544 ? -16.673 -20.322 12.466 1.00 91.94 544 SER A C 1
ATOM 4245 O O . SER A 1 544 ? -16.280 -20.903 11.457 1.00 91.94 544 SER A O 1
ATOM 4247 N N . PHE A 1 545 ? -16.392 -19.032 12.694 1.00 92.56 545 PHE A N 1
ATOM 4248 C CA . PHE A 1 545 ? -15.726 -18.123 11.757 1.00 92.56 545 PHE A CA 1
ATOM 4249 C C . PHE A 1 545 ? -16.511 -17.894 10.458 1.00 92.56 545 PHE A C 1
ATOM 4251 O O . PHE A 1 545 ? -15.909 -17.805 9.386 1.00 92.56 545 PHE A O 1
ATOM 4258 N N . HIS A 1 546 ? -17.840 -17.803 10.534 1.00 94.25 546 HIS A N 1
ATOM 4259 C CA . HIS A 1 546 ? -18.678 -17.576 9.357 1.00 94.25 546 HIS A CA 1
ATOM 4260 C C . HIS A 1 546 ? -18.983 -16.096 9.151 1.00 94.25 546 HIS A C 1
ATOM 4262 O O . HIS A 1 546 ? -18.954 -15.615 8.015 1.00 94.25 546 HIS A O 1
ATOM 4268 N N . TRP A 1 547 ? -19.235 -15.350 10.229 1.00 95.06 547 TRP A N 1
ATOM 4269 C CA . TRP A 1 547 ? -19.605 -13.946 10.091 1.00 95.06 547 TRP A CA 1
ATOM 4270 C C . TRP A 1 547 ? -18.489 -13.104 9.453 1.00 95.06 547 TRP A C 1
ATOM 4272 O O . TRP A 1 547 ? -17.332 -13.099 9.886 1.00 95.06 547 TRP A O 1
ATOM 4282 N N . GLY A 1 548 ? -18.863 -12.372 8.404 1.00 95.38 548 GLY A N 1
ATOM 4283 C CA . GLY A 1 548 ? -17.987 -11.491 7.639 1.00 95.38 548 GLY A CA 1
ATOM 4284 C C . GLY A 1 548 ? -17.164 -12.181 6.548 1.00 95.38 548 GLY A C 1
ATOM 4285 O O . GLY A 1 548 ? -16.500 -11.484 5.788 1.00 95.38 548 GLY A O 1
ATOM 4286 N N . VAL A 1 549 ? -17.187 -13.511 6.406 1.00 97.19 549 VAL A N 1
ATOM 4287 C CA . VAL A 1 549 ? -16.525 -14.172 5.264 1.00 97.19 549 VAL A CA 1
ATOM 4288 C C . VAL A 1 549 ? -17.285 -13.849 3.975 1.00 97.19 549 VAL A C 1
ATOM 4290 O O . VAL A 1 549 ? -18.501 -13.984 3.915 1.00 97.19 549 VAL A O 1
ATOM 4293 N N . GLY A 1 550 ? -16.565 -13.400 2.945 1.00 96.75 550 GLY A N 1
ATOM 4294 C CA . GLY A 1 550 ? -17.142 -12.930 1.678 1.00 96.75 550 GLY A CA 1
ATOM 4295 C C . GLY A 1 550 ? -17.527 -11.447 1.681 1.00 96.75 550 GLY A C 1
ATOM 4296 O O . GLY A 1 550 ? -17.671 -10.861 0.613 1.00 96.75 550 GLY A O 1
ATOM 4297 N N . GLU A 1 551 ? -17.616 -10.819 2.857 1.00 96.25 551 GLU A N 1
ATOM 4298 C CA . GLU A 1 551 ? -17.838 -9.378 3.003 1.00 96.25 551 GLU A CA 1
ATOM 4299 C C . GLU A 1 551 ? -16.586 -8.590 2.585 1.00 96.25 551 GLU A C 1
ATOM 4301 O O . GLU A 1 551 ? -15.474 -8.893 3.036 1.00 96.25 551 GLU A O 1
ATOM 4306 N N . GLU A 1 552 ? -16.763 -7.556 1.762 1.00 96.81 552 GLU A N 1
ATOM 4307 C CA . GLU A 1 552 ? -15.715 -6.574 1.464 1.00 96.81 552 GLU A CA 1
ATOM 4308 C C . GLU A 1 552 ? -15.183 -5.906 2.732 1.00 96.81 552 GLU A C 1
ATOM 4310 O O . GLU A 1 552 ? -15.937 -5.567 3.640 1.00 96.81 552 GLU A O 1
ATOM 4315 N N . ALA A 1 553 ? -13.869 -5.695 2.796 1.00 98.31 553 ALA A N 1
ATOM 4316 C CA . ALA A 1 553 ? -13.280 -4.924 3.883 1.00 98.31 553 ALA A CA 1
ATOM 4317 C C . ALA A 1 553 ? -13.410 -3.420 3.610 1.00 98.31 553 ALA A C 1
ATOM 4319 O O . ALA A 1 553 ? -13.006 -2.937 2.552 1.00 98.31 553 ALA A O 1
ATOM 4320 N N . ASP A 1 554 ? -13.899 -2.673 4.591 1.00 98.75 554 ASP A N 1
ATOM 4321 C CA . ASP A 1 554 ? -13.952 -1.214 4.562 1.00 98.75 554 ASP A CA 1
ATOM 4322 C C . ASP A 1 554 ? -12.567 -0.575 4.671 1.00 98.75 554 ASP A C 1
ATOM 4324 O O . ASP A 1 554 ? -12.350 0.511 4.142 1.00 98.75 554 ASP A O 1
ATOM 4328 N N . TYR A 1 555 ? -11.627 -1.248 5.334 1.00 98.81 555 TYR A N 1
ATOM 4329 C CA . TYR A 1 555 ? -10.248 -0.794 5.473 1.00 98.81 555 TYR A CA 1
ATOM 4330 C C . TYR A 1 555 ? -9.268 -1.948 5.259 1.00 98.81 555 TYR A C 1
ATOM 4332 O O . TYR A 1 555 ? -9.454 -3.026 5.826 1.00 98.81 555 TYR A O 1
ATOM 4340 N N . ILE A 1 556 ? -8.222 -1.723 4.461 1.00 98.81 556 ILE A N 1
ATOM 4341 C CA . ILE A 1 556 ? -7.100 -2.657 4.299 1.00 98.81 556 ILE A CA 1
ATOM 4342 C C . ILE A 1 556 ? -5.792 -1.913 4.566 1.00 98.81 556 ILE A C 1
ATOM 4344 O O . ILE A 1 556 ? -5.410 -1.052 3.771 1.00 98.81 556 ILE A O 1
ATOM 4348 N N . SER A 1 557 ? -5.098 -2.268 5.649 1.00 98.44 557 SER A N 1
ATOM 4349 C CA . SER A 1 557 ? -3.760 -1.757 5.968 1.00 98.44 557 SER A CA 1
ATOM 4350 C C . SER A 1 557 ? -2.658 -2.732 5.563 1.00 98.44 557 SER A C 1
ATOM 4352 O O . SER A 1 557 ? -2.879 -3.941 5.476 1.00 98.44 557 SER A O 1
ATOM 4354 N N . LEU A 1 558 ? -1.445 -2.202 5.371 1.00 97.50 558 LEU A N 1
ATOM 4355 C CA . LEU A 1 558 ? -0.228 -2.985 5.107 1.00 97.50 558 LEU A CA 1
ATOM 4356 C C . LEU A 1 558 ? 0.727 -3.045 6.313 1.00 97.50 558 LEU A C 1
ATOM 4358 O O . LEU A 1 558 ? 1.834 -3.565 6.213 1.00 97.50 558 LEU A O 1
ATOM 4362 N N . ALA A 1 559 ? 0.291 -2.533 7.463 1.00 96.62 559 ALA A N 1
ATOM 4363 C CA . ALA A 1 559 ? 0.948 -2.681 8.756 1.00 96.62 559 ALA A CA 1
ATOM 4364 C C . ALA A 1 559 ? -0.111 -2.938 9.850 1.00 96.62 559 ALA A C 1
ATOM 4366 O O . ALA A 1 559 ? -1.296 -2.641 9.628 1.00 96.62 559 ALA A O 1
ATOM 4367 N N . PRO A 1 560 ? 0.278 -3.499 11.012 1.00 97.81 560 PRO A N 1
ATOM 4368 C CA . PRO A 1 560 ? -0.656 -3.788 12.091 1.00 97.81 560 PRO A CA 1
ATOM 4369 C C . PRO A 1 560 ? -1.473 -2.566 12.517 1.00 97.81 560 PRO A C 1
ATOM 4371 O O . PRO A 1 560 ? -0.971 -1.442 12.579 1.00 97.81 560 PRO A O 1
ATOM 4374 N N . MET A 1 561 ? -2.737 -2.803 12.854 1.00 98.50 561 MET A N 1
ATOM 4375 C CA . MET A 1 561 ? -3.611 -1.841 13.524 1.00 98.50 561 MET A CA 1
ATOM 4376 C C . MET A 1 561 ? -3.419 -1.987 15.029 1.00 98.50 561 MET A C 1
ATOM 4378 O O . MET A 1 561 ? -4.237 -2.609 15.696 1.00 98.50 561 MET A O 1
ATOM 4382 N N . PHE A 1 562 ? -2.308 -1.490 15.565 1.00 98.00 562 PHE A N 1
ATOM 4383 C CA . PHE A 1 562 ? -1.970 -1.648 16.976 1.00 98.00 562 PHE A CA 1
ATOM 4384 C C . PHE A 1 562 ? -2.827 -0.747 17.874 1.00 98.00 562 PHE A C 1
ATOM 4386 O O . PHE A 1 562 ? -3.304 0.314 17.464 1.00 98.00 562 PHE A O 1
ATOM 4393 N N . ASN A 1 563 ? -3.013 -1.149 19.132 1.00 97.25 563 ASN A N 1
ATOM 4394 C CA . ASN A 1 563 ? -3.582 -0.274 20.151 1.00 97.25 563 ASN A CA 1
ATOM 4395 C C . ASN A 1 563 ? -2.495 0.691 20.672 1.00 97.25 563 ASN A C 1
ATOM 4397 O O . ASN A 1 563 ? -1.514 0.225 21.265 1.00 97.25 563 ASN A O 1
ATOM 4401 N N . PRO A 1 564 ? -2.633 2.018 20.473 1.00 96.94 564 PRO A N 1
ATOM 4402 C CA . PRO A 1 564 ? -1.607 2.977 20.873 1.00 96.94 564 PRO A CA 1
ATOM 4403 C C . PRO A 1 564 ? -1.581 3.251 22.386 1.00 96.94 564 PRO A C 1
ATOM 4405 O O . PRO A 1 564 ? -0.627 3.864 22.877 1.00 96.94 564 PRO A O 1
ATOM 4408 N N . VAL A 1 565 ? -2.587 2.802 23.145 1.00 95.12 565 VAL A N 1
ATOM 4409 C CA . VAL A 1 565 ? -2.614 2.929 24.610 1.00 95.12 565 VAL A CA 1
ATOM 4410 C C . VAL A 1 565 ? -1.402 2.214 25.219 1.00 95.12 565 VAL A C 1
ATOM 4412 O O . VAL A 1 565 ? -0.961 1.180 24.726 1.00 95.12 565 VAL A O 1
ATOM 4415 N N . ASN A 1 566 ? -0.824 2.789 26.277 1.00 95.38 566 ASN A N 1
ATOM 4416 C CA . ASN A 1 566 ? 0.390 2.310 26.958 1.00 95.38 566 ASN A CA 1
ATOM 4417 C C . ASN A 1 566 ? 1.673 2.251 26.111 1.00 95.38 566 ASN A C 1
ATOM 4419 O O . ASN A 1 566 ? 2.706 1.843 26.631 1.00 95.38 566 ASN A O 1
ATOM 4423 N N . THR A 1 567 ? 1.663 2.705 24.857 1.00 96.56 567 THR A N 1
ATOM 4424 C CA . THR A 1 567 ? 2.894 2.906 24.073 1.00 96.56 567 THR A CA 1
ATOM 4425 C C . THR A 1 567 ? 3.556 4.246 24.419 1.00 96.56 567 THR A C 1
ATOM 4427 O O . THR A 1 567 ? 2.974 5.085 25.118 1.00 96.56 567 THR A O 1
ATOM 4430 N N . SER A 1 568 ? 4.766 4.495 23.917 1.00 94.94 568 SER A N 1
ATOM 4431 C CA . SER A 1 568 ? 5.355 5.843 23.865 1.00 94.94 568 SER A CA 1
ATOM 4432 C C . SER A 1 568 ? 5.365 6.425 22.447 1.00 94.94 568 SER A C 1
ATOM 4434 O O . SER A 1 568 ? 6.169 7.305 22.154 1.00 94.94 568 SER A O 1
ATOM 4436 N N . TRP A 1 569 ? 4.487 5.943 21.559 1.00 94.81 569 TRP A N 1
ATOM 4437 C CA . TRP A 1 569 ? 4.312 6.533 20.233 1.00 94.81 569 TRP A CA 1
ATOM 4438 C C . TRP A 1 569 ? 3.776 7.966 20.353 1.00 94.81 569 TRP A C 1
ATOM 4440 O O . TRP A 1 569 ? 2.906 8.244 21.182 1.00 94.81 569 TRP A O 1
ATOM 4450 N N . VAL A 1 570 ? 4.304 8.881 19.538 1.00 91.12 570 VAL A N 1
ATOM 4451 C CA . VAL A 1 570 ? 4.079 10.330 19.685 1.00 91.12 570 VAL A CA 1
ATOM 4452 C C . VAL A 1 570 ? 2.623 10.739 19.468 1.00 91.12 570 VAL A C 1
ATOM 4454 O O . VAL A 1 570 ? 2.116 11.566 20.216 1.00 91.12 570 VAL A O 1
ATOM 4457 N N . GLY A 1 571 ? 1.929 10.108 18.517 1.00 91.81 571 GLY A N 1
ATOM 4458 C CA . GLY A 1 571 ? 0.539 10.425 18.174 1.00 91.81 571 GLY A CA 1
ATOM 4459 C C . GLY A 1 571 ? -0.508 9.746 19.061 1.00 91.81 571 GLY A C 1
ATOM 4460 O O . GLY A 1 571 ? -1.700 9.884 18.820 1.00 91.81 571 GLY A O 1
ATOM 4461 N N . LYS A 1 572 ? -0.119 8.991 20.099 1.00 94.50 572 LYS A N 1
ATOM 4462 C CA . LYS A 1 572 ? -1.060 8.137 20.856 1.00 94.50 572 LYS A CA 1
ATOM 4463 C C . LYS A 1 572 ? -2.218 8.889 21.534 1.00 94.50 572 LYS A C 1
ATOM 4465 O O . LYS A 1 572 ? -3.241 8.273 21.852 1.00 94.50 572 LYS A O 1
ATOM 4470 N N . ASN A 1 573 ? -2.025 10.181 21.801 1.00 95.12 573 ASN A N 1
ATOM 4471 C CA . ASN A 1 573 ? -2.952 11.056 22.521 1.00 95.12 573 ASN A CA 1
ATOM 4472 C C . ASN A 1 573 ? -3.637 12.085 21.605 1.00 95.12 573 ASN A C 1
ATOM 4474 O O . ASN A 1 573 ? -4.395 12.913 22.102 1.00 95.12 573 ASN A O 1
ATOM 4478 N N . ASP A 1 574 ? -3.386 12.028 20.298 1.00 95.12 574 ASP A N 1
ATOM 4479 C CA . ASP A 1 574 ? -3.934 12.947 19.301 1.00 95.12 574 ASP A CA 1
ATOM 4480 C C . ASP A 1 574 ? -5.397 12.582 18.998 1.00 95.12 574 ASP A C 1
ATOM 4482 O O . ASP A 1 574 ? -5.710 11.893 18.021 1.00 95.12 574 ASP A O 1
ATOM 4486 N N . VAL A 1 575 ? -6.285 12.996 19.906 1.00 96.38 575 VAL A N 1
ATOM 4487 C CA . VAL A 1 575 ? -7.731 12.748 19.881 1.00 96.38 575 VAL A CA 1
ATOM 4488 C C . VAL A 1 575 ? -8.471 14.047 20.204 1.00 96.38 575 VAL A C 1
ATOM 4490 O O . VAL A 1 575 ? -8.241 14.650 21.251 1.00 96.38 575 VAL A O 1
ATOM 4493 N N . TRP A 1 576 ? -9.386 14.454 19.325 1.00 96.31 576 TRP A N 1
ATOM 4494 C CA . TRP A 1 576 ? -10.176 15.684 19.431 1.00 96.31 576 TRP A CA 1
ATOM 4495 C C . TRP A 1 576 ? -11.654 15.405 19.128 1.00 96.31 576 TRP A C 1
ATOM 4497 O O . TRP A 1 576 ? -11.968 14.539 18.314 1.00 96.31 576 TRP A O 1
ATOM 4507 N N . GLY A 1 577 ? -12.569 16.106 19.801 1.00 95.38 577 GLY A N 1
ATOM 4508 C CA . GLY A 1 577 ? -14.028 15.959 19.641 1.00 95.38 577 GLY A CA 1
ATOM 4509 C C . GLY A 1 577 ? -14.637 14.680 20.236 1.00 95.38 577 GLY A C 1
ATOM 4510 O O . GLY A 1 577 ? -15.730 14.733 20.791 1.00 95.38 577 GLY A O 1
ATOM 4511 N N . TYR A 1 578 ? -13.910 13.559 20.197 1.00 96.31 578 TYR A N 1
ATOM 4512 C CA . TYR A 1 578 ? -14.271 12.317 20.885 1.00 96.31 578 TYR A CA 1
ATOM 4513 C C . TYR A 1 578 ? -14.091 12.415 22.416 1.00 96.31 578 TYR A C 1
ATOM 4515 O O . TYR A 1 578 ? -13.697 13.453 22.950 1.00 96.31 578 TYR A O 1
ATOM 4523 N N . ASP A 1 579 ? -14.323 11.305 23.124 1.00 92.38 579 ASP A N 1
ATOM 4524 C CA . ASP A 1 579 ? -14.229 11.141 24.587 1.00 92.38 579 ASP A CA 1
ATOM 4525 C C . ASP A 1 579 ? -12.774 11.145 25.117 1.00 92.38 579 ASP A C 1
ATOM 4527 O O . ASP A 1 579 ? -12.353 10.322 25.929 1.00 92.38 579 ASP A O 1
ATOM 4531 N N . GLY A 1 580 ? -11.939 12.036 24.575 1.00 92.06 580 GLY A N 1
ATOM 4532 C CA . GLY A 1 580 ? -10.535 12.194 24.937 1.00 92.06 580 GLY A CA 1
ATOM 4533 C C . GLY A 1 580 ? -9.743 10.886 24.881 1.00 92.06 580 GLY A C 1
ATOM 4534 O O . GLY A 1 580 ? -9.856 10.094 23.940 1.00 92.06 580 GLY A O 1
ATOM 4535 N N . LEU A 1 581 ? -8.919 10.655 25.906 1.00 93.50 581 LEU A N 1
ATOM 4536 C CA . LEU A 1 581 ? -8.040 9.485 25.988 1.00 93.50 581 LEU A CA 1
ATOM 4537 C C . LEU A 1 581 ? -8.775 8.170 26.270 1.00 93.50 581 LEU A C 1
ATOM 4539 O O . LEU A 1 581 ? -8.152 7.119 26.108 1.00 93.50 581 LEU A O 1
ATOM 4543 N N . ASP A 1 582 ? -10.058 8.215 26.622 1.00 94.50 582 ASP A N 1
ATOM 4544 C CA . ASP A 1 582 ? -10.884 7.024 26.834 1.00 94.50 582 ASP A CA 1
A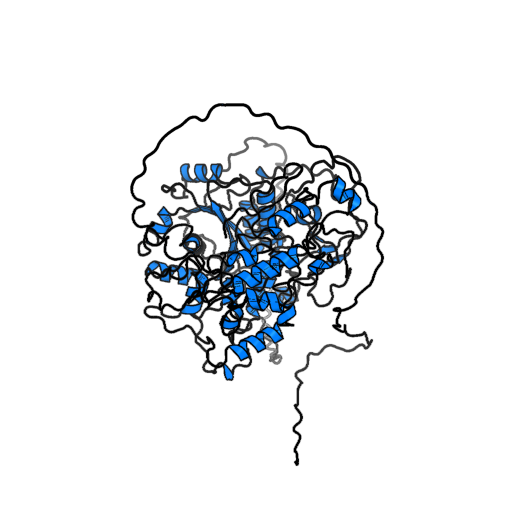TOM 4545 C C . ASP A 1 582 ? -11.475 6.489 25.519 1.00 94.50 582 ASP A C 1
ATOM 4547 O O . ASP A 1 582 ? -11.923 5.346 25.453 1.00 94.50 582 ASP A O 1
ATOM 4551 N N . THR A 1 583 ? -11.374 7.262 24.429 1.00 97.06 583 THR A N 1
ATOM 4552 C CA . THR A 1 583 ? -11.795 6.843 23.084 1.00 97.06 583 THR A CA 1
ATOM 4553 C C . THR A 1 583 ? -11.076 5.555 22.649 1.00 97.06 583 THR A C 1
ATOM 4555 O O . THR A 1 583 ? -9.838 5.565 22.502 1.00 97.06 583 THR A O 1
ATOM 4558 N N . PRO A 1 584 ? -11.813 4.461 22.362 1.00 97.00 584 PRO A N 1
ATOM 4559 C CA . PRO A 1 584 ? -11.251 3.259 21.758 1.00 97.00 584 PRO A CA 1
ATOM 4560 C C . PRO A 1 584 ? -10.658 3.580 20.386 1.00 97.00 584 PRO A C 1
ATOM 4562 O O . PRO A 1 584 ? -11.330 4.127 19.517 1.00 97.00 584 PRO A O 1
ATOM 4565 N N . ARG A 1 585 ? -9.384 3.247 20.173 1.00 97.12 585 ARG A N 1
ATOM 4566 C CA . ARG A 1 585 ? -8.669 3.654 18.957 1.00 97.12 585 ARG A CA 1
ATOM 4567 C C . ARG A 1 585 ? -7.625 2.651 18.510 1.00 97.12 585 ARG A C 1
ATOM 4569 O O . ARG A 1 585 ? -7.168 1.811 19.290 1.00 97.12 585 ARG A O 1
ATOM 4576 N N . ARG A 1 586 ? -7.266 2.735 17.232 1.00 97.94 586 ARG A N 1
ATOM 4577 C CA . ARG A 1 586 ? -6.224 1.922 16.600 1.00 97.94 586 ARG A CA 1
ATOM 4578 C C . ARG A 1 586 ? -5.317 2.808 15.766 1.00 97.94 586 ARG A C 1
ATOM 4580 O O . ARG A 1 586 ? -5.762 3.797 15.193 1.00 97.94 586 ARG A O 1
ATOM 4587 N N . ALA A 1 587 ? -4.048 2.443 15.705 1.00 97.88 587 ALA A N 1
ATOM 4588 C CA . ALA A 1 587 ? -3.017 3.151 14.969 1.00 97.88 587 ALA A CA 1
ATOM 4589 C C . ALA A 1 587 ? -2.325 2.196 13.989 1.00 97.88 587 ALA A C 1
ATOM 4591 O O . ALA A 1 587 ? -2.197 1.006 14.261 1.00 97.88 587 ALA A O 1
ATOM 4592 N N . THR A 1 588 ? -1.882 2.723 12.859 1.00 96.81 588 THR A N 1
ATOM 4593 C CA . THR A 1 588 ? -1.083 2.021 11.859 1.00 96.81 588 THR A CA 1
ATOM 4594 C C . THR A 1 588 ? -0.065 3.016 11.337 1.00 96.81 588 THR A C 1
ATOM 4596 O O . THR A 1 588 ? -0.444 4.081 10.861 1.00 96.81 588 THR A O 1
ATOM 4599 N N . ILE A 1 589 ? 1.218 2.673 11.451 1.00 93.88 589 ILE A N 1
ATOM 4600 C CA . ILE A 1 589 ? 2.293 3.529 10.946 1.00 93.88 589 ILE A CA 1
ATOM 4601 C C . ILE A 1 589 ? 2.330 3.439 9.421 1.00 93.88 589 ILE A C 1
ATOM 4603 O O . ILE A 1 589 ? 2.349 2.338 8.863 1.00 93.88 589 ILE A O 1
ATOM 4607 N N . GLY A 1 590 ? 2.356 4.596 8.766 1.00 91.19 590 GLY A N 1
ATOM 4608 C CA . GLY A 1 590 ? 2.101 4.733 7.339 1.00 91.19 590 GLY A CA 1
ATOM 4609 C C . GLY A 1 590 ? 0.606 4.736 7.011 1.00 91.19 590 GLY A C 1
ATOM 4610 O O . GLY A 1 590 ? -0.226 4.112 7.665 1.00 91.19 590 GLY A O 1
ATOM 4611 N N . THR A 1 591 ? 0.254 5.437 5.942 1.00 93.69 591 THR A N 1
ATOM 4612 C CA . THR A 1 591 ? -1.129 5.569 5.458 1.00 93.69 591 THR A CA 1
ATOM 4613 C C . THR A 1 591 ? -1.384 4.872 4.135 1.00 93.69 591 THR A C 1
ATOM 4615 O O . THR A 1 591 ? -2.494 4.963 3.605 1.00 93.69 591 THR A O 1
ATOM 4618 N N . HIS A 1 592 ? -0.402 4.134 3.624 1.00 96.31 592 HIS A N 1
ATOM 4619 C CA . HIS A 1 592 ? -0.530 3.284 2.447 1.00 96.31 592 HIS A CA 1
ATOM 4620 C C . HIS A 1 592 ? -1.620 2.210 2.662 1.00 96.31 592 HIS A C 1
ATOM 4622 O O . HIS A 1 592 ? -1.376 1.168 3.274 1.00 96.31 592 HIS A O 1
ATOM 4628 N N . SER A 1 593 ? -2.855 2.480 2.227 1.00 97.56 593 SER A N 1
ATOM 4629 C CA . SER A 1 593 ? -4.030 1.676 2.599 1.00 97.56 593 SER A CA 1
ATOM 4630 C C . SER A 1 593 ? -5.246 1.914 1.699 1.00 97.56 593 SER A C 1
ATOM 4632 O O . SER A 1 593 ? -5.376 2.962 1.064 1.00 97.56 593 SER A O 1
ATOM 4634 N N . ARG A 1 594 ? -6.167 0.942 1.671 1.00 98.56 594 ARG A N 1
ATOM 4635 C CA . ARG A 1 594 ? -7.462 1.038 0.975 1.00 98.56 594 ARG A CA 1
ATOM 4636 C C . ARG A 1 594 ? -8.572 1.396 1.956 1.00 98.56 594 ARG A C 1
ATOM 4638 O O . ARG A 1 594 ? -8.692 0.733 2.980 1.00 98.56 594 ARG A O 1
ATOM 4645 N N . CYS A 1 595 ? -9.429 2.345 1.594 1.00 98.81 595 CYS A N 1
ATOM 4646 C CA . CYS A 1 595 ? -10.688 2.645 2.274 1.00 98.81 595 CYS A CA 1
ATOM 4647 C C . CYS A 1 595 ? -11.885 2.392 1.342 1.00 98.81 595 CYS A C 1
ATOM 4649 O O . CYS A 1 595 ? -11.795 2.617 0.135 1.00 98.81 595 CYS A O 1
ATOM 4651 N N . SER A 1 596 ? -13.022 1.952 1.879 1.00 98.75 596 SER A N 1
ATOM 4652 C CA . SER A 1 596 ? -14.309 1.990 1.178 1.00 98.75 596 SER A CA 1
ATOM 4653 C C . SER A 1 596 ? -14.853 3.416 1.130 1.00 98.75 596 SER A C 1
ATOM 4655 O O . SER A 1 596 ? -14.550 4.247 1.992 1.00 98.75 596 SER A O 1
ATOM 4657 N N . LYS A 1 597 ? -15.713 3.691 0.146 1.00 98.19 597 LYS A N 1
ATOM 4658 C CA . LYS A 1 597 ? -16.495 4.929 0.088 1.00 98.19 597 LYS A CA 1
ATOM 4659 C C . LYS A 1 597 ? -17.259 5.149 1.394 1.00 98.19 597 LYS A C 1
ATOM 4661 O O . LYS A 1 597 ? -17.202 6.231 1.966 1.00 98.19 597 LYS A O 1
ATOM 4666 N N . LYS A 1 598 ? -17.898 4.092 1.910 1.00 98.19 598 LYS A N 1
ATOM 4667 C CA . LYS A 1 598 ? -18.655 4.118 3.168 1.00 98.19 598 LYS A CA 1
ATOM 4668 C C . LYS A 1 598 ? -17.799 4.579 4.352 1.00 98.19 598 LYS A C 1
ATOM 4670 O O . LYS A 1 598 ? -18.252 5.405 5.145 1.00 98.19 598 LYS A O 1
ATOM 4675 N N . LEU A 1 599 ? -16.572 4.071 4.470 1.00 98.81 599 LEU A N 1
ATOM 4676 C CA . LEU A 1 599 ? -15.648 4.492 5.520 1.00 98.81 599 LEU A CA 1
ATOM 4677 C C . LEU A 1 599 ? -15.257 5.965 5.365 1.00 98.81 599 LEU A C 1
ATOM 4679 O O . LEU A 1 599 ? -15.334 6.701 6.344 1.00 98.81 599 LEU A O 1
ATOM 4683 N N . LEU A 1 600 ? -14.911 6.422 4.158 1.00 98.69 600 LEU A N 1
ATOM 4684 C CA . LEU A 1 600 ? -14.542 7.825 3.927 1.00 98.69 600 LEU A CA 1
ATOM 4685 C C . LEU A 1 600 ? -15.709 8.798 4.135 1.00 98.69 600 LEU A C 1
ATOM 4687 O O . LEU A 1 600 ? -15.496 9.868 4.700 1.00 98.69 600 LEU A O 1
ATOM 4691 N N . ASP A 1 601 ? -16.933 8.426 3.754 1.00 98.62 601 ASP A N 1
ATOM 4692 C CA . ASP A 1 601 ? -18.149 9.198 4.046 1.00 98.62 601 ASP A CA 1
ATOM 4693 C C . ASP A 1 601 ? -18.380 9.304 5.563 1.00 98.62 601 ASP A C 1
ATOM 4695 O O . ASP A 1 601 ? -18.736 10.362 6.081 1.00 98.62 601 ASP A O 1
ATOM 4699 N N . THR A 1 602 ? -18.124 8.218 6.297 1.00 98.75 602 THR A N 1
ATOM 4700 C CA . THR A 1 602 ? -18.248 8.201 7.762 1.00 98.75 602 THR A CA 1
ATOM 4701 C C . THR A 1 602 ? -17.159 9.052 8.413 1.00 98.75 602 THR A C 1
ATOM 4703 O O . THR A 1 602 ? -17.460 9.877 9.268 1.00 98.75 602 THR A O 1
ATOM 4706 N N . MET A 1 603 ? -15.906 8.934 7.960 1.00 98.56 603 MET A N 1
ATOM 4707 C CA . MET A 1 603 ? -14.806 9.802 8.392 1.00 98.56 603 MET A CA 1
ATOM 4708 C C . MET A 1 603 ? -15.123 11.275 8.113 1.00 98.56 603 MET A C 1
ATOM 4710 O O . MET A 1 603 ? -14.862 12.128 8.957 1.00 98.56 603 MET A O 1
ATOM 4714 N N . HIS A 1 604 ? -15.700 11.591 6.951 1.00 98.31 604 HIS A N 1
ATOM 4715 C CA . HIS A 1 604 ? -16.143 12.941 6.612 1.00 98.31 604 HIS A CA 1
ATOM 4716 C C . HIS A 1 604 ? -17.205 13.449 7.597 1.00 98.31 604 HIS A C 1
ATOM 4718 O O . HIS A 1 604 ? -17.041 14.532 8.157 1.00 98.31 604 HIS A O 1
ATOM 4724 N N . ALA A 1 605 ? -18.237 12.649 7.875 1.00 98.31 605 ALA A N 1
ATOM 4725 C CA . ALA A 1 605 ? -19.294 13.002 8.819 1.00 98.31 605 ALA A CA 1
ATOM 4726 C C . ALA A 1 605 ? -18.787 13.195 10.259 1.00 98.31 605 ALA A C 1
ATOM 4728 O O . ALA A 1 605 ? -19.247 14.107 10.942 1.00 98.31 605 ALA A O 1
ATOM 4729 N N . GLU A 1 606 ? -17.842 12.375 10.725 1.00 98.12 606 GLU A N 1
ATOM 4730 C CA . GLU A 1 606 ? -17.228 12.538 12.049 1.00 98.12 606 GLU A CA 1
ATOM 4731 C C . GLU A 1 606 ? -16.382 13.819 12.118 1.00 98.12 606 GLU A C 1
ATOM 4733 O O . GLU A 1 606 ? -16.576 14.643 13.012 1.00 98.12 606 GLU A O 1
ATOM 4738 N N . ASN A 1 607 ? -15.542 14.079 11.114 1.00 97.62 607 ASN A N 1
ATOM 4739 C CA . ASN A 1 607 ? -14.741 15.305 11.061 1.00 97.62 607 ASN A CA 1
ATOM 4740 C C . ASN A 1 607 ? -15.604 16.581 11.001 1.00 97.62 607 ASN A C 1
ATOM 4742 O O . ASN A 1 607 ? -15.246 17.588 11.609 1.00 97.62 607 ASN A O 1
ATOM 4746 N N . LEU A 1 608 ? -16.769 16.547 10.335 1.00 97.44 608 LEU A N 1
ATOM 4747 C CA . LEU A 1 608 ? -17.735 17.658 10.339 1.00 97.44 608 LEU A CA 1
ATOM 4748 C C . LEU A 1 608 ? -18.346 17.937 11.721 1.00 97.44 608 LEU A C 1
ATOM 4750 O O . LEU A 1 608 ? -18.808 19.049 11.958 1.00 97.44 608 LEU A O 1
ATOM 4754 N N . LYS A 1 609 ? -18.343 16.959 12.635 1.00 96.56 609 LYS A N 1
ATOM 4755 C CA . LYS A 1 609 ? -18.748 17.133 14.042 1.00 96.56 609 LYS A CA 1
ATOM 4756 C C . LYS A 1 609 ? -17.590 17.589 14.939 1.00 96.56 609 LYS A C 1
ATOM 4758 O O . LYS A 1 609 ? -17.803 17.807 16.126 1.00 96.56 609 LYS A O 1
ATOM 4763 N N . GLY A 1 610 ? -16.378 17.716 14.393 1.00 96.00 610 GLY A N 1
ATOM 4764 C CA . GLY A 1 610 ? -15.148 17.962 15.153 1.00 96.00 610 GLY A CA 1
ATOM 4765 C C . GLY A 1 610 ? -14.505 16.697 15.732 1.00 96.00 610 GLY A C 1
ATOM 4766 O O . GLY A 1 610 ? -13.485 16.798 16.409 1.00 96.00 610 GLY A O 1
ATOM 4767 N N . ASN A 1 611 ? -15.059 15.513 15.450 1.00 97.00 611 ASN A N 1
ATOM 4768 C CA . ASN A 1 611 ? -14.521 14.233 15.899 1.00 97.00 611 ASN A CA 1
ATOM 4769 C C . ASN A 1 611 ? -13.334 13.831 15.016 1.00 97.00 611 ASN A C 1
ATOM 4771 O O . ASN A 1 611 ? -13.504 13.377 13.882 1.00 97.00 611 ASN A O 1
ATOM 4775 N N . HIS A 1 612 ? -12.123 13.998 15.541 1.00 96.81 612 HIS A N 1
ATOM 4776 C CA . HIS A 1 612 ? -10.877 13.824 14.808 1.00 96.81 612 HIS A CA 1
ATOM 4777 C C . HIS A 1 612 ? -9.836 13.048 15.620 1.00 96.81 612 HIS A C 1
ATOM 4779 O O . HIS A 1 612 ? -9.760 13.140 16.844 1.00 96.81 612 HIS A O 1
ATOM 4785 N N . VAL A 1 613 ? -8.998 12.291 14.922 1.00 96.44 613 VAL A N 1
ATOM 4786 C CA . VAL A 1 613 ? -7.803 11.647 15.477 1.00 96.44 613 VAL A CA 1
ATOM 4787 C C . VAL A 1 613 ? -6.681 11.743 14.457 1.00 96.44 613 VAL A C 1
ATOM 4789 O O . VAL A 1 613 ? -6.965 11.870 13.263 1.00 96.44 613 VAL A O 1
ATOM 4792 N N . SER A 1 614 ? -5.436 11.617 14.924 1.00 93.81 614 SER A N 1
ATOM 4793 C CA . SER A 1 614 ? -4.243 11.676 14.072 1.00 93.81 614 SER A CA 1
ATOM 4794 C C . SER A 1 614 ? -4.353 10.822 12.811 1.00 93.81 614 SER A C 1
ATOM 4796 O O . SER A 1 614 ? -5.024 9.789 12.770 1.00 93.81 614 SER A O 1
ATOM 4798 N N . SER A 1 615 ? -3.635 11.231 11.778 1.00 93.88 615 SER A N 1
ATOM 4799 C CA . SER A 1 615 ? -3.705 10.670 10.438 1.00 93.88 615 SER A CA 1
ATOM 4800 C C . SER A 1 615 ? -3.384 9.172 10.376 1.00 93.88 615 SER A C 1
ATOM 4802 O O . SER A 1 615 ? -4.044 8.416 9.664 1.00 93.88 615 SER A O 1
ATOM 4804 N N . GLU A 1 616 ? -2.422 8.722 11.176 1.00 95.88 616 GLU A N 1
ATOM 4805 C CA . GLU A 1 616 ? -2.057 7.312 11.345 1.00 95.88 616 GLU A CA 1
ATOM 4806 C C . GLU A 1 616 ? -3.033 6.552 12.259 1.00 95.88 616 GLU A C 1
ATOM 4808 O O . GLU A 1 616 ? -2.774 5.409 12.615 1.00 95.88 616 GLU A O 1
ATOM 4813 N N . MET A 1 617 ? -4.161 7.159 12.649 1.00 97.50 617 MET A N 1
ATOM 4814 C CA . MET A 1 617 ? -5.237 6.570 13.459 1.00 97.50 617 MET A CA 1
ATOM 4815 C C . MET A 1 617 ? -6.608 6.601 12.776 1.00 97.50 617 MET A C 1
ATOM 4817 O O . MET A 1 617 ? -7.436 5.731 13.063 1.00 97.50 617 MET A O 1
ATOM 4821 N N . THR A 1 618 ? -6.876 7.594 11.918 1.00 97.31 618 THR A N 1
ATOM 4822 C CA . THR A 1 618 ? -8.241 7.951 11.493 1.00 97.31 618 THR A CA 1
ATOM 4823 C C . THR A 1 618 ? -9.037 6.789 10.892 1.00 97.31 618 THR A C 1
ATOM 4825 O O . THR A 1 618 ? -10.075 6.459 11.470 1.00 97.31 618 THR A O 1
ATOM 4828 N N . PRO A 1 619 ? -8.609 6.121 9.801 1.00 98.38 619 PRO A N 1
ATOM 4829 C CA . PRO A 1 619 ? -9.474 5.153 9.123 1.00 98.38 619 PRO A CA 1
ATOM 4830 C C . PRO A 1 619 ? -9.829 3.951 9.997 1.00 98.38 619 PRO A C 1
ATOM 4832 O O . PRO A 1 619 ? -10.996 3.596 10.128 1.00 98.38 619 PRO A O 1
ATOM 4835 N N . GLN A 1 620 ? -8.840 3.344 10.649 1.00 98.06 620 GLN A N 1
ATOM 4836 C CA . GLN A 1 620 ? -9.036 2.172 11.497 1.00 98.06 620 GLN A CA 1
ATOM 4837 C C . GLN A 1 620 ? -9.742 2.501 12.814 1.00 98.06 620 GLN A C 1
ATOM 4839 O O . GLN A 1 620 ? -10.481 1.662 13.322 1.00 98.06 620 GLN A O 1
ATOM 4844 N N . THR A 1 621 ? -9.567 3.709 13.360 1.00 98.56 621 THR A N 1
ATOM 4845 C CA . THR A 1 621 ? -10.321 4.140 14.544 1.00 98.56 621 THR A CA 1
ATOM 4846 C C . THR A 1 621 ? -11.785 4.340 14.180 1.00 98.56 621 THR A C 1
ATOM 4848 O O . THR A 1 621 ? -12.645 3.740 14.811 1.00 98.56 621 THR A O 1
ATOM 4851 N N . VAL A 1 622 ? -12.091 5.069 13.104 1.00 98.69 622 VAL A N 1
ATOM 4852 C CA . VAL A 1 622 ? -13.479 5.225 12.640 1.00 98.69 622 VAL A CA 1
ATOM 4853 C C . VAL A 1 622 ? -14.082 3.866 12.261 1.00 98.69 622 VAL A C 1
ATOM 4855 O O . VAL A 1 622 ? -15.226 3.579 12.612 1.00 98.69 622 VAL A O 1
ATOM 4858 N N . ALA A 1 623 ? -13.312 2.971 11.636 1.00 98.69 623 ALA A N 1
ATOM 4859 C CA . ALA A 1 623 ? -13.778 1.621 11.341 1.00 98.69 623 ALA A CA 1
ATOM 4860 C C . ALA A 1 623 ? -14.134 0.827 12.609 1.00 98.69 623 ALA A C 1
ATOM 4862 O O . ALA A 1 623 ? -15.188 0.190 12.647 1.00 98.69 623 ALA A O 1
ATOM 4863 N N . LEU A 1 624 ? -13.303 0.901 13.655 1.00 98.62 624 LEU A N 1
ATOM 4864 C CA . LEU A 1 624 ? -13.575 0.285 14.955 1.00 98.62 624 LEU A CA 1
ATOM 4865 C C . LEU A 1 624 ? -14.853 0.850 15.578 1.00 98.62 624 LEU A C 1
ATOM 4867 O O . LEU A 1 624 ? -15.766 0.094 15.905 1.00 98.62 624 LEU A O 1
ATOM 4871 N N . LEU A 1 625 ? -14.928 2.175 15.697 1.00 98.50 625 LEU A N 1
ATOM 4872 C CA . LEU A 1 625 ? -16.016 2.880 16.373 1.00 98.50 625 LEU A CA 1
ATOM 4873 C C . LEU A 1 625 ? -17.374 2.678 15.689 1.00 98.50 625 LEU A C 1
ATOM 4875 O O . LEU A 1 625 ? -18.402 2.633 16.359 1.00 98.50 625 LEU A O 1
ATOM 4879 N N . HIS A 1 626 ? -17.390 2.499 14.365 1.00 98.56 626 HIS A N 1
ATOM 4880 C CA . HIS A 1 626 ? -18.623 2.277 13.611 1.00 98.56 626 HIS A CA 1
ATOM 4881 C C . HIS A 1 626 ? -18.886 0.809 13.242 1.00 98.56 626 HIS A C 1
ATOM 4883 O O . HIS A 1 626 ? -19.912 0.532 12.625 1.00 98.56 626 HIS A O 1
ATOM 4889 N N . GLY A 1 627 ? -18.034 -0.142 13.641 1.00 97.69 627 GLY A N 1
ATOM 4890 C CA . GLY A 1 627 ? -18.260 -1.581 13.431 1.00 97.69 627 GLY A CA 1
ATOM 4891 C C . GLY A 1 627 ? -17.968 -2.069 12.006 1.00 97.69 627 GLY A C 1
ATOM 4892 O O . GLY A 1 627 ? -18.458 -3.118 11.576 1.00 97.69 627 GLY A O 1
ATOM 4893 N N . PHE A 1 628 ? -17.179 -1.317 11.248 1.00 98.50 628 PHE A N 1
ATOM 4894 C CA . PHE A 1 628 ? -16.750 -1.675 9.899 1.00 98.50 628 PHE A CA 1
ATOM 4895 C C . PHE A 1 628 ? -15.704 -2.788 9.886 1.00 98.50 628 PHE A C 1
ATOM 4897 O O . PHE A 1 628 ? -15.051 -3.076 10.891 1.00 98.50 628 PHE A O 1
ATOM 4904 N N . LYS A 1 629 ? -15.562 -3.451 8.734 1.00 98.50 629 LYS A N 1
ATOM 4905 C CA . LYS A 1 629 ? -14.587 -4.534 8.581 1.00 98.50 629 LYS A CA 1
ATOM 4906 C C . LYS A 1 629 ? -13.227 -3.950 8.211 1.00 98.50 629 LYS A C 1
ATOM 4908 O O . LYS A 1 629 ? -13.012 -3.550 7.072 1.00 98.50 629 LYS A O 1
ATOM 4913 N N . ALA A 1 630 ? -12.295 -3.946 9.155 1.00 98.56 630 ALA A N 1
ATOM 4914 C CA . ALA A 1 630 ? -10.908 -3.561 8.919 1.00 98.56 630 ALA A CA 1
ATOM 4915 C C . ALA A 1 630 ? -10.006 -4.801 8.891 1.00 98.56 630 ALA A C 1
ATOM 4917 O O . ALA A 1 630 ? -10.141 -5.680 9.742 1.00 98.56 630 ALA A O 1
ATOM 4918 N N . VAL A 1 631 ? -9.081 -4.888 7.934 1.00 98.81 631 VAL A N 1
ATOM 4919 C CA . VAL A 1 631 ? -8.151 -6.018 7.794 1.00 98.81 631 VAL A CA 1
ATOM 4920 C C . VAL A 1 631 ? -6.717 -5.521 7.641 1.00 98.81 631 VAL A C 1
ATOM 4922 O O . VAL A 1 631 ? -6.425 -4.719 6.761 1.00 98.81 631 VAL A O 1
ATOM 4925 N N . PHE A 1 632 ? -5.806 -6.037 8.460 1.00 98.56 632 PHE A N 1
ATOM 4926 C CA . PHE A 1 632 ? -4.375 -5.923 8.203 1.00 98.56 632 PHE A CA 1
ATOM 4927 C C . PHE A 1 632 ? -3.961 -7.053 7.259 1.00 98.56 632 PHE A C 1
ATOM 4929 O O . PHE A 1 632 ? -4.153 -8.234 7.560 1.00 98.56 632 PHE A O 1
ATOM 4936 N N . ALA A 1 633 ? -3.402 -6.693 6.107 1.00 98.19 633 ALA A N 1
ATOM 4937 C CA . ALA A 1 633 ? -2.820 -7.630 5.165 1.00 98.19 633 ALA A CA 1
ATOM 4938 C C . ALA A 1 633 ? -1.323 -7.835 5.481 1.00 98.19 633 ALA A C 1
ATOM 4940 O O . ALA A 1 633 ? -0.533 -6.910 5.284 1.00 98.19 633 ALA A O 1
ATOM 4941 N N . PRO A 1 634 ? -0.897 -9.034 5.933 1.00 97.31 634 PRO A N 1
ATOM 4942 C CA . PRO A 1 634 ? 0.484 -9.307 6.334 1.00 97.31 634 PRO A CA 1
ATOM 4943 C C . PRO A 1 634 ? 1.423 -9.490 5.125 1.00 97.31 634 PRO A C 1
ATOM 4945 O O . PRO A 1 634 ? 1.841 -10.611 4.814 1.00 97.31 634 PRO A O 1
ATOM 4948 N N . VAL A 1 635 ? 1.730 -8.391 4.428 1.00 97.06 635 VAL A N 1
ATOM 4949 C CA . VAL A 1 635 ? 2.614 -8.373 3.250 1.00 97.06 635 VAL A CA 1
ATOM 4950 C C . VAL A 1 635 ? 4.005 -8.944 3.566 1.00 97.06 635 VAL A C 1
ATOM 4952 O O . VAL A 1 635 ? 4.508 -8.737 4.670 1.00 97.06 635 VAL A O 1
ATOM 4955 N N . PRO A 1 636 ? 4.640 -9.671 2.628 1.00 97.19 636 PRO A N 1
ATOM 4956 C CA . PRO A 1 636 ? 5.997 -10.187 2.794 1.00 97.19 636 PRO A CA 1
ATOM 4957 C C . PRO A 1 636 ? 7.018 -9.089 3.107 1.00 97.19 636 PRO A C 1
ATOM 4959 O O . PRO A 1 636 ? 7.184 -8.142 2.341 1.00 97.19 636 PRO A O 1
ATOM 4962 N N . MET A 1 637 ? 7.745 -9.260 4.207 1.00 97.75 637 MET A N 1
ATOM 4963 C CA . MET A 1 637 ? 8.824 -8.388 4.656 1.00 97.75 637 MET A CA 1
ATOM 4964 C C . MET A 1 637 ? 10.085 -9.214 4.911 1.00 97.75 637 MET A C 1
ATOM 4966 O O . MET A 1 637 ? 10.057 -10.258 5.576 1.00 97.75 637 MET A O 1
ATOM 4970 N N . PHE A 1 638 ? 11.213 -8.720 4.410 1.00 98.00 638 PHE A N 1
ATOM 4971 C CA . PHE A 1 638 ? 12.521 -9.341 4.589 1.00 98.00 638 PHE A CA 1
ATOM 4972 C C . PHE A 1 638 ? 13.390 -8.498 5.515 1.00 98.00 638 PHE A C 1
ATOM 4974 O O . PHE A 1 638 ? 13.194 -7.288 5.633 1.00 98.00 638 PHE A O 1
ATOM 4981 N N . MET A 1 639 ? 14.342 -9.157 6.172 1.00 97.62 639 MET A N 1
ATOM 4982 C CA . MET A 1 639 ? 15.315 -8.519 7.047 1.00 97.62 639 MET A CA 1
ATOM 4983 C C . MET A 1 639 ? 16.723 -8.670 6.465 1.00 97.62 639 MET A C 1
ATOM 4985 O O . MET A 1 639 ? 17.044 -9.685 5.849 1.00 97.62 639 MET A O 1
ATOM 4989 N N . ASP A 1 640 ? 17.578 -7.673 6.678 1.00 96.31 640 ASP A N 1
ATOM 4990 C CA . ASP A 1 640 ? 18.999 -7.702 6.306 1.00 96.31 640 ASP A CA 1
ATOM 4991 C C . ASP A 1 640 ? 19.865 -8.559 7.241 1.00 96.31 640 ASP A C 1
ATOM 4993 O O . ASP A 1 640 ? 21.044 -8.782 6.973 1.00 96.31 640 ASP A O 1
ATOM 4997 N N . ARG A 1 641 ? 19.274 -9.050 8.327 1.00 96.38 641 ARG A N 1
ATOM 4998 C CA . ARG A 1 641 ? 19.851 -9.954 9.318 1.00 96.38 641 ARG A CA 1
ATOM 4999 C C . ARG A 1 641 ? 18.950 -11.172 9.451 1.00 96.38 641 ARG A C 1
ATOM 5001 O O . ARG A 1 641 ? 17.729 -11.041 9.396 1.00 96.38 641 ARG A O 1
ATOM 5008 N N . ASP A 1 642 ? 19.557 -12.326 9.691 1.00 94.06 642 ASP A N 1
ATOM 5009 C CA . ASP A 1 642 ? 18.862 -13.610 9.825 1.00 94.06 642 ASP A CA 1
ATOM 5010 C C . ASP A 1 642 ? 18.239 -13.768 11.224 1.00 94.06 642 ASP A C 1
ATOM 5012 O O . ASP A 1 642 ? 18.747 -14.470 12.101 1.00 94.06 642 ASP A O 1
ATOM 5016 N N . TRP A 1 643 ? 17.167 -13.018 11.477 1.00 97.25 643 TRP A N 1
ATOM 5017 C CA . TRP A 1 643 ? 16.467 -13.043 12.758 1.00 97.25 643 TRP A CA 1
ATOM 5018 C C . TRP A 1 643 ? 15.677 -14.339 12.948 1.00 97.25 643 TRP A C 1
ATOM 5020 O O . TRP A 1 643 ? 14.884 -14.738 12.095 1.00 97.25 643 TRP A O 1
ATOM 5030 N N . SER A 1 644 ? 15.787 -14.946 14.135 1.00 97.62 644 SER A N 1
ATOM 5031 C CA . SER A 1 644 ? 14.931 -16.082 14.490 1.00 97.62 644 SER A CA 1
ATOM 5032 C C . SER A 1 644 ? 13.471 -15.648 14.674 1.00 97.62 644 SER A C 1
ATOM 5034 O O . SER A 1 644 ? 13.198 -14.559 15.184 1.00 97.62 644 SER A O 1
ATOM 5036 N N . GLY A 1 645 ? 12.517 -16.534 14.361 1.00 98.12 645 GLY A N 1
ATOM 5037 C CA . GLY A 1 645 ? 11.090 -16.258 14.567 1.00 98.12 645 GLY A CA 1
ATOM 5038 C C . GLY A 1 645 ? 10.740 -15.904 16.016 1.00 98.12 645 GLY A C 1
ATOM 5039 O O . GLY A 1 645 ? 9.963 -14.987 16.258 1.00 98.12 645 GLY A O 1
ATOM 5040 N N . LYS A 1 646 ? 11.376 -16.567 16.994 1.00 98.31 646 LYS A N 1
ATOM 5041 C CA . LYS A 1 646 ? 11.202 -16.257 18.426 1.00 98.31 646 LYS A CA 1
ATOM 5042 C C . LYS A 1 646 ? 11.685 -14.850 18.774 1.00 98.31 646 LYS A C 1
ATOM 5044 O O . LYS A 1 646 ? 11.088 -14.188 19.616 1.00 98.31 646 LYS A O 1
ATOM 5049 N N . SER A 1 647 ? 12.773 -14.409 18.151 1.00 98.31 647 SER A N 1
ATOM 5050 C CA . SER A 1 647 ? 13.321 -13.071 18.359 1.00 98.31 647 SER A CA 1
ATOM 5051 C C . SER A 1 647 ? 12.422 -12.011 17.738 1.00 98.31 647 SER A C 1
ATOM 5053 O O . SER A 1 647 ? 12.100 -11.032 18.404 1.00 98.31 647 SER A O 1
ATOM 5055 N N . LEU A 1 648 ? 11.961 -12.234 16.503 1.00 98.44 648 LEU A N 1
ATOM 5056 C CA . LEU A 1 648 ? 11.002 -11.344 15.851 1.00 98.44 648 LEU A CA 1
ATOM 5057 C C . LEU A 1 648 ? 9.722 -11.221 16.674 1.00 98.44 648 LEU A C 1
ATOM 5059 O O . LEU A 1 648 ? 9.299 -10.103 16.940 1.00 98.44 648 LEU A O 1
ATOM 5063 N N . GLU A 1 649 ? 9.164 -12.331 17.162 1.00 98.12 649 GLU A N 1
ATOM 5064 C CA . GLU A 1 649 ? 7.957 -12.306 17.995 1.00 98.12 649 GLU A CA 1
ATOM 5065 C C . GLU A 1 649 ? 8.179 -11.454 19.247 1.00 98.12 649 GLU A C 1
ATOM 5067 O O . GLU A 1 649 ? 7.427 -10.525 19.526 1.00 98.12 649 GLU A O 1
ATOM 5072 N N . LYS A 1 650 ? 9.288 -11.704 19.949 1.00 97.88 650 LYS A N 1
ATOM 5073 C CA . LYS A 1 650 ? 9.675 -10.980 21.163 1.00 97.88 650 LYS A CA 1
ATOM 5074 C C . LYS A 1 650 ? 9.779 -9.461 20.949 1.00 97.88 650 LYS A C 1
ATOM 5076 O O . LYS A 1 650 ? 9.478 -8.705 21.868 1.00 97.88 650 LYS A O 1
ATOM 5081 N N . PHE A 1 651 ? 10.243 -9.007 19.782 1.00 98.06 651 PHE A N 1
ATOM 5082 C CA . PHE A 1 651 ? 10.514 -7.587 19.524 1.00 98.06 651 PHE A CA 1
ATOM 5083 C C . PHE A 1 651 ? 9.413 -6.858 18.743 1.00 98.06 651 PHE A C 1
ATOM 5085 O O . PHE A 1 651 ? 9.282 -5.643 18.887 1.00 98.06 651 PHE A O 1
ATOM 5092 N N . PHE A 1 652 ? 8.629 -7.558 17.928 1.00 98.38 652 PHE A N 1
ATOM 5093 C CA . PHE A 1 652 ? 7.579 -6.959 17.101 1.00 98.38 652 PHE A CA 1
ATOM 5094 C C . PHE A 1 652 ? 6.174 -7.167 17.676 1.00 98.38 652 PHE A C 1
ATOM 5096 O O . PHE A 1 652 ? 5.293 -6.354 17.401 1.00 98.38 652 PHE A O 1
ATOM 5103 N N . ASN A 1 653 ? 5.986 -8.176 18.533 1.00 98.19 653 ASN A N 1
ATOM 5104 C CA . ASN A 1 653 ? 4.730 -8.479 19.224 1.00 98.19 653 ASN A CA 1
ATOM 5105 C C . ASN A 1 653 ? 4.905 -8.532 20.766 1.00 98.19 653 ASN A C 1
ATOM 5107 O O . ASN A 1 653 ? 4.559 -9.529 21.399 1.00 98.19 653 ASN A O 1
ATOM 5111 N N . PRO A 1 654 ? 5.465 -7.485 21.411 1.00 97.31 654 PRO A N 1
ATOM 5112 C CA . PRO A 1 654 ? 5.822 -7.505 22.836 1.00 97.31 654 PRO A CA 1
ATOM 5113 C C . PRO A 1 654 ? 4.632 -7.314 23.796 1.00 97.31 654 PRO A C 1
ATOM 5115 O O . PRO A 1 654 ? 4.831 -7.252 25.013 1.00 97.31 654 PRO A O 1
ATOM 5118 N N . GLY A 1 655 ? 3.421 -7.125 23.274 1.00 96.44 655 GLY A N 1
ATOM 5119 C CA . GLY A 1 655 ? 2.211 -6.872 24.045 1.00 96.44 655 GLY A CA 1
ATOM 5120 C C . GLY A 1 655 ? 1.818 -8.053 24.943 1.00 96.44 655 GLY A C 1
ATOM 5121 O O . GLY A 1 655 ? 2.227 -9.190 24.696 1.00 96.44 655 GLY A O 1
ATOM 5122 N N . PRO A 1 656 ? 1.016 -7.817 25.997 1.00 93.81 656 PRO A N 1
ATOM 5123 C CA . PRO A 1 656 ? 0.681 -8.836 26.995 1.00 93.81 656 PRO A CA 1
ATOM 5124 C C . PRO A 1 656 ? 0.040 -10.117 26.438 1.00 93.81 656 PRO A C 1
ATOM 5126 O O . PRO A 1 656 ? 0.219 -11.182 27.029 1.00 93.81 656 PRO A O 1
ATOM 5129 N N . LYS A 1 657 ? -0.688 -10.035 25.316 1.00 94.44 657 LYS A N 1
ATOM 5130 C CA . LYS A 1 657 ? -1.274 -11.185 24.607 1.00 94.44 657 LYS A CA 1
ATOM 5131 C C . LYS A 1 657 ? -0.673 -11.358 23.202 1.00 94.44 657 LYS A C 1
ATOM 5133 O O . LYS A 1 657 ? -1.322 -11.936 22.323 1.00 94.44 657 LYS A O 1
ATOM 5138 N N . GLY A 1 658 ? 0.552 -10.872 22.983 1.00 95.38 658 GLY A N 1
ATOM 5139 C CA . GLY A 1 658 ? 1.267 -10.945 21.703 1.00 95.38 658 GLY A CA 1
ATOM 5140 C C . GLY A 1 658 ? 0.849 -9.869 20.699 1.00 95.38 658 GLY A C 1
ATOM 5141 O O . GLY A 1 658 ? 0.863 -10.110 19.496 1.00 95.38 658 GLY A O 1
ATOM 5142 N N . GLU A 1 659 ? 0.392 -8.707 21.163 1.00 96.50 659 GLU A N 1
ATOM 5143 C CA . GLU A 1 659 ? 0.108 -7.548 20.313 1.00 96.50 659 GLU A CA 1
ATOM 5144 C C . GLU A 1 659 ? 1.385 -6.761 19.985 1.00 96.50 659 GLU A C 1
ATOM 5146 O O . GLU A 1 659 ? 2.344 -6.747 20.753 1.00 96.50 659 GLU A O 1
ATOM 5151 N N . SER A 1 660 ? 1.398 -6.015 18.881 1.00 97.75 660 SER A N 1
ATOM 5152 C CA . SER A 1 660 ? 2.443 -5.014 18.627 1.00 97.75 660 SER A CA 1
ATOM 5153 C C . SER A 1 660 ? 2.251 -3.736 19.459 1.00 97.75 660 SER A C 1
ATOM 5155 O O . SER A 1 660 ? 3.178 -2.941 19.591 1.00 97.75 660 SER A O 1
ATOM 5157 N N . GLY A 1 661 ? 1.057 -3.499 20.008 1.00 96.81 661 GLY A N 1
ATOM 5158 C CA . GLY A 1 661 ? 0.720 -2.325 20.826 1.00 96.81 661 GLY A CA 1
ATOM 5159 C C . GLY A 1 661 ? 0.591 -2.634 22.317 1.00 96.81 661 GLY A C 1
ATOM 5160 O O . GLY A 1 661 ? 1.116 -3.630 22.806 1.00 96.81 661 GLY A O 1
ATOM 5161 N N . SER A 1 662 ? -0.134 -1.781 23.045 1.00 96.12 662 SER A N 1
ATOM 5162 C CA . SER A 1 662 ? -0.518 -2.010 24.452 1.00 96.12 662 SER A CA 1
ATOM 5163 C C . SER A 1 662 ? 0.637 -2.076 25.467 1.00 96.12 662 SER A C 1
ATOM 5165 O O . SER A 1 662 ? 0.422 -2.428 26.627 1.00 96.12 662 SER A O 1
ATOM 5167 N N . THR A 1 663 ? 1.863 -1.726 25.070 1.00 96.25 663 THR A N 1
ATOM 5168 C CA . THR A 1 663 ? 3.055 -1.741 25.929 1.00 96.25 663 THR A CA 1
ATOM 5169 C C . THR A 1 663 ? 4.050 -0.657 25.524 1.00 96.25 663 THR A C 1
ATOM 5171 O O . THR A 1 663 ? 4.180 -0.325 24.343 1.00 96.25 663 THR A O 1
ATOM 5174 N N . VAL A 1 664 ? 4.813 -0.143 26.493 1.00 95.38 664 VAL A N 1
ATOM 5175 C CA . VAL A 1 664 ? 5.898 0.823 26.245 1.00 95.38 664 VAL A CA 1
ATOM 5176 C C . VAL A 1 664 ? 6.990 0.223 25.364 1.00 95.38 664 VAL A C 1
ATOM 5178 O O . VAL A 1 664 ? 7.687 0.949 24.664 1.00 95.38 664 VAL A O 1
ATOM 5181 N N . GLU A 1 665 ? 7.083 -1.106 25.334 1.00 95.81 665 GLU A N 1
ATOM 5182 C CA . GLU A 1 665 ? 8.016 -1.854 24.500 1.00 95.81 665 GLU A CA 1
ATOM 5183 C C . GLU A 1 665 ? 7.560 -2.042 23.055 1.00 95.81 665 GLU A C 1
ATOM 5185 O O . GLU A 1 665 ? 8.259 -2.727 22.316 1.00 95.81 665 GLU A O 1
ATOM 5190 N N . SER A 1 666 ? 6.432 -1.463 22.635 1.00 97.31 666 SER A N 1
ATOM 5191 C CA . SER A 1 666 ? 5.951 -1.538 21.252 1.00 97.31 666 SER A CA 1
ATOM 5192 C C . SER A 1 666 ? 7.068 -1.196 20.251 1.00 97.31 666 SER A C 1
ATOM 5194 O O . SER A 1 666 ? 7.834 -0.264 20.506 1.00 97.31 666 SER A O 1
ATOM 5196 N N . PRO A 1 667 ? 7.183 -1.881 19.095 1.00 96.69 667 PRO A N 1
ATOM 5197 C CA . PRO A 1 667 ? 8.132 -1.479 18.057 1.00 96.69 667 PRO A CA 1
ATOM 5198 C C . PRO A 1 667 ? 7.848 -0.069 17.504 1.00 96.69 667 PRO A C 1
ATOM 5200 O O . PRO A 1 667 ? 8.733 0.521 16.894 1.00 96.69 667 PRO A O 1
ATOM 5203 N N . PHE A 1 668 ? 6.653 0.484 17.748 1.00 95.81 668 PHE A N 1
ATOM 5204 C CA . PHE A 1 668 ? 6.244 1.836 17.342 1.00 95.81 668 PHE A CA 1
ATOM 5205 C C . PHE A 1 668 ? 6.478 2.901 18.427 1.00 95.81 668 PHE A C 1
ATOM 5207 O O . PHE A 1 668 ? 6.264 4.092 18.201 1.00 95.81 668 PHE A O 1
ATOM 5214 N N . SER A 1 669 ? 6.891 2.488 19.628 1.00 95.12 669 SER A N 1
ATOM 5215 C CA . SER A 1 669 ? 7.258 3.399 20.710 1.00 95.12 669 SER A CA 1
ATOM 5216 C C . SER A 1 669 ? 8.500 4.216 20.354 1.00 95.12 669 SER A C 1
ATOM 5218 O O . SER A 1 669 ? 9.425 3.719 19.707 1.00 95.12 669 SER A O 1
ATOM 5220 N N . TRP A 1 670 ? 8.572 5.450 20.859 1.00 89.88 670 TRP A N 1
ATOM 5221 C CA . TRP A 1 670 ? 9.742 6.310 20.687 1.00 89.88 670 TRP A CA 1
ATOM 5222 C C . TRP A 1 670 ? 11.047 5.601 21.104 1.00 89.88 670 TRP A C 1
ATOM 5224 O O . TRP A 1 670 ? 11.135 4.987 22.180 1.00 89.88 670 TRP A O 1
ATOM 5234 N N . GLY A 1 671 ? 12.064 5.652 20.238 1.00 87.88 671 GLY A N 1
ATOM 5235 C CA . GLY A 1 671 ? 13.351 4.969 20.414 1.00 87.88 671 GLY A CA 1
ATOM 5236 C C . GLY A 1 671 ? 13.361 3.464 20.103 1.00 87.88 671 GLY A C 1
ATOM 5237 O O . GLY A 1 671 ? 14.422 2.847 20.169 1.00 87.88 671 GLY A O 1
ATOM 5238 N N . ARG A 1 672 ? 12.211 2.835 19.806 1.00 93.50 672 ARG A N 1
ATOM 5239 C CA . ARG A 1 672 ? 12.108 1.389 19.485 1.00 93.50 672 ARG A CA 1
ATOM 5240 C C . ARG A 1 672 ? 11.943 1.146 17.988 1.00 93.50 672 ARG A C 1
ATOM 5242 O O . ARG A 1 672 ? 12.139 0.024 17.528 1.00 93.50 672 ARG A O 1
ATOM 5249 N N . GLU A 1 673 ? 11.683 2.204 17.224 1.00 92.56 673 GLU A N 1
ATOM 5250 C CA . GLU A 1 673 ? 11.547 2.169 15.766 1.00 92.56 673 GLU A CA 1
ATOM 5251 C C . GLU A 1 673 ? 12.821 1.663 15.059 1.00 92.56 673 GLU A C 1
ATOM 5253 O O . GLU A 1 673 ? 12.751 1.172 13.933 1.00 92.56 673 GLU A O 1
ATOM 5258 N N . SER A 1 674 ? 13.983 1.698 15.728 1.00 91.81 674 SER A N 1
ATOM 5259 C CA . SER A 1 674 ? 15.240 1.117 15.225 1.00 91.81 674 SER A CA 1
ATOM 5260 C C . SER A 1 674 ? 15.144 -0.382 14.942 1.00 91.81 674 SER A C 1
ATOM 5262 O O . SER A 1 674 ? 15.932 -0.915 14.160 1.00 91.81 674 SER A O 1
ATOM 5264 N N . ARG A 1 675 ? 14.124 -1.059 15.486 1.00 95.06 675 ARG A N 1
ATOM 5265 C CA . ARG A 1 675 ? 13.776 -2.445 15.148 1.00 95.06 675 ARG A CA 1
ATOM 5266 C C . ARG A 1 675 ? 13.500 -2.651 13.664 1.00 95.06 675 ARG A C 1
ATOM 5268 O O . ARG A 1 675 ? 13.793 -3.719 13.134 1.00 95.06 675 ARG A O 1
ATOM 5275 N N . PHE A 1 676 ? 13.013 -1.622 12.980 1.00 96.38 676 PHE A N 1
ATOM 5276 C CA . PHE A 1 676 ? 12.723 -1.664 11.552 1.00 96.38 676 PHE A CA 1
ATOM 5277 C C . PHE A 1 676 ? 13.913 -1.307 10.657 1.00 96.38 676 PHE A C 1
ATOM 5279 O O . PHE A 1 676 ? 13.801 -1.433 9.436 1.00 96.38 676 PHE A O 1
ATOM 5286 N N . ALA A 1 677 ? 15.052 -0.887 11.221 1.00 94.56 677 ALA A N 1
ATOM 5287 C CA . ALA A 1 677 ? 16.193 -0.386 10.452 1.00 94.56 677 ALA A CA 1
ATOM 5288 C C . ALA A 1 677 ? 16.691 -1.386 9.396 1.00 94.56 677 ALA A C 1
ATOM 5290 O O . ALA A 1 677 ? 17.152 -0.974 8.332 1.00 94.56 677 ALA A O 1
ATOM 5291 N N . GLY A 1 678 ? 16.585 -2.684 9.687 1.00 95.44 678 GLY A N 1
ATOM 5292 C CA . GLY A 1 678 ? 16.973 -3.776 8.798 1.00 95.44 678 GLY A CA 1
ATOM 5293 C C . GLY A 1 678 ? 15.839 -4.371 7.961 1.00 95.44 678 GLY A C 1
ATOM 5294 O O . GLY A 1 678 ? 16.062 -5.401 7.340 1.00 95.44 678 GLY A O 1
ATOM 5295 N N . SER A 1 679 ? 14.636 -3.791 7.955 1.00 97.06 679 SER A N 1
ATOM 5296 C CA . SER A 1 679 ? 13.462 -4.350 7.258 1.00 97.06 679 SER A CA 1
ATOM 5297 C C . SER A 1 679 ? 13.299 -3.822 5.829 1.00 97.06 679 SER A C 1
ATOM 5299 O O . SER A 1 679 ? 13.838 -2.780 5.486 1.00 97.06 679 SER A O 1
ATOM 5301 N N . THR A 1 680 ? 12.525 -4.493 4.976 1.00 97.69 680 THR A N 1
ATOM 5302 C CA . THR A 1 680 ? 12.172 -3.972 3.636 1.00 97.69 680 THR A CA 1
ATOM 5303 C C . THR A 1 680 ? 10.957 -3.038 3.629 1.00 97.69 680 THR A C 1
ATOM 5305 O O . THR A 1 680 ? 10.605 -2.503 2.579 1.00 97.69 680 THR A O 1
ATOM 5308 N N . TRP A 1 681 ? 10.305 -2.835 4.776 1.00 96.88 681 TRP A N 1
ATOM 5309 C CA . TRP A 1 681 ? 9.062 -2.073 4.869 1.00 96.88 681 TRP A CA 1
ATOM 5310 C C . TRP A 1 681 ? 8.958 -1.337 6.205 1.00 96.88 681 TRP A C 1
ATOM 5312 O O . TRP A 1 681 ? 8.533 -1.917 7.204 1.00 96.88 681 TRP A O 1
ATOM 5322 N N . TYR A 1 682 ? 9.360 -0.065 6.210 1.00 95.44 682 TYR A N 1
ATOM 5323 C CA . TYR A 1 682 ? 9.102 0.922 7.265 1.00 95.44 682 TYR A CA 1
ATOM 5324 C C . TYR A 1 682 ? 9.727 2.257 6.860 1.00 95.44 682 TYR A C 1
ATOM 5326 O O . TYR A 1 682 ? 10.847 2.250 6.369 1.00 95.44 682 TYR A O 1
ATOM 5334 N N . PHE A 1 683 ? 9.113 3.404 7.156 1.00 90.38 683 PHE A N 1
ATOM 5335 C CA . PHE A 1 683 ? 9.578 4.717 6.667 1.00 90.38 683 PHE A CA 1
ATOM 5336 C C . PHE A 1 683 ? 11.010 5.134 7.085 1.00 90.38 683 PHE A C 1
ATOM 5338 O O . PHE A 1 683 ? 11.548 6.092 6.531 1.00 90.38 683 PHE A O 1
ATOM 5345 N N . ARG A 1 684 ? 11.640 4.441 8.049 1.00 88.94 684 ARG A N 1
ATOM 5346 C CA . ARG A 1 684 ? 13.050 4.645 8.454 1.00 88.94 684 ARG A CA 1
ATOM 5347 C C . ARG A 1 684 ? 14.016 3.534 8.017 1.00 88.94 684 ARG A C 1
ATOM 5349 O O . ARG A 1 684 ? 15.204 3.612 8.330 1.00 88.94 684 ARG A O 1
ATOM 5356 N N . ALA A 1 685 ? 13.543 2.510 7.315 1.00 94.12 685 ALA A N 1
ATOM 5357 C CA . ALA A 1 685 ? 14.331 1.335 6.957 1.00 94.12 685 ALA A CA 1
ATOM 5358 C C . ALA A 1 685 ? 15.493 1.628 5.985 1.00 94.12 685 ALA A C 1
ATOM 5360 O O . ALA A 1 685 ? 15.372 2.468 5.097 1.00 94.12 685 ALA A O 1
ATOM 5361 N N . ASN A 1 686 ? 16.607 0.893 6.122 1.00 93.00 686 ASN A N 1
ATOM 5362 C CA . ASN A 1 686 ? 17.781 1.008 5.241 1.00 93.00 686 ASN A CA 1
ATOM 5363 C C . ASN A 1 686 ? 17.713 0.142 3.966 1.00 93.00 686 ASN A C 1
ATOM 5365 O O . ASN A 1 686 ? 18.037 0.651 2.891 1.00 93.00 686 ASN A O 1
ATOM 5369 N N . PRO A 1 687 ? 17.329 -1.154 4.035 1.00 96.19 687 PRO A N 1
ATOM 5370 C CA . PRO A 1 687 ? 17.365 -2.041 2.872 1.00 96.19 687 PRO A CA 1
ATOM 5371 C C . PRO A 1 687 ? 16.614 -1.579 1.623 1.00 96.19 687 PRO A C 1
ATOM 5373 O O . PRO A 1 687 ? 17.125 -1.871 0.543 1.00 96.19 687 PRO A O 1
ATOM 5376 N N . PRO A 1 688 ? 15.448 -0.903 1.706 1.00 97.00 688 PRO A N 1
ATOM 5377 C CA . PRO A 1 688 ? 14.650 -0.575 0.531 1.00 97.00 688 PRO A CA 1
ATOM 5378 C C . PRO A 1 688 ? 15.449 0.134 -0.562 1.00 97.00 688 PRO A C 1
ATOM 5380 O O . PRO A 1 688 ? 15.544 -0.387 -1.673 1.00 97.00 688 PRO A O 1
ATOM 5383 N N . MET A 1 689 ? 16.076 1.272 -0.242 1.00 95.25 689 MET A N 1
ATOM 5384 C CA . MET A 1 689 ? 16.810 2.072 -1.227 1.00 95.25 689 MET A CA 1
ATOM 5385 C C . MET A 1 689 ? 18.001 1.303 -1.800 1.00 95.25 689 MET A C 1
ATOM 5387 O O . MET A 1 689 ? 18.177 1.247 -3.016 1.00 95.25 689 MET A O 1
ATOM 5391 N N . ARG A 1 690 ? 18.766 0.626 -0.936 1.00 95.81 690 ARG A N 1
ATOM 5392 C CA . ARG A 1 690 ? 19.916 -0.180 -1.356 1.00 95.81 690 ARG A CA 1
ATOM 5393 C C . ARG A 1 690 ? 19.515 -1.311 -2.302 1.00 95.81 690 ARG A C 1
ATOM 5395 O O . ARG A 1 690 ? 20.130 -1.480 -3.351 1.00 95.81 690 ARG A O 1
ATOM 5402 N N . LEU A 1 691 ? 18.490 -2.088 -1.937 1.00 96.62 691 LEU A N 1
ATOM 5403 C CA . LEU A 1 691 ? 17.973 -3.179 -2.767 1.00 96.62 691 LEU A CA 1
ATOM 5404 C C . LEU A 1 691 ? 17.481 -2.663 -4.114 1.00 96.62 691 LEU A C 1
ATOM 5406 O O . LEU A 1 691 ? 17.726 -3.305 -5.131 1.00 96.62 691 LEU A O 1
ATOM 5410 N N . TYR A 1 692 ? 16.798 -1.522 -4.120 1.00 97.25 692 TYR A N 1
ATOM 5411 C CA . TYR A 1 692 ? 16.240 -0.956 -5.336 1.00 97.25 692 TYR A CA 1
ATOM 5412 C C . TYR A 1 692 ? 17.326 -0.417 -6.276 1.00 97.25 692 TYR A C 1
ATOM 5414 O O . TYR A 1 692 ? 17.285 -0.730 -7.462 1.00 97.25 692 TYR A O 1
ATOM 5422 N N . ASN A 1 693 ? 18.348 0.279 -5.760 1.00 96.12 693 ASN A N 1
ATOM 5423 C CA . ASN A 1 693 ? 19.522 0.700 -6.542 1.00 96.12 693 ASN A CA 1
ATOM 5424 C C . ASN A 1 693 ? 20.227 -0.498 -7.187 1.00 96.12 693 ASN A C 1
ATOM 5426 O O . ASN A 1 693 ? 20.432 -0.538 -8.398 1.00 96.12 693 ASN A O 1
ATOM 5430 N N . ASN A 1 694 ? 20.529 -1.509 -6.372 1.00 95.62 694 ASN A N 1
ATOM 5431 C CA . ASN A 1 694 ? 21.111 -2.769 -6.815 1.00 95.62 694 ASN A CA 1
ATOM 5432 C C . ASN A 1 694 ? 20.254 -3.437 -7.909 1.00 95.62 694 ASN A C 1
ATOM 5434 O O . ASN A 1 694 ? 20.775 -3.852 -8.942 1.00 95.62 694 ASN A O 1
ATOM 5438 N N . TRP A 1 695 ? 18.933 -3.492 -7.728 1.00 96.56 695 TRP A N 1
ATOM 5439 C CA . TRP A 1 695 ? 18.005 -4.061 -8.708 1.00 96.56 695 TRP A CA 1
ATOM 5440 C C . TRP A 1 695 ? 17.944 -3.272 -10.023 1.00 96.56 695 TRP A C 1
ATOM 5442 O O . TRP A 1 695 ? 17.884 -3.885 -11.090 1.00 96.56 695 TRP A O 1
ATOM 5452 N N . LEU A 1 696 ? 18.048 -1.939 -9.968 1.00 95.38 696 LEU A N 1
ATOM 5453 C CA . LEU A 1 696 ? 18.196 -1.068 -11.141 1.00 95.38 696 LEU A CA 1
ATOM 5454 C C . LEU A 1 696 ? 19.549 -1.235 -11.859 1.00 95.38 696 LEU A C 1
ATOM 5456 O O . LEU A 1 696 ? 19.740 -0.659 -12.926 1.00 95.38 696 LEU A O 1
ATOM 5460 N N . GLY A 1 697 ? 20.442 -2.082 -11.339 1.00 93.75 697 GLY A N 1
ATOM 5461 C CA . GLY A 1 697 ? 21.761 -2.354 -11.907 1.00 93.75 697 GLY A CA 1
ATOM 5462 C C . GLY A 1 697 ? 22.836 -1.377 -11.436 1.00 93.75 697 GLY A C 1
ATOM 5463 O O . GLY A 1 697 ? 23.978 -1.483 -11.871 1.00 93.75 697 GLY A O 1
ATOM 5464 N N . TRP A 1 698 ? 22.506 -0.453 -10.533 1.00 94.44 698 TRP A N 1
ATOM 5465 C CA . TRP A 1 698 ? 23.431 0.559 -10.035 1.00 94.44 698 TRP A CA 1
ATOM 5466 C C . TRP A 1 698 ? 24.257 0.059 -8.854 1.00 94.44 698 TRP A C 1
ATOM 5468 O O . TRP A 1 698 ? 23.806 -0.772 -8.055 1.00 94.44 698 TRP A O 1
ATOM 5478 N N . GLU A 1 699 ? 25.480 0.581 -8.740 1.00 94.88 699 GLU A N 1
ATOM 5479 C CA . GLU A 1 699 ? 26.344 0.276 -7.606 1.00 94.88 699 GLU A CA 1
ATOM 5480 C C . GLU A 1 699 ? 25.813 0.942 -6.328 1.00 94.88 699 GLU A C 1
ATOM 5482 O O . GLU A 1 699 ? 25.598 2.150 -6.263 1.00 94.88 699 GLU A O 1
ATOM 5487 N N . ASP A 1 700 ? 25.636 0.139 -5.282 1.00 95.06 700 ASP A N 1
ATOM 5488 C CA . ASP A 1 700 ? 25.418 0.615 -3.920 1.00 95.06 700 ASP A CA 1
ATOM 5489 C C . ASP A 1 700 ? 26.134 -0.315 -2.949 1.00 95.06 700 ASP A C 1
ATOM 5491 O O . ASP A 1 700 ? 25.883 -1.527 -2.907 1.00 95.06 700 ASP A O 1
ATOM 5495 N N . SER A 1 701 ? 27.024 0.262 -2.142 1.00 93.50 701 SER A N 1
ATOM 5496 C CA . SER A 1 701 ? 27.797 -0.465 -1.138 1.00 93.50 701 SER A CA 1
ATOM 5497 C C . SER A 1 701 ? 28.620 -1.612 -1.753 1.00 93.50 701 SER A C 1
ATOM 5499 O O . SER A 1 701 ? 28.676 -2.710 -1.191 1.00 93.50 701 SER A O 1
ATOM 5501 N N . GLY A 1 702 ? 29.230 -1.367 -2.923 1.00 93.88 702 GLY A N 1
ATOM 5502 C CA . GLY A 1 702 ? 30.100 -2.309 -3.640 1.00 93.88 702 GLY A CA 1
ATOM 5503 C C . GLY A 1 702 ? 29.384 -3.469 -4.344 1.00 93.88 702 GLY A C 1
ATOM 5504 O O . GLY A 1 702 ? 30.031 -4.441 -4.738 1.00 93.88 702 GLY A O 1
ATOM 5505 N N . ILE A 1 703 ? 28.056 -3.414 -4.463 1.00 94.69 703 ILE A N 1
ATOM 5506 C CA . ILE A 1 703 ? 27.232 -4.402 -5.170 1.00 94.69 703 ILE A CA 1
ATOM 5507 C C . ILE A 1 703 ? 26.487 -3.690 -6.295 1.00 94.69 703 ILE A C 1
ATOM 5509 O O . ILE A 1 703 ? 25.932 -2.623 -6.061 1.00 94.69 703 ILE A O 1
ATOM 5513 N N . GLY A 1 704 ? 26.422 -4.305 -7.476 1.00 93.44 704 GLY A N 1
ATOM 5514 C CA . GLY A 1 704 ? 25.824 -3.703 -8.670 1.00 93.44 704 GLY A CA 1
ATOM 5515 C C . GLY A 1 704 ? 26.850 -2.975 -9.535 1.00 93.44 704 GLY A C 1
ATOM 5516 O O . GLY A 1 704 ? 28.047 -3.028 -9.265 1.00 93.44 704 GLY A O 1
ATOM 5517 N N . GLY A 1 705 ? 26.381 -2.345 -10.605 1.00 91.31 705 GLY A N 1
ATOM 5518 C CA . GLY A 1 705 ? 27.223 -1.792 -11.658 1.00 91.31 705 GLY A CA 1
ATOM 5519 C C . GLY A 1 705 ? 27.570 -2.817 -12.755 1.00 91.31 705 GLY A C 1
ATOM 5520 O O . GLY A 1 705 ? 27.541 -4.033 -12.510 1.00 91.31 705 GLY A O 1
ATOM 5521 N N . PRO A 1 706 ? 27.920 -2.354 -13.971 1.00 89.88 706 PRO A N 1
ATOM 5522 C CA . PRO A 1 706 ? 28.151 -3.223 -15.129 1.00 89.88 706 PRO A CA 1
ATOM 5523 C C . PRO A 1 706 ? 29.231 -4.297 -14.910 1.00 89.88 706 PRO A C 1
ATOM 5525 O O . PRO A 1 706 ? 29.061 -5.458 -15.291 1.00 89.88 706 PRO A O 1
ATOM 5528 N N . GLU A 1 707 ? 30.347 -3.945 -14.268 1.00 90.56 707 GLU A N 1
ATOM 5529 C CA . GLU A 1 707 ? 31.460 -4.857 -13.982 1.00 90.56 707 GLU A CA 1
ATOM 5530 C C . GLU A 1 707 ? 31.058 -5.962 -13.000 1.00 90.56 707 GLU A C 1
ATOM 5532 O O . GLU A 1 707 ? 31.454 -7.125 -13.156 1.00 90.56 707 GLU A O 1
ATOM 5537 N N . TRP A 1 708 ? 30.252 -5.614 -11.996 1.00 93.81 708 TRP A N 1
ATOM 5538 C CA . TRP A 1 708 ? 29.747 -6.568 -11.018 1.00 93.81 708 TRP A CA 1
ATOM 5539 C C . TRP A 1 708 ? 28.767 -7.543 -11.676 1.00 93.81 708 TRP A C 1
ATOM 5541 O O . TRP A 1 708 ? 28.920 -8.760 -11.536 1.00 93.81 708 TRP A O 1
ATOM 5551 N N . GLU A 1 709 ? 27.812 -7.037 -12.463 1.00 93.06 709 GLU A N 1
ATOM 5552 C CA . GLU A 1 709 ? 26.820 -7.873 -13.149 1.00 93.06 709 GLU A CA 1
ATOM 5553 C C . GLU A 1 709 ? 27.458 -8.797 -14.194 1.00 93.06 709 GLU A C 1
ATOM 5555 O O . GLU A 1 709 ? 27.008 -9.930 -14.353 1.00 93.06 709 GLU A O 1
ATOM 5560 N N . LYS A 1 710 ? 28.569 -8.401 -14.830 1.00 91.12 710 LYS A N 1
ATOM 5561 C CA . LYS A 1 710 ? 29.318 -9.279 -15.749 1.00 91.12 710 LYS A CA 1
ATOM 5562 C C . LYS A 1 710 ? 29.777 -10.587 -15.095 1.00 91.12 710 LYS A C 1
ATOM 5564 O O . LYS A 1 710 ? 29.897 -11.603 -15.775 1.00 91.12 710 LYS A O 1
ATOM 5569 N N . SER A 1 711 ? 30.064 -10.565 -13.794 1.00 92.06 711 SER A N 1
ATOM 5570 C CA . SER A 1 711 ? 30.553 -11.735 -13.049 1.00 92.06 711 SER A CA 1
ATOM 5571 C C . SER A 1 711 ? 29.472 -12.442 -12.225 1.00 92.06 711 SER A C 1
ATOM 5573 O O . SER A 1 711 ? 29.622 -13.627 -11.923 1.00 92.06 711 SER A O 1
ATOM 5575 N N . HIS A 1 712 ? 28.376 -11.758 -11.889 1.00 93.75 712 HIS A N 1
ATOM 5576 C CA . HIS A 1 712 ? 27.333 -12.285 -10.999 1.00 93.75 712 HIS A CA 1
ATOM 5577 C C . HIS A 1 712 ? 25.974 -12.502 -11.687 1.00 93.75 712 HIS A C 1
ATOM 5579 O O . HIS A 1 712 ? 25.144 -13.260 -11.176 1.00 93.75 712 HIS A O 1
ATOM 5585 N N . GLY A 1 713 ? 25.760 -11.902 -12.859 1.00 92.94 713 GLY A N 1
ATOM 5586 C CA . GLY A 1 713 ? 24.481 -11.819 -13.565 1.00 92.94 713 GLY A CA 1
ATOM 5587 C C . GLY A 1 713 ? 23.640 -10.615 -13.137 1.00 92.94 713 GLY A C 1
ATOM 5588 O O . GLY A 1 713 ? 23.915 -9.980 -12.117 1.00 92.94 713 GLY A O 1
ATOM 5589 N N . ARG A 1 714 ? 22.587 -10.322 -13.911 1.00 93.94 714 ARG A N 1
ATOM 5590 C CA . ARG A 1 714 ? 21.635 -9.248 -13.590 1.00 93.94 714 ARG A CA 1
ATOM 5591 C C . ARG A 1 714 ? 20.807 -9.583 -12.362 1.00 93.94 714 ARG A C 1
ATOM 5593 O O . ARG A 1 714 ? 20.430 -10.740 -12.136 1.00 93.94 714 ARG A O 1
ATOM 5600 N N . MET A 1 715 ? 20.524 -8.550 -11.579 1.00 94.81 715 MET A N 1
ATOM 5601 C CA . MET A 1 715 ? 19.746 -8.686 -10.358 1.00 94.81 715 MET A CA 1
ATOM 5602 C C . MET A 1 715 ? 18.266 -8.925 -10.619 1.00 94.81 715 MET A C 1
ATOM 5604 O O . MET A 1 715 ? 17.711 -8.528 -11.641 1.00 94.81 715 MET A O 1
ATOM 5608 N N . CYS A 1 716 ? 17.626 -9.596 -9.669 1.00 93.88 716 CYS A N 1
ATOM 5609 C CA . CYS A 1 716 ? 16.220 -9.922 -9.760 1.00 93.88 716 CYS A CA 1
ATOM 5610 C C . CYS A 1 716 ? 15.609 -10.098 -8.366 1.00 93.88 716 CYS A C 1
ATOM 5612 O O . CYS A 1 716 ? 16.239 -10.658 -7.464 1.00 93.88 716 CYS A O 1
ATOM 5614 N N . LEU A 1 717 ? 14.389 -9.591 -8.189 1.00 96.50 717 LEU A N 1
ATOM 5615 C CA . LEU A 1 717 ? 13.666 -9.594 -6.918 1.00 96.50 717 LEU A CA 1
ATOM 5616 C C . LEU A 1 717 ? 12.311 -10.297 -7.077 1.00 96.50 717 LEU A C 1
ATOM 5618 O O . LEU A 1 717 ? 11.706 -10.197 -8.146 1.00 96.50 717 LEU A O 1
ATOM 5622 N N . PRO A 1 718 ? 11.792 -10.976 -6.036 1.00 95.81 718 PRO A N 1
ATOM 5623 C CA . PRO A 1 718 ? 10.406 -11.438 -6.043 1.00 95.81 718 PRO A CA 1
ATOM 5624 C C . PRO A 1 718 ? 9.447 -10.242 -6.034 1.00 95.81 718 PRO A C 1
ATOM 5626 O O . PRO A 1 718 ? 9.874 -9.097 -5.874 1.00 95.81 718 PRO A O 1
ATOM 5629 N N . ALA A 1 719 ? 8.140 -10.492 -6.126 1.00 95.06 719 ALA A N 1
ATOM 5630 C CA . ALA A 1 719 ? 7.137 -9.463 -5.862 1.00 95.06 719 ALA A CA 1
ATOM 5631 C C . ALA A 1 719 ? 7.300 -8.918 -4.429 1.00 95.06 719 ALA A C 1
ATOM 5633 O O . ALA A 1 719 ? 7.061 -9.630 -3.459 1.00 95.06 719 ALA A O 1
ATOM 5634 N N . MET A 1 720 ? 7.737 -7.673 -4.269 1.00 95.50 720 MET A N 1
ATOM 5635 C CA . MET A 1 720 ? 8.104 -7.119 -2.967 1.00 95.50 720 MET A CA 1
ATOM 5636 C C . MET A 1 720 ? 7.742 -5.643 -2.893 1.00 95.50 720 MET A C 1
ATOM 5638 O O . MET A 1 720 ? 8.036 -4.880 -3.814 1.00 95.50 720 MET A O 1
ATOM 5642 N N . LEU A 1 721 ? 7.110 -5.255 -1.786 1.00 97.06 721 LEU A N 1
ATOM 5643 C CA . LEU A 1 721 ? 6.924 -3.856 -1.426 1.00 97.06 721 LEU A CA 1
ATOM 5644 C C . LEU A 1 721 ? 8.183 -3.337 -0.728 1.00 97.06 721 LEU A C 1
ATOM 5646 O O . LEU A 1 721 ? 8.701 -3.978 0.186 1.00 97.06 721 LEU A O 1
ATOM 5650 N N . LEU A 1 722 ? 8.654 -2.176 -1.170 1.00 98.00 722 LEU A N 1
ATOM 5651 C CA . LEU A 1 722 ? 9.838 -1.495 -0.661 1.00 98.00 722 LEU A CA 1
ATOM 5652 C C . LEU A 1 722 ? 9.442 -0.092 -0.204 1.00 98.00 722 LEU A C 1
ATOM 5654 O O . LEU A 1 722 ? 8.884 0.677 -0.990 1.00 98.00 722 LEU A O 1
ATOM 5658 N N . HIS A 1 723 ? 9.736 0.241 1.052 1.00 96.94 723 HIS A N 1
ATOM 5659 C CA . HIS A 1 723 ? 9.462 1.568 1.605 1.00 96.94 723 HIS A CA 1
ATOM 5660 C C . HIS A 1 723 ? 10.439 1.909 2.747 1.00 96.94 723 HIS A C 1
ATOM 5662 O O . HIS A 1 723 ? 10.533 1.105 3.683 1.00 96.94 723 HIS A O 1
ATOM 5668 N N . PRO A 1 724 ? 11.133 3.070 2.698 1.00 95.06 724 PRO A N 1
ATOM 5669 C CA . PRO A 1 724 ? 10.993 4.148 1.710 1.00 95.06 724 PRO A CA 1
ATOM 5670 C C . PRO A 1 724 ? 11.944 4.032 0.513 1.00 95.06 724 PRO A C 1
ATOM 5672 O O . PRO A 1 724 ? 13.072 3.564 0.635 1.00 95.06 724 PRO A O 1
ATOM 5675 N N . ILE A 1 725 ? 11.518 4.561 -0.631 1.00 95.44 725 ILE A N 1
ATOM 5676 C CA . ILE A 1 725 ? 12.334 4.786 -1.826 1.00 95.44 725 ILE A CA 1
ATOM 5677 C C . ILE A 1 725 ? 12.168 6.243 -2.247 1.00 95.44 725 ILE A C 1
ATOM 5679 O O . ILE A 1 725 ? 11.073 6.669 -2.605 1.00 95.44 725 ILE A O 1
ATOM 5683 N N . LYS A 1 726 ? 13.248 7.025 -2.203 1.00 91.75 726 LYS A N 1
ATOM 5684 C CA . LYS A 1 726 ? 13.207 8.475 -2.441 1.00 91.75 726 LYS A CA 1
ATOM 5685 C C . LYS A 1 726 ? 14.311 8.890 -3.398 1.00 91.75 726 LYS A C 1
ATOM 5687 O O . LYS A 1 726 ? 15.408 8.351 -3.321 1.00 91.75 726 LYS A O 1
ATOM 5692 N N . ASN A 1 727 ? 14.029 9.893 -4.231 1.00 90.12 727 ASN A N 1
ATOM 5693 C CA . ASN A 1 727 ? 15.008 10.561 -5.097 1.00 90.12 727 ASN A CA 1
ATOM 5694 C C . ASN A 1 727 ? 15.846 9.573 -5.923 1.00 90.12 727 ASN A C 1
ATOM 5696 O O . ASN A 1 727 ? 17.073 9.586 -5.863 1.00 90.12 727 ASN A O 1
ATO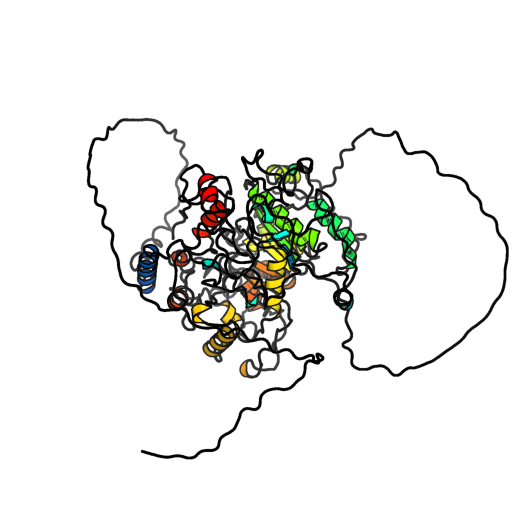M 5700 N N . VAL A 1 728 ? 15.176 8.686 -6.659 1.00 93.88 728 VAL A N 1
ATOM 5701 C CA . VAL A 1 728 ? 15.839 7.621 -7.417 1.00 93.88 728 VAL A CA 1
ATOM 5702 C C . VAL A 1 728 ? 16.578 8.206 -8.618 1.00 93.88 728 VAL A C 1
ATOM 5704 O O . VAL A 1 728 ? 15.991 8.493 -9.661 1.00 93.88 728 VAL A O 1
ATOM 5707 N N . VAL A 1 729 ? 17.884 8.353 -8.456 1.00 92.69 729 VAL A N 1
ATOM 5708 C CA . VAL A 1 729 ? 18.851 8.722 -9.490 1.00 92.69 729 VAL A CA 1
ATOM 5709 C C . VAL A 1 729 ? 20.065 7.813 -9.353 1.00 92.69 729 VAL A C 1
ATOM 5711 O O . VAL A 1 729 ? 20.304 7.276 -8.269 1.00 92.69 729 VAL A O 1
ATOM 5714 N N . GLU A 1 730 ? 20.809 7.628 -10.442 1.00 92.06 730 GLU A N 1
ATOM 5715 C CA . GLU A 1 730 ? 22.016 6.805 -10.419 1.00 92.06 730 GLU A CA 1
ATOM 5716 C C . GLU A 1 730 ? 23.002 7.354 -9.372 1.00 92.06 730 GLU A C 1
ATOM 5718 O O . GLU A 1 730 ? 23.334 8.544 -9.420 1.00 92.06 730 GLU A O 1
ATOM 5723 N N . PRO A 1 731 ? 23.425 6.539 -8.389 1.00 92.06 731 PRO A N 1
ATOM 5724 C CA . PRO A 1 731 ? 24.362 6.983 -7.373 1.00 92.06 731 PRO A CA 1
ATOM 5725 C C . PRO A 1 731 ? 25.757 7.249 -7.943 1.00 92.06 731 PRO A C 1
ATOM 5727 O O . PRO A 1 731 ? 26.211 6.579 -8.868 1.00 92.06 731 PRO A O 1
ATOM 5730 N N . GLU A 1 732 ? 26.476 8.184 -7.324 1.00 92.06 732 GLU A N 1
ATOM 5731 C CA . GLU A 1 732 ? 27.892 8.411 -7.623 1.00 92.06 732 GLU A CA 1
ATOM 5732 C C . GLU A 1 732 ? 28.747 7.174 -7.267 1.00 92.06 732 GLU A C 1
ATOM 5734 O O . GLU A 1 732 ? 28.430 6.461 -6.306 1.00 92.06 732 GLU A O 1
ATOM 5739 N N . PRO A 1 733 ? 29.872 6.924 -7.963 1.00 88.88 733 PRO A N 1
ATOM 5740 C CA . PRO A 1 733 ? 30.757 5.802 -7.652 1.00 88.88 733 PRO A CA 1
ATOM 5741 C C . PRO A 1 733 ? 31.189 5.760 -6.176 1.00 88.88 733 PRO A C 1
ATOM 5743 O O . PRO A 1 733 ? 31.595 6.771 -5.597 1.00 88.88 733 PRO A O 1
ATOM 5746 N N . GLY A 1 734 ? 31.131 4.574 -5.562 1.00 87.56 734 GLY A N 1
ATOM 5747 C CA . GLY A 1 734 ? 31.442 4.379 -4.140 1.00 87.56 734 GLY A CA 1
ATOM 5748 C C . GLY A 1 734 ? 30.332 4.808 -3.169 1.00 87.56 734 GLY A C 1
ATOM 5749 O O . GLY A 1 734 ? 30.564 4.842 -1.956 1.00 87.56 734 GLY A O 1
ATOM 5750 N N . PHE A 1 735 ? 29.134 5.128 -3.668 1.00 91.56 735 PHE A N 1
ATOM 5751 C CA . PHE A 1 735 ? 27.964 5.411 -2.840 1.00 91.56 735 PHE A CA 1
ATOM 5752 C C . PHE A 1 735 ? 27.572 4.222 -1.950 1.00 91.56 735 PHE A C 1
ATOM 5754 O O . PHE A 1 735 ? 27.734 3.050 -2.298 1.00 91.56 735 PHE A O 1
ATOM 5761 N N . SER A 1 736 ? 27.013 4.531 -0.781 1.00 88.25 736 SER A N 1
ATOM 5762 C CA . SER A 1 736 ? 26.481 3.538 0.147 1.00 88.25 736 SER A CA 1
ATOM 5763 C C . SER A 1 736 ? 25.232 4.089 0.824 1.00 88.25 736 SER A C 1
ATOM 5765 O O . SER A 1 736 ? 25.307 5.092 1.539 1.00 88.25 736 SER A O 1
ATOM 5767 N N . SER A 1 737 ? 24.092 3.432 0.599 1.00 84.31 737 SER A N 1
ATOM 5768 C CA . SER A 1 737 ? 22.816 3.810 1.209 1.00 84.31 737 SER A CA 1
ATOM 5769 C C . SER A 1 737 ? 22.872 3.749 2.735 1.00 84.31 737 SER A C 1
ATOM 5771 O O . SER A 1 737 ? 23.303 2.754 3.324 1.00 84.31 737 SER A O 1
ATOM 5773 N N . LYS A 1 738 ? 22.361 4.802 3.378 1.00 76.62 738 LYS A N 1
ATOM 5774 C CA . LYS A 1 738 ? 22.177 4.905 4.829 1.00 76.62 738 LYS A CA 1
ATOM 5775 C C . LYS A 1 738 ? 20.857 5.611 5.129 1.00 76.62 738 LYS A C 1
ATOM 5777 O O . LYS A 1 738 ? 20.429 6.473 4.367 1.00 76.62 738 LYS A O 1
ATOM 5782 N N . SER A 1 739 ? 20.233 5.264 6.246 1.00 67.31 739 SER A N 1
ATOM 5783 C CA . SER A 1 739 ? 19.144 6.031 6.848 1.00 67.31 739 SER A CA 1
ATOM 5784 C C . SER A 1 739 ? 19.740 6.931 7.925 1.00 67.31 739 SER A C 1
ATOM 5786 O O . SER A 1 739 ? 20.121 6.459 8.995 1.00 67.31 739 SER A O 1
ATOM 5788 N N . ASP A 1 740 ? 19.830 8.228 7.631 1.00 59.50 740 ASP A N 1
ATOM 5789 C CA . ASP A 1 740 ? 20.321 9.246 8.572 1.00 59.50 740 ASP A CA 1
ATOM 5790 C C . ASP A 1 740 ? 19.201 9.785 9.488 1.00 59.50 740 ASP A C 1
ATOM 5792 O O . ASP A 1 740 ? 19.386 10.773 10.202 1.00 59.50 740 ASP A O 1
ATOM 5796 N N . LEU A 1 741 ? 18.013 9.165 9.463 1.00 61.06 741 LEU A N 1
ATOM 5797 C CA . LEU A 1 741 ? 16.908 9.556 10.334 1.00 61.06 741 LEU A CA 1
ATOM 5798 C C . LEU A 1 741 ? 17.222 9.157 11.786 1.00 61.06 741 LEU A C 1
ATOM 5800 O O . LEU A 1 741 ? 17.514 7.985 12.040 1.00 61.06 741 LEU A O 1
ATOM 5804 N N . PRO A 1 742 ? 17.150 10.096 12.750 1.00 58.06 742 PRO A N 1
ATOM 5805 C CA . PRO A 1 742 ? 17.363 9.771 14.153 1.00 58.06 742 PRO A CA 1
ATOM 5806 C C . PRO A 1 742 ? 16.282 8.798 14.648 1.00 58.06 742 PRO A C 1
ATOM 5808 O O . PRO A 1 742 ? 15.120 8.874 14.231 1.00 58.06 742 PRO A O 1
ATOM 5811 N N . TYR A 1 743 ? 16.681 7.877 15.527 1.00 56.59 743 TYR A N 1
ATOM 5812 C CA . TYR A 1 743 ? 15.814 6.869 16.144 1.00 56.59 743 TYR A CA 1
ATOM 5813 C C . TYR A 1 743 ? 15.472 7.196 17.589 1.00 56.59 743 TYR A C 1
ATOM 5815 O O . TYR A 1 743 ? 16.387 7.634 18.325 1.00 56.59 743 TYR A O 1
#